Protein AF-0000000084669199 (afdb_homodimer)

Foldseek 3Di:
DPDDDDDDPPPPPPPPPPPPPPPCPVPPPQQFDCPDVLAGSPDDLLAETAGPADPDLPDPGPPCLLSFFLNPLVLNLQVLLHVVSSCLVVDPVWQKKKKKFDFPVDPQKIWMWIDGVQKIKIFIWGQPPVVQKIFTQKIWIWGADPSRGIDTAKMKGRWIDHNDVVCVVVVVTDQPDDPDGMDMDGDPVVRRVSRSVRSSCSVSRSRSVGDMDMDTD/DDDDDDPDPPPPPPPPPPPPPPPCPVPPPQQFDCPDVLAGSPDDLLAETAGPADPDLPDPGPPCLLSFFLSPLVLNLQVLLHVVSSCLVVDPVWQKKKKKFDFPVDPQKIWMWIDGVQKIKIFIWGQPPVVQKIFTQKIWIWGADPSRGIDTAKMKGRWIDHNDVVCVVVVVTDQPDDPDGMDMDGDPVVRRVSRSVRSSCSVSRSRSVGDMDMDTD

Radius of gyration: 31.78 Å; Cα contacts (8 Å, |Δi|>4): 856; chains: 2; bounding box: 54×115×132 Å

Organism: Exserohilum turcicum (strain 28A) (NCBI:txid671987)

Nearest PDB structures (foldseek):
  5gv0-assembly1_A  TM=4.495E-01  e=7.950E-02  Mus musculus
  3msw-assembly1_A  TM=4.039E-01  e=1.361E-01  Bacteroides fragilis NCTC 9343
  2fbl-assembly1_B  TM=2.667E-01  e=5.233E-02  Nitrosomonas europaea
  7qh5-assembly1_A  TM=4.562E-01  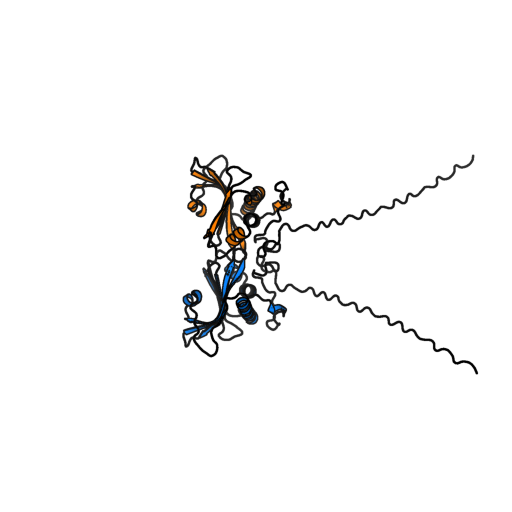e=3.641E+00  Streptomyces tsukubensis NRRL18488
  2it9-assembly1_A  TM=2.663E-01  e=9.471E+00  Prochlorococcus marinus str. NATL2A

Solvent-accessible surface area (backbone atoms only — not comparable to full-atom values): 23447 Å² total; per-residue (Å²): 136,80,79,78,83,80,82,80,80,78,78,78,78,76,75,74,71,75,74,73,68,72,76,68,69,64,79,76,71,62,68,36,36,69,88,43,66,66,27,27,66,57,32,30,87,53,32,43,32,34,60,54,67,71,86,51,87,82,50,74,69,63,77,73,52,86,65,44,42,40,55,24,34,53,45,31,37,34,37,64,61,30,63,64,53,32,48,48,66,32,30,60,81,39,49,34,33,37,36,42,23,32,36,74,76,43,85,73,36,30,38,38,47,36,32,50,72,43,38,34,42,36,34,36,30,32,74,41,70,91,78,49,26,31,39,24,58,34,34,39,36,33,38,33,19,53,49,14,32,55,41,83,65,38,26,36,26,45,32,26,24,58,79,37,68,70,42,51,74,69,62,52,61,40,70,79,59,80,88,60,67,49,45,74,30,72,47,70,68,54,26,50,52,51,36,30,52,47,15,47,49,47,55,73,45,42,37,47,77,26,58,70,51,76,47,75,77,137,80,78,80,82,80,82,80,78,78,79,77,78,76,76,75,71,74,72,74,67,72,77,69,68,66,78,75,71,62,68,37,36,71,89,44,68,67,26,27,66,58,32,30,87,53,30,43,32,33,60,55,68,71,87,52,86,85,48,74,69,62,80,72,51,86,67,45,43,42,55,23,33,52,46,32,37,34,37,63,62,30,64,64,54,31,48,49,65,32,31,61,81,38,49,34,34,38,37,42,22,32,37,73,74,42,85,72,37,30,38,39,46,35,33,52,72,45,37,34,42,36,35,36,32,31,74,41,69,92,77,49,26,30,40,24,57,32,35,39,36,31,38,32,18,52,50,13,32,54,41,82,64,36,25,38,25,45,32,27,22,59,78,38,68,70,40,52,73,70,62,52,59,40,71,81,57,80,90,58,69,48,44,76,29,72,48,69,68,54,25,51,53,52,36,30,52,47,16,47,50,48,55,75,45,42,36,47,76,26,59,70,52,77,48,73,77

Structure (mmCIF, N/CA/C/O backbone):
data_AF-0000000084669199-model_v1
#
loop_
_entity.id
_entity.type
_entity.pdbx_description
1 polymer 'Uncharacterized protein'
#
loop_
_atom_site.group_PDB
_atom_site.id
_atom_site.type_symbol
_atom_site.label_atom_id
_atom_site.label_alt_id
_atom_site.label_comp_id
_atom_site.label_asym_id
_atom_site.label_entity_id
_atom_site.label_seq_id
_atom_site.pdbx_PDB_ins_code
_atom_site.Cartn_x
_atom_site.Cartn_y
_atom_site.Cartn_z
_atom_site.occupancy
_atom_site.B_iso_or_equiv
_atom_site.auth_seq_id
_atom_site.auth_comp_id
_atom_site.auth_asym_id
_atom_site.auth_atom_id
_atom_site.pdbx_PDB_model_num
ATOM 1 N N . MET A 1 1 ? 13.148 13.125 -101.25 1 29.7 1 MET A N 1
ATOM 2 C CA . MET A 1 1 ? 13.672 12.523 -100 1 29.7 1 MET A CA 1
ATOM 3 C C . MET A 1 1 ? 12.977 13.094 -98.75 1 29.7 1 MET A C 1
ATOM 5 O O . MET A 1 1 ? 13.234 14.234 -98.375 1 29.7 1 MET A O 1
ATOM 9 N N . THR A 1 2 ? 11.656 12.938 -98.688 1 40.03 2 THR A N 1
ATOM 10 C CA . THR A 1 2 ? 10.688 13.508 -97.75 1 40.03 2 THR A CA 1
ATOM 11 C C . THR A 1 2 ? 10.977 13.055 -96.312 1 40.03 2 THR A C 1
ATOM 13 O O . THR A 1 2 ? 11.141 11.859 -96.062 1 40.03 2 THR A O 1
ATOM 16 N N . PRO A 1 3 ? 11.477 13.977 -95.438 1 43.16 3 PRO A N 1
ATOM 17 C CA . PRO A 1 3 ? 12 13.609 -94.125 1 43.16 3 PRO A CA 1
ATOM 18 C C . PRO A 1 3 ? 10.961 12.938 -93.25 1 43.16 3 PRO A C 1
ATOM 20 O O . PRO A 1 3 ? 9.758 13.117 -93.438 1 43.16 3 PRO A O 1
ATOM 23 N N . PRO A 1 4 ? 11.297 11.828 -92.5 1 44.31 4 PRO A N 1
ATOM 24 C CA . PRO A 1 4 ? 10.469 10.914 -91.688 1 44.31 4 PRO A CA 1
ATOM 25 C C . PRO A 1 4 ? 9.75 11.609 -90.562 1 44.31 4 PRO A C 1
ATOM 27 O O . PRO A 1 4 ? 10.227 12.625 -90.062 1 44.31 4 PRO A O 1
ATOM 30 N N . PRO A 1 5 ? 8.453 11.445 -90.438 1 41.84 5 PRO A N 1
ATOM 31 C CA . PRO A 1 5 ? 7.594 12.133 -89.438 1 41.84 5 PRO A CA 1
ATOM 32 C C . PRO A 1 5 ? 8.016 11.883 -88 1 41.84 5 PRO A C 1
ATOM 34 O O . PRO A 1 5 ? 8.633 10.859 -87.75 1 41.84 5 PRO A O 1
ATOM 37 N N . THR A 1 6 ? 8.328 12.93 -87.25 1 39.44 6 THR A N 1
ATOM 38 C CA . THR A 1 6 ? 8.805 12.992 -85.875 1 39.44 6 THR A CA 1
ATOM 39 C C . THR A 1 6 ? 7.805 12.336 -84.875 1 39.44 6 THR A C 1
ATOM 41 O O . THR A 1 6 ? 6.605 12.617 -84.938 1 39.44 6 THR A O 1
ATOM 44 N N . PRO A 1 7 ? 8.148 11.172 -84.25 1 36.03 7 PRO A N 1
ATOM 45 C CA . PRO A 1 7 ? 7.305 10.344 -83.375 1 36.03 7 PRO A CA 1
ATOM 46 C C . PRO A 1 7 ? 6.781 11.109 -82.188 1 36.03 7 PRO A C 1
ATOM 48 O O . PRO A 1 7 ? 7.473 11.977 -81.625 1 36.03 7 PRO A O 1
ATOM 51 N N . SER A 1 8 ? 5.465 11.383 -82.125 1 32.69 8 SER A N 1
ATOM 52 C CA . SER A 1 8 ? 4.73 12.062 -81.062 1 32.69 8 SER A CA 1
ATOM 53 C C . SER A 1 8 ? 4.883 11.336 -79.75 1 32.69 8 SER A C 1
ATOM 55 O O . SER A 1 8 ? 4.66 10.125 -79.625 1 32.69 8 SER A O 1
ATOM 57 N N . THR A 1 9 ? 5.863 11.773 -78.875 1 33.38 9 THR A N 1
ATOM 58 C CA . THR A 1 9 ? 6.164 11.258 -77.562 1 33.38 9 THR A CA 1
ATOM 59 C C . THR A 1 9 ? 4.938 11.328 -76.625 1 33.38 9 THR A C 1
ATOM 61 O O . THR A 1 9 ? 4.387 12.414 -76.438 1 33.38 9 THR A O 1
ATOM 64 N N . ASN A 1 10 ? 4.105 10.281 -76.625 1 29.03 10 ASN A N 1
ATOM 65 C CA . ASN A 1 10 ? 2.982 10.109 -75.688 1 29.03 10 ASN A CA 1
ATOM 66 C C . ASN A 1 10 ? 3.434 10.188 -74.25 1 29.03 10 ASN A C 1
ATOM 68 O O . ASN A 1 10 ? 4.266 9.398 -73.812 1 29.03 10 ASN A O 1
ATOM 72 N N . THR A 1 11 ? 3.521 11.414 -73.688 1 32.16 11 THR A N 1
ATOM 73 C CA . THR A 1 11 ? 3.83 11.617 -72.25 1 32.16 11 THR A CA 1
ATOM 74 C C . THR A 1 11 ? 2.766 10.977 -71.375 1 32.16 11 THR A C 1
ATOM 76 O O . THR A 1 11 ? 1.603 11.383 -71.438 1 32.16 11 THR A O 1
ATOM 79 N N . ASN A 1 12 ? 2.84 9.625 -71.188 1 28.61 12 ASN A N 1
ATOM 80 C CA . ASN A 1 12 ? 1.989 8.93 -70.188 1 28.61 12 ASN A CA 1
ATOM 81 C C . ASN A 1 12 ? 2.119 9.539 -68.812 1 28.61 12 ASN A C 1
ATOM 83 O O . ASN A 1 12 ? 3.221 9.609 -68.25 1 28.61 12 ASN A O 1
ATOM 87 N N . THR A 1 13 ? 1.225 10.508 -68.5 1 30.52 13 THR A N 1
ATOM 88 C CA . THR A 1 13 ? 1.055 11.094 -67.188 1 30.52 13 THR A CA 1
ATOM 89 C C . THR A 1 13 ? 0.741 10.023 -66.125 1 30.52 13 THR A C 1
ATOM 91 O O . THR A 1 13 ? -0.293 9.352 -66.25 1 30.52 13 THR A O 1
ATOM 94 N N . ASN A 1 14 ? 1.806 9.312 -65.625 1 29.11 14 ASN A N 1
ATOM 95 C CA . ASN A 1 14 ? 1.657 8.414 -64.438 1 29.11 14 ASN A CA 1
ATOM 96 C C . ASN A 1 14 ? 1.028 9.125 -63.25 1 29.11 14 ASN A C 1
ATOM 98 O O . ASN A 1 14 ? 1.6 10.078 -62.719 1 29.11 14 ASN A O 1
ATOM 102 N N . THR A 1 15 ? -0.288 9.211 -63.281 1 32.34 15 THR A N 1
ATOM 103 C CA . THR A 1 15 ? -1 9.633 -62.062 1 32.34 15 THR A CA 1
ATOM 104 C C . THR A 1 15 ? -0.616 8.758 -60.875 1 32.34 15 THR A C 1
ATOM 106 O O . THR A 1 15 ? -0.903 7.559 -60.875 1 32.34 15 THR A O 1
ATOM 109 N N . LYS A 1 16 ? 0.551 9.062 -60.25 1 32.88 16 LYS A N 1
ATOM 110 C CA . LYS A 1 16 ? 0.842 8.43 -58.969 1 32.88 16 LYS A CA 1
ATOM 111 C C . LYS A 1 16 ? -0.353 8.539 -58.031 1 32.88 16 LYS A C 1
ATOM 113 O O . LYS A 1 16 ? -0.808 9.633 -57.719 1 32.88 16 LYS A O 1
ATOM 118 N N . SER A 1 17 ? -1.225 7.523 -58.188 1 30.53 17 SER A N 1
ATOM 119 C CA . SER A 1 17 ? -2.236 7.363 -57.125 1 30.53 17 SER A CA 1
ATOM 120 C C . SER A 1 17 ? -1.618 7.445 -55.75 1 30.53 17 SER A C 1
ATOM 122 O O . SER A 1 17 ? -0.636 6.758 -55.469 1 30.53 17 SER A O 1
ATOM 124 N N . GLU A 1 18 ? -1.642 8.625 -55.219 1 34.16 18 GLU A N 1
ATOM 125 C CA . GLU A 1 18 ? -1.34 8.727 -53.812 1 34.16 18 GLU A CA 1
ATOM 126 C C . GLU A 1 18 ? -2.09 7.668 -53 1 34.16 18 GLU A C 1
ATOM 128 O O . GLU A 1 18 ? -3.322 7.629 -53 1 34.16 18 GLU A O 1
ATOM 133 N N . GLU A 1 19 ? -1.559 6.426 -52.969 1 34.16 19 GLU A N 1
ATOM 134 C CA . GLU A 1 19 ? -2.082 5.484 -51.969 1 34.16 19 GLU A CA 1
ATOM 135 C C . GLU A 1 19 ? -2.221 6.145 -50.625 1 34.16 19 GLU A C 1
ATOM 137 O O . GLU A 1 19 ? -1.271 6.742 -50.094 1 34.16 19 GLU A O 1
ATOM 142 N N . ASN A 1 20 ? -3.43 6.598 -50.312 1 35.81 20 ASN A N 1
ATOM 143 C CA . ASN A 1 20 ? -3.811 6.926 -48.938 1 35.81 20 ASN A CA 1
ATOM 144 C C . ASN A 1 20 ? -3.295 5.883 -47.938 1 35.81 20 ASN A C 1
ATOM 146 O O . ASN A 1 20 ? -3.662 4.711 -48.031 1 35.81 20 ASN A O 1
ATOM 150 N N . LYS A 1 21 ? -2.016 6.027 -47.562 1 37.28 21 LYS A N 1
ATOM 151 C CA . LYS A 1 21 ? -1.617 5.219 -46.406 1 37.28 21 LYS A CA 1
ATOM 152 C C . LYS A 1 21 ? -2.693 5.23 -45.312 1 37.28 21 LYS A C 1
ATOM 154 O O . LYS A 1 21 ? -3.096 6.297 -44.844 1 37.28 21 LYS A O 1
ATOM 159 N N . PRO A 1 22 ? -3.564 4.172 -45.438 1 37.41 22 PRO A N 1
ATOM 160 C CA . PRO A 1 22 ? -4.402 4.164 -44.219 1 37.41 22 PRO A CA 1
ATOM 161 C C . PRO A 1 22 ? -3.615 4.477 -42.938 1 37.41 22 PRO A C 1
ATOM 163 O O . PRO A 1 22 ? -2.488 4.004 -42.781 1 37.41 22 PRO A O 1
ATOM 166 N N . THR A 1 23 ? -3.562 5.758 -42.625 1 37.22 23 THR A N 1
ATOM 167 C CA . THR A 1 23 ? -3.09 5.926 -41.25 1 37.22 23 THR A CA 1
ATOM 168 C C . THR A 1 23 ? -3.744 4.906 -40.312 1 37.22 23 THR A C 1
ATOM 170 O O . THR A 1 23 ? -4.922 5.031 -40 1 37.22 23 THR A O 1
ATOM 173 N N . SER A 1 24 ? -3.652 3.643 -40.625 1 35.34 24 SER A N 1
ATOM 174 C CA . SER A 1 24 ? -4.023 2.654 -39.625 1 35.34 24 SER A CA 1
ATOM 175 C C . SER A 1 24 ? -3.518 3.059 -38.25 1 35.34 24 SER A C 1
ATOM 177 O O . SER A 1 24 ? -2.377 2.76 -37.875 1 35.34 24 SER A O 1
ATOM 179 N N . GLY A 1 25 ? -3.457 4.293 -37.938 1 36.03 25 GLY A N 1
ATOM 180 C CA . GLY A 1 25 ? -3.299 4.469 -36.5 1 36.03 25 GLY A CA 1
ATOM 181 C C . GLY A 1 25 ? -4.152 3.518 -35.688 1 36.03 25 GLY A C 1
ATOM 182 O O . GLY A 1 25 ? -5.328 3.787 -35.438 1 36.03 25 GLY A O 1
ATOM 183 N N . GLY A 1 26 ? -4.199 2.299 -35.969 1 41.25 26 GLY A N 1
ATOM 184 C CA . GLY A 1 26 ? -4.891 1.331 -35.125 1 41.25 26 GLY A CA 1
ATOM 185 C C . GLY A 1 26 ? -4.941 1.74 -33.656 1 41.25 26 GLY A C 1
ATOM 186 O O . GLY A 1 26 ? -3.945 2.207 -33.094 1 41.25 26 GLY A O 1
ATOM 187 N N . ASP A 1 27 ? -5.98 2.301 -33.156 1 47.38 27 ASP A N 1
ATOM 188 C CA . ASP A 1 27 ? -6.262 2.598 -31.766 1 47.38 27 ASP A CA 1
ATOM 189 C C . ASP A 1 27 ? -5.598 1.576 -30.844 1 47.38 27 ASP A C 1
ATOM 191 O O . ASP A 1 27 ? -6 0.412 -30.797 1 47.38 27 ASP A O 1
ATOM 195 N N . LYS A 1 28 ? -4.332 1.474 -30.844 1 55.12 28 LYS A N 1
ATOM 196 C CA . LYS A 1 28 ? -3.598 0.577 -29.953 1 55.12 28 LYS A CA 1
ATOM 197 C C . LYS A 1 28 ? -4.258 0.503 -28.578 1 55.12 28 LYS A C 1
ATOM 199 O O . LYS A 1 28 ? -4.242 1.479 -27.812 1 55.12 28 LYS A O 1
ATOM 204 N N . LYS A 1 29 ? -5.191 -0.39 -28.391 1 70.25 29 LYS A N 1
ATOM 205 C CA . LYS A 1 29 ? -5.879 -0.667 -27.141 1 70.25 29 LYS A CA 1
ATOM 206 C C . LYS A 1 29 ? -4.879 -0.853 -26 1 70.25 29 LYS A C 1
ATOM 208 O O . LYS A 1 29 ? -3.838 -1.486 -26.172 1 70.25 29 LYS A O 1
ATOM 213 N N . SER A 1 30 ? -4.926 -0.208 -24.953 1 82.88 30 SER A N 1
ATOM 214 C CA . SER A 1 30 ? -4.109 -0.306 -23.734 1 82.88 30 SER A CA 1
ATOM 215 C C . SER A 1 30 ? -3.955 -1.756 -23.297 1 82.88 30 SER A C 1
ATOM 217 O O . SER A 1 30 ? -4.918 -2.525 -23.328 1 82.88 30 SER A O 1
ATOM 219 N N . PRO A 1 31 ? -2.725 -2.109 -23.094 1 89.94 31 PRO A N 1
ATOM 220 C CA . PRO A 1 31 ? -2.51 -3.469 -22.578 1 89.94 31 PRO A CA 1
ATOM 221 C C . PRO A 1 31 ? -3.203 -3.719 -21.25 1 89.94 31 PRO A C 1
ATOM 223 O O . PRO A 1 31 ? -3.291 -4.863 -20.797 1 89.94 31 PRO A O 1
ATOM 226 N N . TYR A 1 32 ? -3.713 -2.652 -20.656 1 94.12 32 TYR A N 1
ATOM 227 C CA . TYR A 1 32 ? -4.34 -2.77 -19.344 1 94.12 32 TYR A CA 1
ATOM 228 C C . TYR A 1 32 ? -5.801 -2.33 -19.391 1 94.12 32 TYR A C 1
ATOM 230 O O . TYR A 1 32 ? -6.168 -1.475 -20.203 1 94.12 32 TYR A O 1
ATOM 238 N N . THR A 1 33 ? -6.66 -2.979 -18.594 1 95.44 33 THR A N 1
ATOM 239 C CA . THR A 1 33 ? -8.062 -2.586 -18.484 1 95.44 33 THR A CA 1
ATOM 240 C C . THR A 1 33 ? -8.242 -1.488 -17.438 1 95.44 33 THR A C 1
ATOM 242 O O . THR A 1 33 ? -7.332 -1.225 -16.656 1 95.44 33 THR A O 1
ATOM 245 N N . THR A 1 34 ? -9.383 -0.829 -17.422 1 95.81 34 THR A N 1
ATOM 246 C CA . THR A 1 34 ? -9.719 0.204 -16.438 1 95.81 34 THR A CA 1
ATOM 247 C C . THR A 1 34 ? -10.695 -0.332 -15.398 1 95.81 34 THR A C 1
ATOM 249 O O . THR A 1 34 ? -11.32 0.442 -14.672 1 95.81 34 THR A O 1
ATOM 252 N N . ASP A 1 35 ? -10.891 -1.601 -15.32 1 95.56 35 ASP A N 1
ATOM 253 C CA . ASP A 1 35 ? -11.961 -2.234 -14.547 1 95.56 35 ASP A CA 1
ATOM 254 C C . ASP A 1 35 ? -11.75 -2.029 -13.047 1 95.56 35 ASP A C 1
ATOM 256 O O . ASP A 1 35 ? -12.695 -2.139 -12.266 1 95.56 35 ASP A O 1
ATOM 260 N N . VAL A 1 36 ? -10.523 -1.826 -12.617 1 97.38 36 VAL A N 1
ATOM 261 C CA . VAL A 1 36 ? -10.211 -1.624 -11.211 1 97.38 36 VAL A CA 1
ATOM 262 C C . VAL A 1 36 ? -9.711 -0.198 -10.984 1 97.38 36 VAL A C 1
ATOM 264 O O . VAL A 1 36 ? -8.586 0.142 -11.375 1 97.38 36 VAL A O 1
ATOM 267 N N . ALA A 1 37 ? -10.438 0.566 -10.32 1 96.5 37 ALA A N 1
ATOM 268 C CA . ALA A 1 37 ? -10.227 2.006 -10.203 1 96.5 37 ALA A CA 1
ATOM 269 C C . ALA A 1 37 ? -8.891 2.311 -9.523 1 96.5 37 ALA A C 1
ATOM 271 O O . ALA A 1 37 ? -8.219 3.283 -9.875 1 96.5 37 ALA A O 1
ATOM 272 N N . THR A 1 38 ? -8.508 1.523 -8.602 1 97.69 38 THR A N 1
ATOM 273 C CA . THR A 1 38 ? -7.309 1.812 -7.82 1 97.69 38 THR A CA 1
ATOM 274 C C . THR A 1 38 ? -6.066 1.253 -8.508 1 97.69 38 THR A C 1
ATOM 276 O O . THR A 1 38 ? -4.945 1.454 -8.031 1 97.69 38 THR A O 1
ATOM 279 N N . LEU A 1 39 ? -6.277 0.526 -9.531 1 98.25 39 LEU A N 1
ATOM 280 C CA . LEU A 1 39 ? -5.188 0.019 -10.359 1 98.25 39 LEU A CA 1
ATOM 281 C C . LEU A 1 39 ? -5.34 0.485 -11.805 1 98.25 39 LEU A C 1
ATOM 283 O O . LEU A 1 39 ? -5.484 -0.334 -12.711 1 98.25 39 LEU A O 1
ATOM 287 N N . PRO A 1 40 ? -5.234 1.777 -11.977 1 97.25 40 PRO A N 1
ATOM 288 C CA . PRO A 1 40 ? -5.438 2.295 -13.336 1 97.25 40 PRO A CA 1
ATOM 289 C C . PRO A 1 40 ? -4.277 1.967 -14.273 1 97.25 40 PRO A C 1
ATOM 291 O O . PRO A 1 40 ? -3.141 1.798 -13.82 1 97.25 40 PRO A O 1
ATOM 294 N N . PRO A 1 41 ? -4.527 1.931 -15.594 1 96.25 41 PRO A N 1
ATOM 295 C CA . PRO A 1 41 ? -3.459 1.717 -16.578 1 96.25 41 PRO A CA 1
ATOM 296 C C . PRO A 1 41 ? -2.363 2.777 -16.484 1 96.25 41 PRO A C 1
ATOM 298 O O . PRO A 1 41 ? -1.213 2.51 -16.844 1 96.25 41 PRO A O 1
ATOM 301 N N . SER A 1 42 ? -2.713 3.914 -15.984 1 95.25 42 SER A N 1
ATOM 302 C CA . SER A 1 42 ? -1.803 5.055 -15.938 1 95.25 42 SER A CA 1
ATOM 303 C C . SER A 1 42 ? -1.027 5.094 -14.625 1 95.25 42 SER A C 1
ATOM 305 O O . SER A 1 42 ? -0.281 6.039 -14.367 1 95.25 42 SER A O 1
ATOM 307 N N . GLY A 1 43 ? -1.26 4.098 -13.797 1 96.31 43 GLY A N 1
ATOM 308 C CA . GLY A 1 43 ? -0.493 4.031 -12.562 1 96.31 43 GLY A CA 1
ATOM 309 C C . GLY A 1 43 ? 0.993 3.83 -12.797 1 96.31 43 GLY A C 1
ATOM 310 O O . GLY A 1 43 ? 1.426 3.602 -13.93 1 96.31 43 GLY A O 1
ATOM 311 N N . ALA A 1 44 ? 1.773 3.914 -11.75 1 96.5 44 ALA A N 1
ATOM 312 C CA . ALA A 1 44 ? 3.219 3.717 -11.836 1 96.5 44 ALA A CA 1
ATOM 313 C C . ALA A 1 44 ? 3.553 2.316 -12.344 1 96.5 44 ALA A C 1
ATOM 315 O O . ALA A 1 44 ? 2.848 1.354 -12.031 1 96.5 44 ALA A O 1
ATOM 316 N N . PRO A 1 45 ? 4.668 2.162 -13.086 1 94.75 45 PRO A N 1
ATOM 317 C CA . PRO A 1 45 ? 5.043 0.844 -13.609 1 94.75 45 PRO A CA 1
ATOM 318 C C . PRO A 1 45 ? 5.27 -0.184 -12.5 1 94.75 45 PRO A C 1
ATOM 320 O O . PRO A 1 45 ? 5.113 -1.387 -12.734 1 94.75 45 PRO A O 1
ATOM 323 N N . SER A 1 46 ? 5.684 0.312 -11.344 1 96.44 46 SER A N 1
ATOM 324 C CA . SER A 1 46 ? 5.996 -0.608 -10.258 1 96.44 46 SER A CA 1
ATOM 325 C C . SER A 1 46 ? 4.73 -1.04 -9.516 1 96.44 46 SER A C 1
ATOM 327 O O . SER A 1 46 ? 4.785 -1.891 -8.625 1 96.44 46 SER A O 1
ATOM 329 N N . GLN A 1 47 ? 3.594 -0.425 -9.867 1 98.06 47 GLN A N 1
ATOM 330 C CA . GLN A 1 47 ? 2.314 -0.828 -9.297 1 98.06 47 GLN A CA 1
ATOM 331 C C . GLN A 1 47 ? 1.651 -1.914 -10.133 1 98.06 47 GLN A C 1
ATOM 333 O O . GLN A 1 47 ? 2.078 -2.182 -11.258 1 98.06 47 GLN A O 1
ATOM 338 N N . ALA A 1 48 ? 0.683 -2.578 -9.562 1 98.25 48 ALA A N 1
ATOM 339 C CA . ALA A 1 48 ? -0.039 -3.615 -10.297 1 98.25 48 ALA A CA 1
ATOM 340 C C . ALA A 1 48 ? -1.07 -3.002 -11.234 1 98.25 48 ALA A C 1
ATOM 342 O O . ALA A 1 48 ? -1.668 -1.969 -10.93 1 98.25 48 ALA A O 1
ATOM 343 N N . HIS A 1 49 ? -1.279 -3.629 -12.344 1 97.5 49 HIS A N 1
ATOM 344 C CA . HIS A 1 49 ? -2.311 -3.334 -13.336 1 97.5 49 HIS A CA 1
ATOM 345 C C . HIS A 1 49 ? -3.053 -4.598 -13.75 1 97.5 49 HIS A C 1
ATOM 347 O O . HIS A 1 49 ? -2.543 -5.707 -13.578 1 97.5 49 HIS A O 1
ATOM 353 N N . ILE A 1 50 ? -4.246 -4.344 -14.242 1 97.25 50 ILE A N 1
ATOM 354 C CA . ILE A 1 50 ? -5 -5.488 -14.742 1 97.25 50 ILE A CA 1
ATOM 355 C C . ILE A 1 50 ? -4.801 -5.621 -16.25 1 97.25 50 ILE A C 1
ATOM 357 O O . ILE A 1 50 ? -5.145 -4.711 -17.016 1 97.25 50 ILE A O 1
ATOM 361 N N . LEU A 1 51 ? -4.285 -6.754 -16.625 1 95.12 51 LEU A N 1
ATOM 362 C CA . LEU A 1 51 ? -4.008 -7 -18.047 1 95.12 51 LEU A CA 1
ATOM 363 C C . LEU A 1 51 ? -5.301 -7.152 -18.828 1 95.12 51 LEU A C 1
ATOM 365 O O . LEU A 1 51 ? -6.258 -7.766 -18.359 1 95.12 51 LEU A O 1
ATOM 369 N N . ASN A 1 52 ? -5.359 -6.559 -19.984 1 92.19 52 ASN A N 1
ATOM 370 C CA . ASN A 1 52 ? -6.438 -6.773 -20.938 1 92.19 52 ASN A CA 1
ATOM 371 C C . ASN A 1 52 ? -6.234 -8.062 -21.734 1 92.19 52 ASN A C 1
ATOM 373 O O . ASN A 1 52 ? -5.699 -8.039 -22.844 1 92.19 52 ASN A O 1
ATOM 377 N N . LEU A 1 53 ? -6.57 -9.148 -21.141 1 86.75 53 LEU A N 1
ATOM 378 C CA . LEU A 1 53 ? -6.312 -10.453 -21.734 1 86.75 53 LEU A CA 1
ATOM 379 C C . LEU A 1 53 ? -7.434 -10.844 -22.688 1 86.75 53 LEU A C 1
ATOM 381 O O . LEU A 1 53 ? -8.594 -10.5 -22.469 1 86.75 53 LEU A O 1
ATOM 385 N N . PRO A 1 54 ? -6.953 -11.359 -23.797 1 74.06 54 PRO A N 1
ATOM 386 C CA . PRO A 1 54 ? -7.988 -11.836 -24.719 1 74.06 54 PRO A CA 1
ATOM 387 C C . PRO A 1 54 ? -8.875 -12.914 -24.109 1 74.06 54 PRO A C 1
ATOM 389 O O . PRO A 1 54 ? -8.43 -13.664 -23.219 1 74.06 54 PRO A O 1
ATOM 392 N N . LEU A 1 55 ? -10.078 -12.812 -24.375 1 59.25 55 LEU A N 1
ATOM 393 C CA . LEU A 1 55 ? -11.109 -13.727 -23.891 1 59.25 55 LEU A CA 1
ATOM 394 C C . LEU A 1 55 ? -10.781 -15.164 -24.297 1 59.25 55 LEU A C 1
ATOM 396 O O . LEU A 1 55 ? -11.016 -16.094 -23.516 1 59.25 55 LEU A O 1
ATOM 400 N N . SER A 1 56 ? -10.242 -15.312 -25.547 1 60.78 56 SER A N 1
ATOM 401 C CA . SER A 1 56 ? -10.031 -16.688 -26 1 60.78 56 SER A CA 1
ATOM 402 C C . SER A 1 56 ? -8.672 -17.203 -25.531 1 60.78 56 SER A C 1
ATOM 404 O O . SER A 1 56 ? -7.645 -16.562 -25.766 1 60.78 56 SER A O 1
ATOM 406 N N . PRO A 1 57 ? -8.633 -18.281 -24.734 1 59.62 57 PRO A N 1
ATOM 407 C CA . PRO A 1 57 ? -7.395 -18.906 -24.234 1 59.62 57 PRO A CA 1
ATOM 408 C C . PRO A 1 57 ? -6.402 -19.188 -25.359 1 59.62 57 PRO A C 1
ATOM 410 O O . PRO A 1 57 ? -5.199 -19.328 -25.109 1 59.62 57 PRO A O 1
ATOM 413 N N . THR A 1 58 ? -6.914 -19.359 -26.516 1 58.5 58 THR A N 1
ATOM 414 C CA . THR A 1 58 ? -6.051 -19.734 -27.641 1 58.5 58 THR A CA 1
ATOM 415 C C . THR A 1 58 ? -5.363 -18.516 -28.219 1 58.5 58 THR A C 1
ATOM 417 O O . THR A 1 58 ? -4.461 -18.641 -29.062 1 58.5 58 THR A O 1
ATOM 420 N N . SER A 1 59 ? -5.801 -17.438 -27.781 1 56.09 59 SER A N 1
ATOM 421 C CA . SER A 1 59 ? -5.188 -16.234 -28.328 1 56.09 59 SER A CA 1
ATOM 422 C C . SER A 1 59 ? -3.842 -15.953 -27.672 1 56.09 59 SER A C 1
ATOM 424 O O . SER A 1 59 ? -3.713 -16.047 -26.453 1 56.09 59 SER A O 1
ATOM 426 N N . PRO A 1 60 ? -2.828 -15.82 -28.609 1 57.22 60 PRO A N 1
ATOM 427 C CA . PRO A 1 60 ? -1.514 -15.531 -28.031 1 57.22 60 PRO A CA 1
ATOM 428 C C . PRO A 1 60 ? -1.538 -14.328 -27.078 1 57.22 60 PRO A C 1
ATOM 430 O O . PRO A 1 60 ? -2.326 -13.398 -27.281 1 57.22 60 PRO A O 1
ATOM 433 N N . LEU A 1 61 ? -0.975 -14.578 -25.938 1 59.31 61 LEU A N 1
ATOM 434 C CA . LEU A 1 61 ? -0.773 -13.422 -25.062 1 59.31 61 LEU A CA 1
ATOM 435 C C . LEU A 1 61 ? -0.188 -12.25 -25.859 1 59.31 61 LEU A C 1
ATOM 437 O O . LEU A 1 61 ? 0.54 -12.453 -26.828 1 59.31 61 LEU A O 1
ATOM 441 N N . PRO A 1 62 ? -0.803 -11.07 -25.766 1 51.94 62 PRO A N 1
ATOM 442 C CA . PRO A 1 62 ? -0.235 -9.938 -26.516 1 51.94 62 PRO A CA 1
ATOM 443 C C . PRO A 1 62 ? 1.292 -9.938 -26.5 1 51.94 62 PRO A C 1
ATOM 445 O O . PRO A 1 62 ? 1.908 -10.406 -25.547 1 51.94 62 PRO A O 1
ATOM 448 N N . SER A 1 63 ? 1.854 -10.055 -27.703 1 48.72 63 SER A N 1
ATOM 449 C CA . SER A 1 63 ? 3.293 -10.055 -27.953 1 48.72 63 SER A CA 1
ATOM 450 C C . SER A 1 63 ? 4.031 -9.203 -26.922 1 48.72 63 SER A C 1
ATOM 452 O O . SER A 1 63 ? 5.211 -9.445 -26.641 1 48.72 63 SER A O 1
ATOM 454 N N . SER A 1 64 ? 3.559 -8.055 -26.641 1 47.22 64 SER A N 1
ATOM 455 C CA . SER A 1 64 ? 4.176 -7.168 -25.656 1 47.22 64 SER A CA 1
ATOM 456 C C . SER A 1 64 ? 4.18 -7.797 -24.266 1 47.22 64 SER A C 1
ATOM 458 O O . SER A 1 64 ? 4.434 -7.113 -23.266 1 47.22 64 SER A O 1
ATOM 460 N N . SER A 1 65 ? 3.807 -9.055 -24.266 1 48.25 65 SER A N 1
ATOM 461 C CA . SER A 1 65 ? 3.865 -9.945 -23.109 1 48.25 65 SER A CA 1
ATOM 462 C C . SER A 1 65 ? 5.242 -9.914 -22.453 1 48.25 65 SER A C 1
ATOM 464 O O . SER A 1 65 ? 5.422 -10.414 -21.344 1 48.25 65 SER A O 1
ATOM 466 N N . SER A 1 66 ? 6.207 -9.672 -23.312 1 52.53 66 SER A N 1
ATOM 467 C CA . SER A 1 66 ? 7.566 -9.555 -22.781 1 52.53 66 SER A CA 1
ATOM 468 C C . SER A 1 66 ? 7.648 -8.492 -21.688 1 52.53 66 SER A C 1
ATOM 470 O O . SER A 1 66 ? 8.656 -8.398 -20.984 1 52.53 66 SER A O 1
ATOM 472 N N . SER A 1 67 ? 6.465 -7.898 -21.453 1 74.31 67 SER A N 1
ATOM 473 C CA . SER A 1 67 ? 6.602 -6.777 -20.531 1 74.31 67 SER A CA 1
ATOM 474 C C . SER A 1 67 ? 5.66 -6.922 -19.344 1 74.31 67 SER A C 1
ATOM 476 O O . SER A 1 67 ? 5.41 -5.953 -18.609 1 74.31 67 SER A O 1
ATOM 478 N N . ILE A 1 68 ? 5.27 -8.312 -19.203 1 88.62 68 ILE A N 1
ATOM 479 C CA . ILE A 1 68 ? 4.352 -8.508 -18.094 1 88.62 68 ILE A CA 1
ATOM 480 C C . ILE A 1 68 ? 5.133 -8.578 -16.781 1 88.62 68 ILE A C 1
ATOM 482 O O . ILE A 1 68 ? 6.121 -9.312 -16.688 1 88.62 68 ILE A O 1
ATOM 486 N N . THR A 1 69 ? 4.723 -7.82 -15.891 1 95 69 THR A N 1
ATOM 487 C CA . THR A 1 69 ? 5.383 -7.848 -14.586 1 95 69 THR A CA 1
ATOM 488 C C . THR A 1 69 ? 4.688 -8.828 -13.648 1 95 69 THR A C 1
ATOM 490 O O . THR A 1 69 ? 3.545 -9.227 -13.891 1 95 69 THR A O 1
ATOM 493 N N . LEU A 1 70 ? 5.434 -9.258 -12.672 1 97.56 70 LEU A N 1
ATOM 494 C CA . LEU A 1 70 ? 4.906 -10.242 -11.727 1 97.56 70 LEU A CA 1
ATOM 495 C C . LEU A 1 70 ? 3.658 -9.703 -11.031 1 97.56 70 LEU A C 1
ATOM 497 O O . LEU A 1 70 ? 2.658 -10.422 -10.906 1 97.56 70 LEU A O 1
ATOM 501 N N . GLN A 1 71 ? 3.67 -8.43 -10.547 1 98.25 71 GLN A N 1
ATOM 502 C CA . GLN A 1 71 ? 2.527 -7.852 -9.844 1 98.25 71 GLN A CA 1
ATOM 503 C C . GLN A 1 71 ? 1.313 -7.75 -10.766 1 98.25 71 GLN A C 1
ATOM 505 O O . GLN A 1 71 ? 0.175 -7.902 -10.312 1 98.25 71 GLN A O 1
ATOM 510 N N . ASP A 1 72 ? 1.502 -7.535 -12.086 1 97.25 72 ASP A N 1
ATOM 511 C CA . ASP A 1 72 ? 0.397 -7.512 -13.039 1 97.25 72 ASP A CA 1
ATOM 512 C C . ASP A 1 72 ? -0.234 -8.898 -13.18 1 97.25 72 ASP A C 1
ATOM 514 O O . ASP A 1 72 ? -1.46 -9.023 -13.211 1 97.25 72 ASP A O 1
ATOM 518 N N . ALA A 1 73 ? 0.61 -9.859 -13.312 1 97.06 73 ALA A N 1
ATOM 519 C CA . ALA A 1 73 ? 0.13 -11.234 -13.461 1 97.06 73 ALA A CA 1
ATOM 520 C C . ALA A 1 73 ? -0.684 -11.664 -12.242 1 97.06 73 ALA A C 1
ATOM 522 O O . ALA A 1 73 ? -1.756 -12.258 -12.383 1 97.06 73 ALA A O 1
ATOM 523 N N . ILE A 1 74 ? -0.147 -11.352 -11.031 1 98.56 74 ILE A N 1
ATOM 524 C CA . ILE A 1 74 ? -0.809 -11.719 -9.781 1 98.56 74 ILE A CA 1
ATOM 525 C C . ILE A 1 74 ? -2.154 -11 -9.688 1 98.56 74 ILE A C 1
ATOM 527 O O . ILE A 1 74 ? -3.188 -11.641 -9.461 1 98.56 74 ILE A O 1
ATOM 531 N N . ALA A 1 75 ? -2.191 -9.672 -9.859 1 98.62 75 ALA A N 1
ATOM 532 C CA . ALA A 1 75 ? -3.42 -8.891 -9.758 1 98.62 75 ALA A CA 1
ATOM 533 C C . ALA A 1 75 ? -4.453 -9.352 -10.781 1 98.62 75 ALA A C 1
ATOM 535 O O . ALA A 1 75 ? -5.641 -9.469 -10.469 1 98.62 75 ALA A O 1
ATOM 536 N N . THR A 1 76 ? -4.004 -9.641 -11.984 1 97.69 76 THR A N 1
ATOM 537 C CA . THR A 1 76 ? -4.891 -10.094 -13.047 1 97.69 76 THR A CA 1
ATOM 538 C C . THR A 1 76 ? -5.516 -11.438 -12.688 1 97.69 76 THR A C 1
ATOM 540 O O . THR A 1 76 ? -6.719 -11.641 -12.867 1 97.69 76 THR A O 1
ATOM 543 N N . THR A 1 77 ? -4.691 -12.32 -12.195 1 97.69 77 THR A N 1
ATOM 544 C CA . THR A 1 77 ? -5.18 -13.641 -11.812 1 97.69 77 THR A CA 1
ATOM 545 C C . THR A 1 77 ? -6.246 -13.523 -10.727 1 97.69 77 THR A C 1
ATOM 547 O O . THR A 1 77 ? -7.32 -14.117 -10.836 1 97.69 77 THR A O 1
ATOM 550 N N . LEU A 1 78 ? -5.926 -12.766 -9.68 1 98.69 78 LEU A N 1
ATOM 551 C CA . LEU A 1 78 ? -6.863 -12.602 -8.57 1 98.69 78 LEU A CA 1
ATOM 552 C C . LEU A 1 78 ? -8.148 -11.93 -9.039 1 98.69 78 LEU A C 1
ATOM 554 O O . LEU A 1 78 ? -9.242 -12.305 -8.609 1 98.69 78 LEU A O 1
ATOM 558 N N . PHE A 1 79 ? -8.07 -10.977 -9.945 1 98.44 79 PHE A N 1
ATOM 559 C CA . PHE A 1 79 ? -9.219 -10.266 -10.492 1 98.44 79 PHE A CA 1
ATOM 560 C C . PHE A 1 79 ? -10.133 -11.219 -11.258 1 98.44 79 PHE A C 1
ATOM 562 O O . PHE A 1 79 ? -11.359 -11.117 -11.164 1 98.44 79 PHE A O 1
ATOM 569 N N . HIS A 1 80 ? -9.562 -12.109 -11.984 1 96.88 80 HIS A N 1
ATOM 570 C CA . HIS A 1 80 ? -10.344 -13.023 -12.812 1 96.88 80 HIS A CA 1
ATOM 571 C C . HIS A 1 80 ? -10.992 -14.109 -11.961 1 96.88 80 HIS A C 1
ATOM 573 O O . HIS A 1 80 ? -12.008 -14.695 -12.359 1 96.88 80 HIS A O 1
ATOM 579 N N . VAL A 1 81 ? -10.336 -14.445 -10.812 1 97.56 81 VAL A N 1
ATOM 580 C CA . VAL A 1 81 ? -11.078 -15.289 -9.883 1 97.56 81 VAL A CA 1
ATOM 581 C C . VAL A 1 81 ? -12.367 -14.594 -9.461 1 97.56 81 VAL A C 1
ATOM 583 O O . VAL A 1 81 ? -13.453 -15.164 -9.57 1 97.56 81 VAL A O 1
ATOM 586 N N . SER A 1 82 ? -12.289 -13.406 -9.008 1 97.75 82 SER A N 1
ATOM 587 C CA . SER A 1 82 ? -13.398 -12.492 -8.742 1 97.75 82 SER A CA 1
ATOM 588 C C . SER A 1 82 ? -12.891 -11.125 -8.305 1 97.75 82 SER A C 1
ATOM 590 O O . SER A 1 82 ? -11.812 -11.016 -7.719 1 97.75 82 SER A O 1
ATOM 592 N N . ALA A 1 83 ? -13.656 -10.094 -8.539 1 97.25 83 ALA A N 1
ATOM 593 C CA . ALA A 1 83 ? -13.312 -8.75 -8.07 1 97.25 83 ALA A CA 1
ATOM 594 C C . ALA A 1 83 ? -13.133 -8.727 -6.555 1 97.25 83 ALA A C 1
ATOM 596 O O . ALA A 1 83 ? -12.258 -8.023 -6.039 1 97.25 83 ALA A O 1
ATOM 597 N N . SER A 1 84 ? -13.922 -9.539 -5.914 1 97.69 84 SER A N 1
ATOM 598 C CA . SER A 1 84 ? -13.867 -9.609 -4.457 1 97.69 84 SER A CA 1
ATOM 599 C C . SER A 1 84 ? -12.547 -10.211 -3.982 1 97.69 84 SER A C 1
ATOM 601 O O . SER A 1 84 ? -11.992 -9.781 -2.973 1 97.69 84 SER A O 1
ATOM 603 N N . THR A 1 85 ? -12.039 -11.195 -4.656 1 98.56 85 THR A N 1
ATOM 604 C CA . THR A 1 85 ? -10.781 -11.836 -4.293 1 98.56 85 THR A CA 1
ATOM 605 C C . THR A 1 85 ? -9.625 -10.836 -4.383 1 98.56 85 THR A C 1
ATOM 607 O O . THR A 1 85 ? -8.812 -10.734 -3.461 1 98.56 85 THR A O 1
ATOM 610 N N . LEU A 1 86 ? -9.609 -10.094 -5.477 1 98.81 86 LEU A N 1
ATOM 611 C CA . LEU A 1 86 ? -8.578 -9.07 -5.613 1 98.81 86 LEU A CA 1
ATOM 612 C C . LEU A 1 86 ? -8.719 -8.008 -4.527 1 98.81 86 LEU A C 1
ATOM 614 O O . LEU A 1 86 ? -7.727 -7.586 -3.934 1 98.81 86 LEU A O 1
ATOM 618 N N . SER A 1 87 ? -9.961 -7.605 -4.258 1 98.38 87 SER A N 1
ATOM 619 C CA . SER A 1 87 ? -10.211 -6.602 -3.229 1 98.38 87 SER A CA 1
ATOM 620 C C . SER A 1 87 ? -9.695 -7.062 -1.87 1 98.38 87 SER A C 1
ATOM 622 O O . SER A 1 87 ? -9.133 -6.27 -1.114 1 98.38 87 SER A O 1
ATOM 624 N N . GLN A 1 88 ? -9.898 -8.297 -1.566 1 98.56 88 GLN A N 1
ATOM 625 C CA . GLN A 1 88 ? -9.422 -8.852 -0.302 1 98.56 88 GLN A CA 1
ATOM 626 C C . GLN A 1 88 ? -7.895 -8.828 -0.234 1 98.56 88 GLN A C 1
ATOM 628 O O . GLN A 1 88 ? -7.316 -8.516 0.809 1 98.56 88 GLN A O 1
ATOM 633 N N . PHE A 1 89 ? -7.285 -9.148 -1.31 1 98.88 89 PHE A N 1
ATOM 634 C CA . PHE A 1 89 ? -5.828 -9.141 -1.377 1 98.88 89 PHE A CA 1
ATOM 635 C C . PHE A 1 89 ? -5.285 -7.73 -1.144 1 98.88 89 PHE A C 1
ATOM 637 O O . PHE A 1 89 ? -4.266 -7.559 -0.475 1 98.88 89 PHE A O 1
ATOM 644 N N . LEU A 1 90 ? -5.98 -6.715 -1.692 1 98.69 90 LEU A N 1
ATOM 645 C CA . LEU A 1 90 ? -5.504 -5.336 -1.665 1 98.69 90 LEU A CA 1
ATOM 646 C C . LEU A 1 90 ? -5.938 -4.637 -0.38 1 98.69 90 LEU A C 1
ATOM 648 O O . LEU A 1 90 ? -5.438 -3.557 -0.058 1 98.69 90 LEU A O 1
ATOM 652 N N . SER A 1 91 ? -6.816 -5.254 0.404 1 98.06 91 SER A N 1
ATOM 653 C CA . SER A 1 91 ? -7.457 -4.602 1.542 1 98.06 91 SER A CA 1
ATOM 654 C C . SER A 1 91 ? -6.504 -4.492 2.725 1 98.06 91 SER A C 1
ATOM 656 O O . SER A 1 91 ? -5.867 -5.473 3.109 1 98.06 91 SER A O 1
ATOM 658 N N . PRO A 1 92 ? -6.402 -3.307 3.271 1 96.38 92 PRO A N 1
ATOM 659 C CA . PRO A 1 92 ? -5.625 -3.168 4.504 1 96.38 92 PRO A CA 1
ATOM 660 C C . PRO A 1 92 ? -6.266 -3.885 5.691 1 96.38 92 PRO A C 1
ATOM 662 O O . PRO A 1 92 ? -5.629 -4.055 6.734 1 96.38 92 PRO A O 1
ATOM 665 N N . GLN A 1 93 ? -7.477 -4.281 5.586 1 96.44 93 GLN A N 1
ATOM 666 C CA . GLN A 1 93 ? -8.172 -4.957 6.672 1 96.44 93 GLN A CA 1
ATOM 667 C C . GLN A 1 93 ? -7.891 -6.457 6.66 1 96.44 93 GLN A C 1
ATOM 669 O O . GLN A 1 93 ? -8.195 -7.16 7.629 1 96.44 93 GLN A O 1
ATOM 674 N N . THR A 1 94 ? -7.379 -6.945 5.562 1 97.69 94 THR A N 1
ATOM 675 C CA . THR A 1 94 ? -6.953 -8.336 5.465 1 97.69 94 THR A CA 1
ATOM 676 C C . THR A 1 94 ? -5.508 -8.492 5.918 1 97.69 94 THR A C 1
ATOM 678 O O . THR A 1 94 ? -4.586 -8.039 5.238 1 97.69 94 THR A O 1
ATOM 681 N N . SER A 1 95 ? -5.305 -9.164 7.051 1 96.38 95 SER A N 1
ATOM 682 C CA . SER A 1 95 ? -3.955 -9.289 7.594 1 96.38 95 SER A CA 1
ATOM 683 C C . SER A 1 95 ? -3.172 -10.383 6.879 1 96.38 95 SER A C 1
ATOM 685 O O . SER A 1 95 ? -1.954 -10.281 6.719 1 96.38 95 SER A O 1
ATOM 687 N N . VAL A 1 96 ? -3.9 -11.438 6.559 1 98.25 96 VAL A N 1
ATOM 688 C CA . VAL A 1 96 ? -3.307 -12.57 5.848 1 98.25 96 VAL A CA 1
ATOM 689 C C . VAL A 1 96 ? -4.203 -12.977 4.684 1 98.25 96 VAL A C 1
ATOM 691 O O . VAL A 1 96 ? -5.422 -13.102 4.844 1 98.25 96 VAL A O 1
ATOM 694 N N . PHE A 1 97 ? -3.723 -13.078 3.57 1 98.81 97 PHE A N 1
ATOM 695 C CA . PHE A 1 97 ? -4.395 -13.547 2.365 1 98.81 97 PHE A CA 1
ATOM 696 C C . PHE A 1 97 ? -3.623 -14.703 1.732 1 98.81 97 PHE A C 1
ATOM 698 O O . PHE A 1 97 ? -2.416 -14.594 1.5 1 98.81 97 PHE A O 1
ATOM 705 N N . LYS A 1 98 ? -4.238 -15.828 1.499 1 98.81 98 LYS A N 1
ATOM 706 C CA . LYS A 1 98 ? -3.604 -16.938 0.789 1 98.81 98 LYS A CA 1
ATOM 707 C C . LYS A 1 98 ? -4.551 -17.547 -0.237 1 98.81 98 LYS A C 1
ATOM 709 O O . LYS A 1 98 ? -5.68 -17.906 0.095 1 98.81 98 LYS A O 1
ATOM 714 N N . ALA A 1 99 ? -4.137 -17.625 -1.406 1 98.81 99 ALA A N 1
ATOM 715 C CA . ALA A 1 99 ? -4.863 -18.297 -2.477 1 98.81 99 ALA A CA 1
ATOM 716 C C . ALA A 1 99 ? -4 -19.359 -3.141 1 98.81 99 ALA A C 1
ATOM 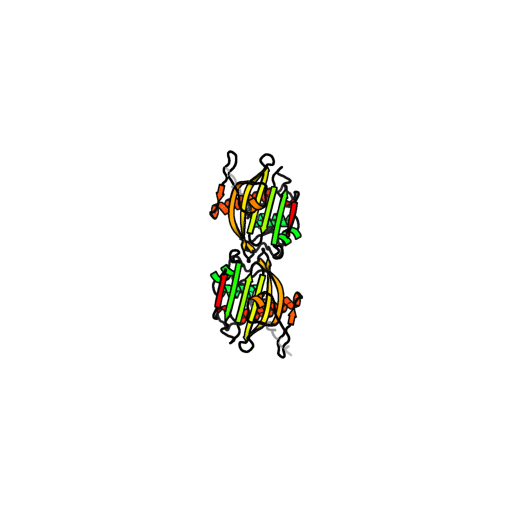718 O O . ALA A 1 99 ? -2.852 -19.109 -3.506 1 98.81 99 ALA A O 1
ATOM 719 N N . VAL A 1 100 ? -4.484 -20.531 -3.232 1 98.69 100 VAL A N 1
ATOM 720 C CA . VAL A 1 100 ? -3.83 -21.641 -3.938 1 98.69 100 VAL A CA 1
ATOM 721 C C . VAL A 1 100 ? -4.68 -22.062 -5.133 1 98.69 100 VAL A C 1
ATOM 723 O O . VAL A 1 100 ? -5.875 -22.328 -4.988 1 98.69 100 VAL A O 1
ATOM 726 N N . PHE A 1 101 ? -4.012 -22.062 -6.227 1 98.38 101 PHE A N 1
ATOM 727 C CA . PHE A 1 101 ? -4.68 -22.344 -7.492 1 98.38 101 PHE A CA 1
ATOM 728 C C . PHE A 1 101 ? -4.23 -23.672 -8.062 1 98.38 101 PHE A C 1
ATOM 730 O O . PHE A 1 101 ? -3.033 -23.969 -8.125 1 98.38 101 PHE A O 1
ATOM 737 N N . GLY A 1 102 ? -5.215 -24.453 -8.43 1 96.81 102 GLY A N 1
ATOM 738 C CA . GLY A 1 102 ? -4.895 -25.578 -9.289 1 96.81 102 GLY A CA 1
ATOM 739 C C . GLY A 1 102 ? -4.809 -25.203 -10.758 1 96.81 102 GLY A C 1
ATOM 740 O O . GLY A 1 102 ? -5.445 -24.234 -11.195 1 96.81 102 GLY A O 1
ATOM 741 N N . SER A 1 103 ? -4.012 -25.891 -11.484 1 93.44 103 SER A N 1
ATOM 742 C CA . SER A 1 103 ? -3.914 -25.641 -12.922 1 93.44 103 SER A CA 1
ATOM 743 C C . SER A 1 103 ? -4.891 -26.5 -13.711 1 93.44 103 SER A C 1
ATOM 745 O O . SER A 1 103 ? -5 -27.703 -13.469 1 93.44 103 SER A O 1
ATOM 747 N N . SER A 1 104 ? -5.582 -25.922 -14.586 1 88.44 104 SER A N 1
ATOM 748 C CA . SER A 1 104 ? -6.414 -26.672 -15.516 1 88.44 104 SER A CA 1
ATOM 749 C C . SER A 1 104 ? -5.605 -27.156 -16.703 1 88.44 104 SER A C 1
ATOM 751 O O . SER A 1 104 ? -6.016 -28.094 -17.406 1 88.44 104 SER A O 1
ATOM 753 N N . LYS A 1 105 ? -4.453 -26.609 -16.906 1 87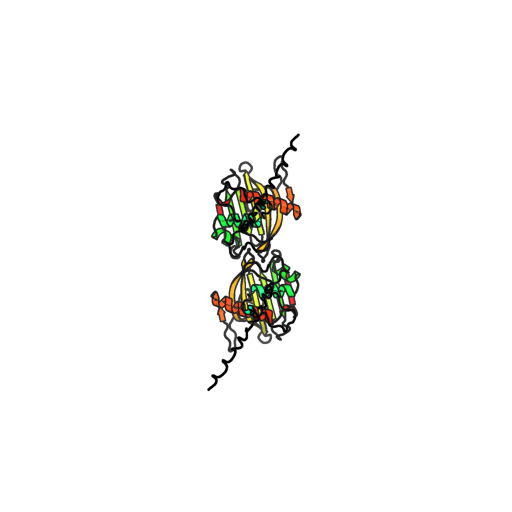.31 105 LYS A N 1
ATOM 754 C CA . LYS A 1 105 ? -3.637 -26.875 -18.078 1 87.31 105 LYS A CA 1
ATOM 755 C C . LYS A 1 105 ? -2.496 -27.844 -17.75 1 87.31 105 LYS A C 1
ATOM 757 O O . LYS A 1 105 ? -2.139 -28.688 -18.562 1 87.31 105 LYS A O 1
ATOM 762 N N . TYR A 1 106 ? -1.942 -27.656 -16.609 1 88.81 106 TYR A N 1
ATOM 763 C CA . TYR A 1 106 ? -0.766 -28.422 -16.203 1 88.81 106 TYR A CA 1
ATOM 764 C C . TYR A 1 106 ? -1.074 -29.328 -15.016 1 88.81 106 TYR A C 1
ATOM 766 O O . TYR A 1 106 ? -1.129 -28.859 -13.875 1 88.81 106 TYR A O 1
ATOM 774 N N . SER A 1 107 ? -1.175 -30.609 -15.305 1 90 107 SER A N 1
ATOM 775 C CA . SER A 1 107 ? -1.535 -31.562 -14.258 1 90 107 SER A CA 1
ATOM 776 C C . SER A 1 107 ? -0.525 -31.531 -13.117 1 90 107 SER A C 1
ATOM 778 O O . SER A 1 107 ? 0.684 -31.578 -13.352 1 90 107 SER A O 1
ATOM 780 N N . GLY A 1 108 ? -1.015 -31.375 -11.945 1 92.62 108 GLY A N 1
ATOM 781 C CA . GLY A 1 108 ? -0.187 -31.438 -10.75 1 92.62 108 GLY A CA 1
ATOM 782 C C . GLY A 1 108 ? 0.411 -30.094 -10.367 1 92.62 108 GLY A C 1
ATOM 783 O O . GLY A 1 108 ? 0.875 -29.906 -9.242 1 92.62 108 GLY A O 1
ATOM 784 N N . MET A 1 109 ? 0.454 -29.188 -11.32 1 96.38 109 MET A N 1
ATOM 785 C CA . MET A 1 109 ? 1.042 -27.875 -11.047 1 96.38 109 MET A CA 1
ATOM 786 C C . MET A 1 109 ? 0.051 -26.969 -10.32 1 96.38 109 MET A C 1
ATOM 788 O O . MET A 1 109 ? -1.139 -26.969 -10.641 1 96.38 109 MET A O 1
ATOM 792 N N . GLN A 1 110 ? 0.551 -26.281 -9.328 1 98.06 110 GLN A N 1
ATOM 793 C CA . GLN A 1 110 ? -0.249 -25.328 -8.562 1 98.06 110 GLN A CA 1
ATOM 794 C C . GLN A 1 110 ? 0.438 -23.969 -8.5 1 98.06 110 GLN A C 1
ATOM 796 O O . GLN A 1 110 ? 1.612 -23.828 -8.852 1 98.06 110 GLN A O 1
ATOM 801 N N . PHE A 1 111 ? -0.291 -22.984 -8.242 1 98.62 111 PHE A N 1
ATOM 802 C CA . PHE A 1 111 ? 0.169 -21.609 -8.086 1 98.62 111 PHE A CA 1
ATOM 803 C C . PHE A 1 111 ? -0.313 -21.016 -6.766 1 98.62 111 PHE A C 1
ATOM 805 O O . PHE A 1 111 ? -1.455 -21.25 -6.359 1 98.62 111 PHE A O 1
ATOM 812 N N . VAL A 1 112 ? 0.572 -20.344 -5.984 1 98.81 112 VAL A N 1
ATOM 813 C CA . VAL A 1 112 ? 0.183 -19.797 -4.691 1 98.81 112 VAL A CA 1
ATOM 814 C C . VAL A 1 112 ? 0.465 -18.297 -4.668 1 98.81 112 VAL A C 1
ATOM 816 O O . VAL A 1 112 ? 1.489 -17.844 -5.184 1 98.81 112 VAL A O 1
ATOM 819 N N . VAL A 1 113 ? -0.414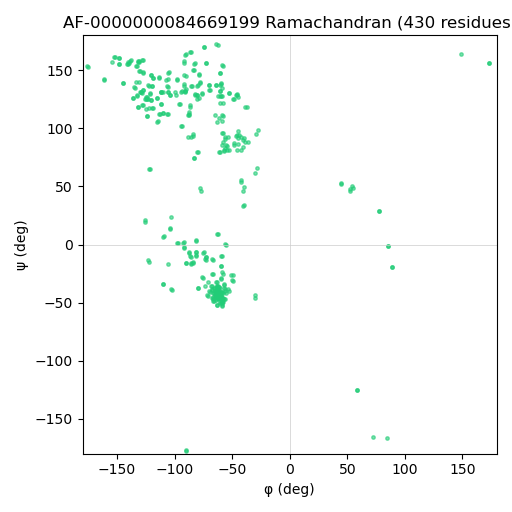 -17.516 -4.156 1 98.94 113 VAL A N 1
ATOM 820 C CA . VAL A 1 113 ? -0.254 -16.125 -3.756 1 98.94 113 VAL A CA 1
ATOM 821 C C . VAL A 1 113 ? -0.528 -15.977 -2.26 1 98.94 113 VAL A C 1
ATOM 823 O O . VAL A 1 113 ? -1.634 -16.266 -1.795 1 98.94 113 VAL A O 1
ATOM 826 N N . TRP A 1 114 ? 0.44 -15.578 -1.54 1 98.88 114 TRP A N 1
ATOM 827 C CA . TRP A 1 114 ? 0.367 -15.484 -0.086 1 98.88 114 TRP A CA 1
ATOM 828 C C . TRP A 1 114 ? 0.888 -14.141 0.4 1 98.88 114 TRP A C 1
ATOM 830 O O . TRP A 1 114 ? 2.047 -13.789 0.165 1 98.88 114 TRP A O 1
ATOM 840 N N . ARG A 1 115 ? 0.001 -13.359 1.069 1 98.81 115 ARG A N 1
ATOM 841 C CA . ARG A 1 115 ? 0.392 -12.047 1.581 1 98.81 115 ARG A CA 1
ATOM 842 C C . ARG A 1 115 ? 0.193 -11.969 3.092 1 98.81 115 ARG A C 1
ATOM 844 O O . ARG A 1 115 ? -0.864 -12.344 3.604 1 98.81 115 ARG A O 1
ATOM 851 N N . ARG A 1 116 ? 1.129 -11.555 3.812 1 98.12 116 ARG A N 1
ATOM 852 C CA . ARG A 1 116 ? 1.082 -11.148 5.215 1 98.12 116 ARG A CA 1
ATOM 853 C C . ARG A 1 116 ? 1.616 -9.727 5.391 1 98.12 116 ARG A C 1
ATOM 855 O O . ARG A 1 116 ? 2.816 -9.492 5.25 1 98.12 116 ARG A O 1
ATOM 862 N N . GLY A 1 117 ? 0.712 -8.828 5.707 1 96.56 117 GLY A N 1
ATOM 863 C CA . GLY A 1 117 ? 1.137 -7.441 5.684 1 96.56 117 GLY A CA 1
ATOM 864 C C . GLY A 1 117 ? 1.665 -7 4.328 1 96.56 117 GLY A C 1
ATOM 865 O O . GLY A 1 117 ? 0.993 -7.168 3.311 1 96.56 117 GLY A O 1
ATOM 866 N N . CYS A 1 118 ? 2.885 -6.484 4.348 1 97.94 118 CYS A N 1
ATOM 867 C CA . CYS A 1 118 ? 3.459 -5.949 3.119 1 97.94 118 CYS A CA 1
ATOM 868 C C . CYS A 1 118 ? 4.266 -7.016 2.387 1 97.94 118 CYS A C 1
ATOM 870 O O . CYS A 1 118 ? 4.781 -6.77 1.295 1 97.94 118 CYS A O 1
ATOM 872 N N . GLU A 1 119 ? 4.402 -8.18 2.932 1 98.38 119 GLU A N 1
ATOM 873 C CA . GLU A 1 119 ? 5.191 -9.25 2.322 1 98.38 119 GLU A CA 1
ATOM 874 C C . GLU A 1 119 ? 4.32 -10.164 1.471 1 98.38 119 GLU A C 1
ATOM 876 O O . GLU A 1 119 ? 3.246 -10.586 1.901 1 98.38 119 GLU A O 1
ATOM 881 N N . VAL A 1 120 ? 4.762 -10.43 0.311 1 98.81 120 VAL A N 1
ATOM 882 C CA . VAL A 1 120 ? 4.047 -11.328 -0.587 1 98.81 120 VAL A CA 1
ATOM 883 C C . VAL A 1 120 ? 4.965 -12.469 -1.021 1 98.81 120 VAL A C 1
ATOM 885 O O . VAL A 1 120 ? 6.086 -12.227 -1.479 1 98.81 120 VAL A O 1
ATOM 888 N N . PHE A 1 121 ? 4.559 -13.656 -0.83 1 98.81 121 PHE A N 1
ATOM 889 C CA . PHE A 1 121 ? 5.184 -14.844 -1.395 1 98.81 121 PHE A CA 1
ATOM 890 C C . PHE A 1 121 ? 4.336 -15.414 -2.525 1 98.81 121 PHE A C 1
ATOM 892 O O . PHE A 1 121 ? 3.113 -15.523 -2.398 1 98.81 121 PHE A O 1
ATOM 899 N N . THR A 1 122 ? 4.965 -15.781 -3.59 1 98.88 122 THR A N 1
ATOM 900 C CA . THR A 1 122 ? 4.254 -16.375 -4.715 1 98.88 122 THR A CA 1
ATOM 901 C C . THR A 1 122 ? 5.145 -17.375 -5.445 1 98.88 122 THR A C 1
ATOM 903 O O . THR A 1 122 ? 6.367 -17.328 -5.332 1 98.88 122 THR A O 1
ATOM 906 N N . GLY A 1 123 ? 4.492 -18.297 -6.098 1 98.69 123 GLY A N 1
ATOM 907 C CA . GLY A 1 123 ? 5.27 -19.266 -6.855 1 98.69 123 GLY A CA 1
ATOM 908 C C . GLY A 1 123 ? 4.426 -20.375 -7.434 1 98.69 123 GLY A C 1
ATOM 909 O O . GLY A 1 123 ? 3.307 -20.625 -6.977 1 98.69 123 GLY A O 1
ATOM 910 N N . THR A 1 124 ? 4.93 -20.969 -8.484 1 98.38 124 THR A N 1
ATOM 911 C CA . THR A 1 124 ? 4.367 -22.219 -9.016 1 98.38 124 THR A CA 1
ATOM 912 C C . THR A 1 124 ? 5.055 -23.422 -8.398 1 98.38 124 THR A C 1
ATOM 914 O O . THR A 1 124 ? 6.273 -23.422 -8.203 1 98.38 124 THR A O 1
ATOM 917 N N . PHE A 1 125 ? 4.227 -24.438 -8.047 1 97.56 125 PHE A N 1
ATOM 918 C CA . PHE A 1 125 ? 4.844 -25.547 -7.324 1 97.56 125 PHE A CA 1
ATOM 919 C C . PHE A 1 125 ? 4.086 -26.844 -7.57 1 97.56 125 PHE A C 1
ATOM 921 O O . PHE A 1 125 ? 2.959 -26.828 -8.07 1 97.56 125 PHE A O 1
ATOM 928 N N . GLU A 1 126 ? 4.727 -27.922 -7.297 1 96.88 126 GLU A N 1
ATOM 929 C CA . GLU A 1 126 ? 4.168 -29.266 -7.285 1 96.88 126 GLU A CA 1
ATOM 930 C C . GLU A 1 126 ? 4.285 -29.891 -5.898 1 96.88 126 GLU A C 1
ATOM 932 O O . GLU A 1 126 ? 5.254 -29.656 -5.18 1 96.88 126 GLU A O 1
ATOM 937 N N . HIS A 1 127 ? 3.26 -30.625 -5.594 1 96.25 127 HIS A N 1
ATOM 938 C CA . HIS A 1 127 ? 3.293 -31.422 -4.375 1 96.25 127 HIS A CA 1
ATOM 939 C C . HIS A 1 127 ? 3.768 -32.844 -4.656 1 96.25 127 HIS A C 1
ATOM 941 O O . HIS A 1 127 ? 3.018 -33.656 -5.203 1 96.25 127 HIS A O 1
ATOM 947 N N . HIS A 1 128 ? 5.012 -33.062 -4.328 1 93.81 128 HIS A N 1
ATOM 948 C CA . HIS A 1 128 ? 5.543 -34.438 -4.434 1 93.81 128 HIS A CA 1
ATOM 949 C C . HIS A 1 128 ? 5.215 -35.25 -3.189 1 93.81 128 HIS A C 1
ATOM 951 O O . HIS A 1 128 ? 5.988 -35.25 -2.229 1 93.81 128 HIS A O 1
ATOM 957 N N . THR A 1 129 ? 4.156 -35.969 -3.252 1 93.62 129 THR A N 1
ATOM 958 C CA . THR A 1 129 ? 3.598 -36.656 -2.094 1 93.62 129 THR A CA 1
ATOM 959 C C . THR A 1 129 ? 4.516 -37.781 -1.641 1 93.62 129 THR A C 1
ATOM 961 O O . THR A 1 129 ? 4.629 -38.062 -0.444 1 93.62 129 THR A O 1
ATOM 964 N N . SER A 1 130 ? 5.152 -38.438 -2.535 1 92.44 130 SER A N 1
ATOM 965 C CA . SER A 1 130 ? 5.992 -39.594 -2.215 1 92.44 130 SER A CA 1
ATOM 966 C C . SER A 1 130 ? 7.168 -39.188 -1.331 1 92.44 130 SER A C 1
ATOM 968 O O . SER A 1 130 ? 7.566 -39.938 -0.439 1 92.44 130 SER A O 1
ATOM 970 N N . ILE A 1 131 ? 7.699 -38 -1.583 1 91.56 131 ILE A N 1
ATOM 971 C CA . ILE A 1 131 ? 8.852 -37.594 -0.798 1 91.56 131 ILE A CA 1
ATOM 972 C C . ILE A 1 131 ? 8.438 -36.469 0.155 1 91.56 131 ILE A C 1
ATOM 974 O O . ILE A 1 131 ? 9.289 -35.844 0.794 1 91.56 131 ILE A O 1
ATOM 978 N N . LYS A 1 132 ? 7.117 -36.125 0.25 1 93.69 132 LYS A N 1
ATOM 979 C CA . LYS A 1 132 ? 6.523 -35.125 1.154 1 93.69 132 LYS A CA 1
ATOM 980 C C . LYS A 1 132 ? 7.203 -33.781 1.02 1 93.69 132 LYS A C 1
ATOM 982 O O . LYS A 1 132 ? 7.645 -33.188 2.014 1 93.69 132 LYS A O 1
ATOM 987 N N . ARG A 1 133 ? 7.332 -33.312 -0.231 1 96.06 133 ARG A N 1
ATOM 988 C CA . ARG A 1 133 ? 7.977 -32.062 -0.534 1 96.06 133 ARG A CA 1
ATOM 989 C C . ARG A 1 133 ? 7.141 -31.234 -1.514 1 96.06 133 ARG A C 1
ATOM 991 O O . ARG A 1 133 ? 6.516 -31.781 -2.418 1 96.06 133 ARG A O 1
ATOM 998 N N . PHE A 1 134 ? 7.102 -30 -1.265 1 97.12 134 PHE A N 1
ATOM 999 C CA . PHE A 1 134 ? 6.77 -29.062 -2.332 1 97.12 134 PHE A CA 1
ATOM 1000 C C . PHE A 1 134 ? 8 -28.75 -3.178 1 97.12 134 PHE A C 1
ATOM 1002 O O . PHE A 1 134 ? 9.078 -28.5 -2.643 1 97.12 134 PHE A O 1
ATOM 1009 N N . ARG A 1 135 ? 7.902 -28.859 -4.426 1 96.44 135 ARG A N 1
ATOM 1010 C CA . ARG A 1 135 ? 8.922 -28.328 -5.332 1 96.44 135 ARG A CA 1
ATOM 1011 C C . ARG A 1 135 ? 8.43 -27.078 -6.051 1 96.44 135 ARG A C 1
ATOM 1013 O O . ARG A 1 135 ? 7.508 -27.141 -6.863 1 96.44 135 ARG A O 1
ATOM 1020 N N . PHE A 1 136 ? 9.039 -25.953 -5.734 1 97.12 136 PHE A N 1
ATOM 1021 C CA . PHE A 1 136 ? 8.719 -24.719 -6.434 1 97.12 136 PHE A CA 1
ATOM 1022 C C . PHE A 1 136 ? 9.578 -24.578 -7.684 1 97.12 136 PHE A C 1
ATOM 1024 O O . PHE A 1 136 ? 10.797 -24.453 -7.594 1 97.12 136 PHE A O 1
ATOM 1031 N N . GLU A 1 137 ? 8.914 -24.625 -8.797 1 96.25 137 GLU A N 1
ATOM 1032 C CA . GLU A 1 137 ? 9.625 -24.375 -10.047 1 96.25 137 GLU A CA 1
ATOM 1033 C C . GLU A 1 137 ? 10.133 -22.938 -10.117 1 96.25 137 GLU A C 1
ATOM 1035 O O . GLU A 1 137 ? 11.281 -22.703 -10.508 1 96.25 137 GLU A O 1
ATOM 1040 N N . HIS A 1 138 ? 9.305 -22.016 -9.828 1 97.12 138 HIS A N 1
ATOM 1041 C CA . HIS A 1 138 ? 9.625 -20.594 -9.672 1 97.12 138 HIS A CA 1
ATOM 1042 C C . HIS A 1 138 ? 8.977 -20.016 -8.422 1 97.12 138 HIS A C 1
ATOM 1044 O O . HIS A 1 138 ? 7.828 -20.344 -8.109 1 97.12 138 HIS A O 1
ATOM 1050 N N . LEU A 1 139 ? 9.703 -19.297 -7.707 1 98.06 139 LEU A N 1
ATOM 1051 C CA . LEU A 1 139 ? 9.109 -18.562 -6.594 1 98.06 139 LEU A CA 1
ATOM 1052 C C . LEU A 1 139 ? 9.703 -17.172 -6.48 1 98.06 139 LEU A C 1
ATOM 1054 O O . LEU A 1 139 ? 10.773 -16.906 -7.039 1 98.06 139 LEU A O 1
ATOM 1058 N N . ALA A 1 140 ? 8.984 -16.281 -5.883 1 98.62 140 ALA A N 1
ATOM 1059 C CA . ALA A 1 140 ? 9.414 -14.906 -5.66 1 98.62 140 ALA A CA 1
ATOM 1060 C C . ALA A 1 140 ? 8.898 -14.383 -4.324 1 98.62 140 ALA A C 1
ATOM 1062 O O . ALA A 1 140 ? 7.805 -14.742 -3.887 1 98.62 140 ALA A O 1
ATOM 1063 N N . GLY A 1 141 ? 9.688 -13.664 -3.607 1 98.19 141 GLY A N 1
ATOM 1064 C CA . GLY A 1 141 ? 9.305 -12.828 -2.477 1 98.19 141 GLY A CA 1
ATOM 1065 C C . GLY A 1 141 ? 9.328 -11.344 -2.793 1 98.19 141 GLY A C 1
ATOM 1066 O O . GLY A 1 141 ? 10.273 -10.852 -3.404 1 98.19 141 GLY A O 1
ATOM 1067 N N . CYS A 1 142 ? 8.266 -10.703 -2.43 1 98.12 142 CYS A N 1
ATOM 1068 C CA . CYS A 1 142 ? 8.109 -9.281 -2.734 1 98.12 142 CYS A CA 1
ATOM 1069 C C . CYS A 1 142 ? 7.68 -8.5 -1.499 1 98.12 142 CYS A C 1
ATOM 1071 O O . CYS A 1 142 ? 7.172 -9.086 -0.539 1 98.12 142 CYS A O 1
ATOM 1073 N N . LEU A 1 143 ? 7.949 -7.258 -1.544 1 98.31 143 LEU A N 1
ATOM 1074 C CA . LEU A 1 143 ? 7.355 -6.281 -0.637 1 98.31 143 LEU A CA 1
ATOM 1075 C C . LEU A 1 143 ? 6.445 -5.32 -1.395 1 98.31 143 LEU A C 1
ATOM 1077 O O . LEU A 1 143 ? 6.719 -4.98 -2.549 1 98.31 143 LEU A O 1
ATOM 1081 N N . VAL A 1 144 ? 5.379 -4.938 -0.771 1 98.69 144 VAL A N 1
ATOM 1082 C CA . VAL A 1 144 ? 4.484 -3.924 -1.316 1 98.69 144 VAL A CA 1
ATOM 1083 C C . VAL A 1 144 ? 4.551 -2.664 -0.456 1 98.69 144 VAL A C 1
ATOM 1085 O O . VAL A 1 144 ? 4.273 -2.709 0.745 1 98.69 144 VAL A O 1
ATOM 1088 N N . GLY A 1 145 ? 4.934 -1.541 -1.066 1 98.44 145 GLY A N 1
ATOM 1089 C CA . GLY A 1 145 ? 4.973 -0.27 -0.361 1 98.44 145 GLY A CA 1
ATOM 1090 C C . GLY A 1 145 ? 3.594 0.319 -0.121 1 98.44 145 GLY A C 1
ATOM 1091 O O . GLY A 1 145 ? 2.607 -0.14 -0.7 1 98.44 145 GLY A O 1
ATOM 1092 N N . TYR A 1 146 ? 3.545 1.36 0.689 1 98.25 146 TYR A N 1
ATOM 1093 C CA . TYR A 1 146 ? 2.275 2.004 1.008 1 98.25 146 TYR A CA 1
ATOM 1094 C C . TYR A 1 146 ? 1.858 2.965 -0.101 1 98.25 146 TYR A C 1
ATOM 1096 O O . TYR A 1 146 ? 0.832 3.639 0.008 1 98.25 146 TYR A O 1
ATOM 1104 N N . ASP A 1 147 ? 2.648 3.004 -1.166 1 98.31 147 ASP A N 1
ATOM 1105 C CA . ASP A 1 147 ? 2.266 3.631 -2.428 1 98.31 147 ASP A CA 1
ATOM 1106 C C . ASP A 1 147 ? 1.747 2.592 -3.42 1 98.31 147 ASP A C 1
ATOM 1108 O O . ASP A 1 147 ? 1.4 2.93 -4.555 1 98.31 147 ASP A O 1
ATOM 1112 N N . GLY A 1 148 ? 1.679 1.332 -3.027 1 98.5 148 GLY A N 1
ATOM 1113 C CA . GLY A 1 148 ? 1.201 0.259 -3.883 1 98.5 148 GLY A CA 1
ATOM 1114 C C . GLY A 1 148 ? 2.285 -0.322 -4.773 1 98.5 148 GLY A C 1
ATOM 1115 O O . GLY A 1 148 ? 2.031 -1.252 -5.543 1 98.5 148 GLY A O 1
ATOM 1116 N N . ALA A 1 149 ? 3.504 0.206 -4.695 1 98.25 149 ALA A N 1
ATOM 1117 C CA . ALA A 1 149 ? 4.602 -0.261 -5.535 1 98.25 149 ALA A CA 1
ATOM 1118 C C . ALA A 1 149 ? 5.18 -1.572 -5.008 1 98.25 149 ALA A C 1
ATOM 1120 O O . ALA A 1 149 ? 5.34 -1.743 -3.797 1 98.25 149 ALA A O 1
ATOM 1121 N N . TRP A 1 150 ? 5.469 -2.416 -5.934 1 98.31 150 TRP A N 1
ATOM 1122 C CA . TRP A 1 150 ? 6.035 -3.715 -5.59 1 98.31 150 TRP A CA 1
ATOM 1123 C C . TRP A 1 150 ? 7.555 -3.701 -5.742 1 98.31 150 TRP A C 1
ATOM 1125 O O . TRP A 1 150 ? 8.086 -3.072 -6.66 1 98.31 150 TRP A O 1
ATOM 1135 N N . GLN A 1 151 ? 8.203 -4.371 -4.844 1 96.94 151 GLN A N 1
ATOM 1136 C CA . GLN A 1 151 ? 9.648 -4.566 -4.883 1 96.94 151 GLN A CA 1
ATOM 1137 C C . GLN A 1 151 ? 10.008 -6.043 -4.738 1 96.94 151 GLN A C 1
ATOM 1139 O O . GLN A 1 151 ? 9.695 -6.664 -3.725 1 96.94 151 GLN A O 1
ATOM 1144 N N . LEU A 1 152 ? 10.672 -6.562 -5.738 1 97.44 152 LEU A N 1
ATOM 1145 C CA . LEU A 1 152 ? 11.18 -7.926 -5.645 1 97.44 152 LEU A CA 1
ATOM 1146 C C . LEU A 1 152 ? 12.32 -8.016 -4.637 1 97.44 152 LEU A C 1
ATOM 1148 O O . LEU A 1 152 ? 13.211 -7.164 -4.629 1 97.44 152 LEU A O 1
ATOM 1152 N N . ARG A 1 153 ? 12.266 -8.992 -3.787 1 97 153 ARG A N 1
ATOM 1153 C CA . ARG A 1 153 ? 13.305 -9.148 -2.768 1 97 153 ARG A CA 1
ATOM 1154 C C . ARG A 1 153 ? 14.172 -10.367 -3.049 1 97 153 ARG A C 1
ATOM 1156 O O . ARG A 1 153 ? 15.367 -10.359 -2.754 1 97 153 ARG A O 1
ATOM 1163 N N . VAL A 1 154 ? 13.531 -11.391 -3.604 1 96.75 154 VAL A N 1
ATOM 1164 C CA . VAL A 1 154 ? 14.234 -12.641 -3.869 1 96.75 154 VAL A CA 1
ATOM 1165 C C . VAL A 1 154 ? 13.461 -13.461 -4.895 1 96.75 154 VAL A C 1
ATOM 1167 O O . VAL A 1 154 ? 12.227 -13.398 -4.949 1 96.75 154 VAL A O 1
ATOM 1170 N N . THR A 1 155 ? 14.117 -14.102 -5.734 1 97.94 155 THR A N 1
ATOM 1171 C CA . THR A 1 155 ? 13.539 -15.109 -6.609 1 97.94 155 THR A CA 1
ATOM 1172 C C . THR A 1 155 ? 14.375 -16.391 -6.582 1 97.94 155 THR A C 1
ATOM 1174 O O . THR A 1 155 ? 15.586 -16.344 -6.352 1 97.94 155 THR A O 1
ATOM 1177 N N . ALA A 1 156 ? 13.727 -17.469 -6.762 1 97 156 ALA A N 1
ATOM 1178 C CA . ALA A 1 156 ? 14.43 -18.75 -6.812 1 97 156 ALA A CA 1
ATOM 1179 C C . ALA A 1 156 ? 13.719 -19.734 -7.746 1 97 156 ALA A C 1
ATOM 1181 O O . ALA A 1 156 ? 12.555 -19.516 -8.109 1 97 156 ALA A O 1
ATOM 1182 N N . SER A 1 157 ? 14.453 -20.719 -8.164 1 95.94 157 SER A N 1
ATOM 1183 C CA . SER A 1 157 ? 13.906 -21.812 -8.969 1 95.94 157 SER A CA 1
ATOM 1184 C C . SER A 1 157 ? 14.352 -23.172 -8.438 1 95.94 157 SER A C 1
ATOM 1186 O O . SER A 1 157 ? 15.383 -23.266 -7.762 1 95.94 157 SER A O 1
ATOM 1188 N N . ASN A 1 158 ? 13.508 -24.078 -8.75 1 96.19 158 ASN A N 1
ATOM 1189 C CA . ASN A 1 158 ? 13.766 -25.453 -8.352 1 96.19 158 ASN A CA 1
ATOM 1190 C C . ASN A 1 158 ? 14.062 -25.562 -6.859 1 96.19 158 ASN A C 1
ATOM 1192 O O . ASN A 1 158 ? 15.062 -26.156 -6.465 1 96.19 158 ASN A O 1
ATOM 1196 N N . ALA A 1 159 ? 13.281 -24.922 -6.062 1 96.88 159 ALA A N 1
ATOM 1197 C CA . ALA A 1 159 ? 13.422 -24.875 -4.609 1 96.88 159 ALA A CA 1
ATOM 1198 C C . ALA A 1 159 ? 12.492 -25.875 -3.934 1 96.88 159 ALA A C 1
ATOM 1200 O O . ALA A 1 159 ? 11.297 -25.922 -4.238 1 96.88 159 ALA A O 1
ATOM 1201 N N . TYR A 1 160 ? 12.992 -26.656 -3.094 1 96.5 160 TYR A N 1
ATOM 1202 C CA . TYR A 1 160 ? 12.203 -27.672 -2.385 1 96.5 160 TYR A CA 1
ATOM 1203 C C . TYR A 1 160 ? 11.961 -27.25 -0.941 1 96.5 160 TYR A C 1
ATOM 1205 O O . TYR A 1 160 ? 12.828 -26.641 -0.307 1 96.5 160 TYR A O 1
ATOM 1213 N N . ALA A 1 161 ? 10.828 -27.516 -0.42 1 97.06 161 ALA A N 1
ATOM 1214 C CA . ALA A 1 161 ? 10.477 -27.281 0.976 1 97.06 161 ALA A CA 1
ATOM 1215 C C . ALA A 1 161 ? 9.617 -28.422 1.527 1 97.06 161 ALA A C 1
ATOM 1217 O O . ALA A 1 161 ? 8.977 -29.141 0.767 1 97.06 161 ALA A O 1
ATOM 1218 N N . ALA A 1 162 ? 9.656 -28.594 2.84 1 96.56 162 ALA A N 1
ATOM 1219 C CA . ALA A 1 162 ? 8.688 -29.5 3.467 1 96.56 162 ALA A CA 1
ATOM 1220 C C . ALA A 1 162 ? 7.258 -29.047 3.176 1 96.56 162 ALA A C 1
ATOM 1222 O O . ALA A 1 162 ? 7.008 -27.875 2.891 1 96.56 162 ALA A O 1
ATOM 1223 N N . THR A 1 163 ? 6.348 -30.062 3.215 1 96.94 163 THR A N 1
ATOM 1224 C CA . THR A 1 163 ? 4.953 -29.75 2.92 1 96.94 163 THR A CA 1
ATOM 1225 C C . THR A 1 163 ? 4.281 -29.078 4.117 1 96.94 163 THR A C 1
ATOM 1227 O O . THR A 1 163 ? 3.225 -29.516 4.57 1 96.94 163 THR A O 1
ATOM 1230 N N . ARG A 1 164 ? 4.891 -28.156 4.688 1 96.62 164 ARG A N 1
ATOM 1231 C CA . ARG A 1 164 ? 4.406 -27.281 5.754 1 96.62 164 ARG A CA 1
ATOM 1232 C C . ARG A 1 164 ? 4.484 -25.812 5.344 1 96.62 164 ARG A C 1
ATOM 1234 O O . ARG A 1 164 ? 5.578 -25.281 5.137 1 96.62 164 ARG A O 1
ATOM 1241 N N . TRP A 1 165 ? 3.391 -25.25 5.301 1 97.56 165 TRP A N 1
ATOM 1242 C CA . TRP A 1 165 ? 3.324 -23.875 4.801 1 97.56 165 TRP A CA 1
ATOM 1243 C C . TRP A 1 165 ? 4.148 -22.938 5.676 1 97.56 165 TRP A C 1
ATOM 1245 O O . TRP A 1 165 ? 4.715 -21.969 5.188 1 97.56 165 TRP A O 1
ATOM 1255 N N . GLY A 1 166 ? 4.141 -23.203 6.949 1 97.56 166 GLY A N 1
ATOM 1256 C CA . GLY A 1 166 ? 5.008 -22.438 7.82 1 97.56 166 GLY A CA 1
ATOM 1257 C C . GLY A 1 166 ? 6.457 -22.422 7.371 1 97.56 166 GLY A C 1
ATOM 1258 O O . GLY A 1 166 ? 7.137 -21.406 7.465 1 97.56 166 GLY A O 1
ATOM 1259 N N . ASP A 1 167 ? 6.961 -23.547 6.887 1 97.25 167 ASP A N 1
ATOM 1260 C CA . ASP A 1 167 ? 8.328 -23.672 6.383 1 97.25 167 ASP A CA 1
ATOM 1261 C C . ASP A 1 167 ? 8.5 -22.891 5.082 1 97.25 167 ASP A C 1
ATOM 1263 O O . ASP A 1 167 ? 9.531 -22.25 4.863 1 97.25 167 ASP A O 1
ATOM 1267 N N . VAL A 1 168 ? 7.523 -22.969 4.258 1 98.06 168 VAL A N 1
ATOM 1268 C CA . VAL A 1 168 ? 7.539 -22.234 2.998 1 98.06 168 VAL A CA 1
ATOM 1269 C C . VAL A 1 168 ? 7.629 -20.734 3.275 1 98.06 168 VAL A C 1
ATOM 1271 O O . VAL A 1 168 ? 8.484 -20.047 2.717 1 98.06 168 VAL A O 1
ATOM 1274 N N . TRP A 1 169 ? 6.812 -20.25 4.219 1 98.12 169 TRP A N 1
ATOM 1275 C CA . TRP A 1 169 ? 6.801 -18.828 4.539 1 98.12 169 TRP A CA 1
ATOM 1276 C C . TRP A 1 169 ? 8.133 -18.391 5.137 1 98.12 169 TRP A C 1
ATOM 1278 O O . TRP A 1 169 ? 8.617 -17.281 4.863 1 98.12 169 TRP A O 1
ATOM 1288 N N . ALA A 1 170 ? 8.664 -19.281 5.914 1 97.19 170 ALA A N 1
ATOM 1289 C CA . ALA A 1 170 ? 9.922 -18.969 6.594 1 97.19 170 ALA A CA 1
ATOM 1290 C C . ALA A 1 170 ? 11.094 -19.031 5.621 1 97.19 170 ALA A C 1
ATOM 1292 O O . ALA A 1 170 ? 12.227 -18.703 5.988 1 97.19 170 ALA A O 1
ATOM 1293 N N . GLY A 1 171 ? 10.875 -19.469 4.418 1 96.31 171 GLY A N 1
ATOM 1294 C CA . GLY A 1 171 ? 11.93 -19.531 3.416 1 96.31 171 GLY A CA 1
ATOM 1295 C C . GLY A 1 171 ? 12.867 -20.703 3.602 1 96.31 171 GLY A C 1
ATOM 1296 O O . GLY A 1 171 ? 14.055 -20.594 3.297 1 96.31 171 GLY A O 1
ATOM 1297 N N . LYS A 1 172 ? 12.312 -21.75 4.168 1 96.31 172 LYS A N 1
ATOM 1298 C CA . LYS A 1 172 ? 13.141 -22.953 4.375 1 96.31 172 LYS A CA 1
ATOM 1299 C C . LYS A 1 172 ? 13.188 -23.797 3.113 1 96.31 172 LYS A C 1
ATOM 1301 O O . LYS A 1 172 ? 12.617 -24.891 3.072 1 96.31 172 LYS A O 1
ATOM 1306 N N . PHE A 1 173 ? 13.922 -23.328 2.172 1 96.69 173 PHE A N 1
ATOM 1307 C CA . PHE A 1 173 ? 14.07 -24.031 0.898 1 96.69 173 PHE A CA 1
ATOM 1308 C C . PHE A 1 173 ? 15.43 -24.703 0.802 1 96.69 173 PHE A C 1
ATOM 1310 O O . PHE A 1 173 ? 16.406 -24.234 1.396 1 96.69 173 PHE A O 1
ATOM 1317 N N . ALA A 1 174 ? 15.422 -25.766 0.129 1 93.88 174 ALA A N 1
ATOM 1318 C CA . ALA A 1 174 ? 16.656 -26.516 -0.069 1 93.88 174 ALA A CA 1
ATOM 1319 C C . ALA A 1 174 ? 16.766 -27.047 -1.498 1 93.88 174 ALA A C 1
ATOM 1321 O O . ALA A 1 174 ? 15.75 -27.141 -2.201 1 93.88 174 ALA A O 1
ATOM 1322 N N . CYS A 1 175 ? 17.969 -27.297 -1.823 1 92.31 175 CYS A N 1
ATOM 1323 C CA . CYS A 1 175 ? 18.234 -27.984 -3.086 1 92.31 175 CYS A CA 1
ATOM 1324 C C . CYS A 1 175 ? 18.156 -29.5 -2.912 1 92.31 175 CYS A C 1
ATOM 1326 O O . CYS A 1 175 ? 18.938 -30.078 -2.17 1 92.31 175 CYS A O 1
ATOM 1328 N N . GLU A 1 176 ? 17.047 -30.219 -3.115 1 83.25 176 GLU A N 1
ATOM 1329 C CA . GLU A 1 176 ? 16.906 -31.656 -2.82 1 83.25 176 GLU A CA 1
ATOM 1330 C C . GLU A 1 176 ? 16.969 -32.5 -4.094 1 83.25 176 GLU A C 1
ATOM 1332 O O . GLU A 1 176 ? 16.672 -33.688 -4.074 1 83.25 176 GLU A O 1
ATOM 1337 N N . GLY A 1 177 ? 17.453 -32.156 -5.008 1 62.5 177 GLY A N 1
ATOM 1338 C CA . GLY A 1 177 ? 17.562 -33.281 -5.914 1 62.5 177 GLY A CA 1
ATOM 1339 C C . GLY A 1 177 ? 17.5 -32.906 -7.375 1 62.5 177 GLY A C 1
ATOM 1340 O O . GLY A 1 177 ? 17.234 -31.734 -7.699 1 62.5 177 GLY A O 1
ATOM 1341 N N . GLY A 1 178 ? 17.906 -33.781 -8.188 1 63.12 178 GLY A N 1
ATOM 1342 C CA . GLY A 1 178 ? 17.844 -33.969 -9.625 1 63.12 178 GLY A CA 1
ATOM 1343 C C . GLY A 1 178 ? 18.938 -33.25 -10.375 1 63.12 178 GLY A C 1
ATOM 1344 O O . GLY A 1 178 ? 19.953 -32.875 -9.789 1 63.12 178 GLY A O 1
ATOM 1345 N N . VAL A 1 179 ? 18.75 -33.188 -11.5 1 71.31 179 VAL A N 1
ATOM 1346 C CA . VAL A 1 179 ? 19.688 -32.625 -12.469 1 71.31 179 VAL A CA 1
ATOM 1347 C C . VAL A 1 179 ? 19.703 -31.094 -12.336 1 71.31 179 VAL A C 1
ATOM 1349 O O . VAL A 1 179 ? 20.781 -30.484 -12.32 1 71.31 179 VAL A O 1
ATOM 1352 N N . ALA A 1 180 ? 18.453 -30.641 -12.031 1 79.5 180 ALA A N 1
ATOM 1353 C CA . ALA A 1 180 ? 18.406 -29.188 -11.953 1 79.5 180 ALA A CA 1
ATOM 1354 C C . ALA A 1 180 ? 18.688 -28.703 -10.531 1 79.5 180 ALA A C 1
ATOM 1356 O O . ALA A 1 180 ? 18.156 -29.25 -9.57 1 79.5 180 ALA A O 1
ATOM 1357 N N . LYS A 1 181 ? 19.594 -27.734 -10.391 1 90.62 181 LYS A N 1
ATOM 1358 C CA . LYS A 1 181 ? 19.969 -27.141 -9.102 1 90.62 181 LYS A CA 1
ATOM 1359 C C . LYS A 1 181 ? 19.094 -25.938 -8.781 1 90.62 181 LYS A C 1
ATOM 1361 O O . LYS A 1 181 ? 18.625 -25.25 -9.68 1 90.62 181 LYS A O 1
ATOM 1366 N N . MET A 1 182 ? 18.859 -25.859 -7.469 1 94 182 MET A N 1
ATOM 1367 C CA . MET A 1 182 ? 18.188 -24.656 -7.012 1 94 182 MET A CA 1
ATOM 1368 C C . MET A 1 182 ? 19.016 -23.406 -7.344 1 94 182 MET A C 1
ATOM 1370 O O . MET A 1 182 ? 20.219 -23.391 -7.152 1 94 182 MET A O 1
ATOM 1374 N N . THR A 1 183 ? 18.438 -22.406 -7.902 1 94.38 183 THR A N 1
ATOM 1375 C CA . THR A 1 183 ? 19.078 -21.125 -8.18 1 94.38 183 THR A CA 1
ATOM 1376 C C . THR A 1 183 ? 18.359 -19.984 -7.461 1 94.38 183 THR A C 1
ATOM 1378 O O . THR A 1 183 ? 17.141 -19.969 -7.383 1 94.38 183 THR A O 1
ATOM 1381 N N . VAL A 1 184 ? 19.156 -19.109 -6.887 1 94.5 184 VAL A N 1
ATOM 1382 C CA . VAL A 1 184 ? 18.625 -17.938 -6.188 1 94.5 184 VAL A CA 1
ATOM 1383 C C . VAL A 1 184 ? 19.172 -16.672 -6.836 1 94.5 184 VAL A C 1
ATOM 1385 O O . VAL A 1 184 ? 20.375 -16.547 -7.07 1 94.5 184 VAL A O 1
ATOM 1388 N N . GLU A 1 185 ? 18.297 -15.805 -7.246 1 93.19 185 GLU A N 1
ATOM 1389 C CA . GLU A 1 185 ? 18.688 -14.492 -7.742 1 93.19 185 GLU A CA 1
ATOM 1390 C C . GLU A 1 185 ? 18.406 -13.406 -6.707 1 93.19 185 GLU A C 1
ATOM 1392 O O . GLU A 1 185 ? 17.281 -13.297 -6.203 1 93.19 185 GLU A O 1
ATOM 1397 N N . VAL A 1 186 ? 19.469 -12.617 -6.473 1 88.88 186 VAL A N 1
ATOM 1398 C CA . VAL A 1 186 ? 19.266 -11.562 -5.484 1 88.88 186 VAL A CA 1
ATOM 1399 C C . VAL A 1 186 ? 19.547 -10.203 -6.113 1 88.88 186 VAL A C 1
ATOM 1401 O O . VAL A 1 186 ? 19.172 -9.164 -5.562 1 88.88 186 VAL A O 1
ATOM 1404 N N . ASP A 1 187 ? 20.203 -10.305 -7.277 1 92.69 187 ASP A N 1
ATOM 1405 C CA . ASP A 1 187 ? 20.438 -9.031 -7.945 1 92.69 187 ASP A CA 1
ATOM 1406 C C . ASP A 1 187 ? 19.219 -8.578 -8.742 1 92.69 187 ASP A C 1
ATOM 1408 O O . ASP A 1 187 ? 18.406 -9.414 -9.172 1 92.69 187 ASP A O 1
ATOM 1412 N N . GLU A 1 188 ? 19.156 -7.316 -8.945 1 92.44 188 GLU A N 1
ATOM 1413 C CA . GLU A 1 188 ? 17.953 -6.707 -9.5 1 92.44 188 GLU A CA 1
ATOM 1414 C C . GLU A 1 188 ? 17.641 -7.27 -10.883 1 92.44 188 GLU A C 1
ATOM 1416 O O . GLU A 1 188 ? 16.484 -7.605 -11.172 1 92.44 188 GLU A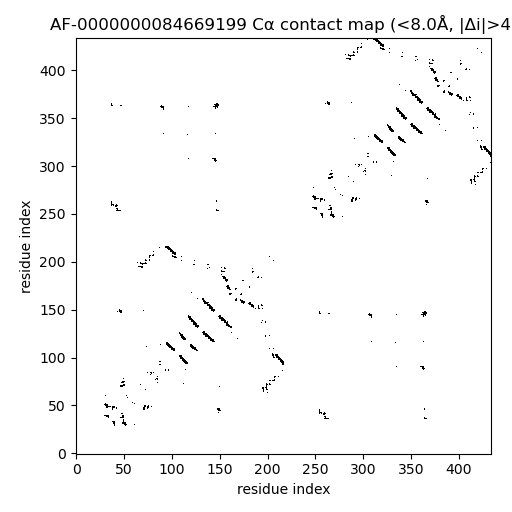 O 1
ATOM 1421 N N . GLU A 1 189 ? 18.594 -7.375 -11.727 1 92.25 189 GLU A N 1
ATOM 1422 C CA . GLU A 1 189 ? 18.375 -7.844 -13.094 1 92.25 189 GLU A CA 1
ATOM 1423 C C . GLU A 1 189 ? 17.953 -9.305 -13.117 1 92.25 189 GLU A C 1
ATOM 1425 O O . GLU A 1 189 ? 17.031 -9.68 -13.852 1 92.25 189 GLU A O 1
ATOM 1430 N N . GLY A 1 190 ? 18.703 -10.07 -12.359 1 93.81 190 GLY A N 1
ATOM 1431 C CA . GLY A 1 190 ? 18.344 -11.477 -12.258 1 93.81 190 GLY A CA 1
ATOM 1432 C C . GLY A 1 190 ? 16.953 -11.703 -11.695 1 93.81 190 GLY A C 1
ATOM 1433 O O . GLY A 1 190 ? 16.203 -12.531 -12.203 1 93.81 190 GLY A O 1
ATOM 1434 N N . MET A 1 191 ? 16.609 -10.977 -10.695 1 96.25 191 MET A N 1
ATOM 1435 C CA . MET A 1 191 ? 15.297 -11.094 -10.07 1 96.25 191 MET A CA 1
ATOM 1436 C C . MET A 1 191 ? 14.195 -10.68 -11.039 1 96.25 191 MET A C 1
ATOM 1438 O O . MET A 1 191 ? 13.172 -11.352 -11.148 1 96.25 191 MET A O 1
ATOM 1442 N N . ALA A 1 192 ? 14.445 -9.609 -11.719 1 93.75 192 ALA A N 1
ATOM 1443 C CA . ALA A 1 192 ? 13.453 -9.133 -12.688 1 93.75 192 ALA A CA 1
ATOM 1444 C C . ALA A 1 192 ? 13.195 -10.18 -13.766 1 93.75 192 ALA A C 1
ATOM 1446 O O . ALA A 1 192 ? 12.047 -10.414 -14.148 1 93.75 192 ALA A O 1
ATOM 1447 N N . GLY A 1 193 ? 14.289 -10.742 -14.266 1 93.38 193 GLY A N 1
ATOM 1448 C CA . GLY A 1 193 ? 14.148 -11.789 -15.266 1 93.38 193 GLY A CA 1
ATOM 1449 C C . GLY A 1 193 ? 13.344 -12.977 -14.781 1 93.38 193 GLY A C 1
ATOM 1450 O O . GLY A 1 193 ? 12.438 -13.445 -15.477 1 93.38 193 GLY A O 1
ATOM 1451 N N . ARG A 1 194 ? 13.695 -13.453 -13.664 1 95.12 194 ARG A N 1
ATOM 1452 C CA . ARG A 1 194 ? 12.992 -14.594 -13.094 1 95.12 194 ARG A CA 1
ATOM 1453 C C . ARG A 1 194 ? 11.547 -14.242 -12.781 1 95.12 194 ARG A C 1
ATOM 1455 O O . ARG A 1 194 ? 10.648 -15.07 -12.977 1 95.12 194 ARG A O 1
ATOM 1462 N N . GLY A 1 195 ? 11.375 -13.055 -12.234 1 96.38 195 GLY A N 1
ATOM 1463 C CA . GLY A 1 195 ? 10.016 -12.578 -12.008 1 96.38 195 GLY A CA 1
ATOM 1464 C C . GLY A 1 195 ? 9.172 -12.57 -13.266 1 96.38 195 GLY A C 1
ATOM 1465 O O . GLY A 1 195 ? 7.992 -12.938 -13.234 1 96.38 195 GLY A O 1
ATOM 1466 N N . ALA A 1 196 ? 9.766 -12.156 -14.32 1 94.44 196 ALA A N 1
ATOM 1467 C CA . ALA A 1 196 ? 9.062 -12.109 -15.602 1 94.44 196 ALA A CA 1
ATOM 1468 C C . ALA A 1 196 ? 8.703 -13.516 -16.078 1 94.44 196 ALA A C 1
ATOM 1470 O O . ALA A 1 196 ? 7.613 -13.727 -16.625 1 94.44 196 ALA A O 1
ATOM 1471 N N . VAL A 1 197 ? 9.602 -14.414 -15.93 1 94.25 197 VAL A N 1
ATOM 1472 C CA . VAL A 1 197 ? 9.336 -15.805 -16.297 1 94.25 197 VAL A CA 1
ATOM 1473 C C . VAL A 1 197 ? 8.133 -16.328 -15.516 1 94.25 197 VAL A C 1
ATOM 1475 O O . VAL A 1 197 ? 7.215 -16.906 -16.094 1 94.25 197 VAL A O 1
ATOM 1478 N N . LEU A 1 198 ? 8.172 -16.109 -14.242 1 97 198 LEU A N 1
ATOM 1479 C CA . LEU A 1 198 ? 7.066 -16.531 -13.398 1 97 198 LEU A CA 1
ATOM 1480 C C . LEU A 1 198 ? 5.766 -15.867 -13.828 1 97 198 LEU A C 1
ATOM 1482 O O . LEU A 1 198 ? 4.727 -16.531 -13.938 1 97 198 LEU A O 1
ATOM 1486 N N . ALA A 1 199 ? 5.816 -14.594 -14.094 1 96.75 199 ALA A N 1
ATOM 1487 C CA . ALA A 1 199 ? 4.648 -13.844 -14.547 1 96.75 199 ALA A CA 1
ATOM 1488 C C . ALA A 1 199 ? 4.055 -14.461 -15.805 1 96.75 199 ALA A C 1
ATOM 1490 O O . ALA A 1 199 ? 2.844 -14.68 -15.891 1 96.75 199 ALA A O 1
ATOM 1491 N N . CYS A 1 200 ? 4.883 -14.742 -16.703 1 93.31 200 CYS A N 1
ATOM 1492 C CA . CYS A 1 200 ? 4.441 -15.328 -17.969 1 93.31 200 CYS A CA 1
ATOM 1493 C C . CYS A 1 200 ? 3.799 -16.688 -17.734 1 93.31 200 CYS A C 1
ATOM 1495 O O . CYS A 1 200 ? 2.768 -17 -18.328 1 93.31 200 CYS A O 1
ATOM 1497 N N . GLU A 1 201 ? 4.375 -17.438 -16.906 1 93.31 201 GLU A N 1
ATOM 1498 C CA . GLU A 1 201 ? 3.83 -18.75 -16.609 1 93.31 201 GLU A CA 1
ATOM 1499 C C . GLU A 1 201 ? 2.436 -18.641 -15.992 1 93.31 201 GLU A C 1
ATOM 1501 O O . GLU A 1 201 ? 1.544 -19.422 -16.328 1 93.31 201 GLU A O 1
ATOM 1506 N N . ILE A 1 202 ? 2.268 -17.719 -15.117 1 94.81 202 ILE A N 1
ATOM 1507 C CA . ILE A 1 202 ? 0.998 -17.516 -14.438 1 94.81 202 ILE A CA 1
ATOM 1508 C C . ILE A 1 202 ? -0.085 -17.156 -15.453 1 94.81 202 ILE A C 1
ATOM 1510 O O . ILE A 1 202 ? -1.171 -17.734 -15.438 1 94.81 202 ILE A O 1
ATOM 1514 N N . VAL A 1 203 ? 0.225 -16.281 -16.281 1 93.12 203 VAL A N 1
ATOM 1515 C CA . VAL A 1 203 ? -0.751 -15.773 -17.25 1 93.12 203 VAL A CA 1
ATOM 1516 C C . VAL A 1 203 ? -1.046 -16.844 -18.297 1 93.12 203 VAL A C 1
ATOM 1518 O O . VAL A 1 203 ? -2.207 -17.094 -18.609 1 93.12 203 VAL A O 1
ATOM 1521 N N . ALA A 1 204 ? 0.005 -17.453 -18.75 1 90.31 204 ALA A N 1
ATOM 1522 C CA . ALA A 1 204 ? -0.165 -18.516 -19.734 1 90.31 204 ALA A CA 1
ATOM 1523 C C . ALA A 1 204 ? -0.956 -19.688 -19.156 1 90.31 204 ALA A C 1
ATOM 1525 O O . ALA A 1 204 ? -1.734 -20.328 -19.875 1 90.31 204 ALA A O 1
ATOM 1526 N N . GLY A 1 205 ? -0.684 -19.969 -17.922 1 92.19 205 GLY A N 1
ATOM 1527 C CA . GLY A 1 205 ? -1.354 -21.078 -17.266 1 92.19 205 GLY A CA 1
ATOM 1528 C C . GLY A 1 205 ? -2.805 -20.781 -16.938 1 92.19 205 GLY A C 1
ATOM 1529 O O . GLY A 1 205 ? -3.568 -21.703 -16.609 1 92.19 205 GLY A O 1
ATOM 1530 N N . ARG A 1 206 ? -3.244 -19.562 -17 1 93.31 206 ARG A N 1
ATOM 1531 C CA . ARG A 1 206 ? -4.605 -19.141 -16.688 1 93.31 206 ARG A CA 1
ATOM 1532 C C . ARG A 1 206 ? -5.105 -19.797 -15.406 1 93.31 206 ARG A C 1
ATOM 1534 O O . ARG A 1 206 ? -6.188 -20.375 -15.383 1 93.31 206 ARG A O 1
ATOM 1541 N N . TYR A 1 207 ? -4.34 -19.672 -14.398 1 94.69 207 TYR A N 1
ATOM 1542 C CA . TYR A 1 207 ? -4.602 -20.359 -13.148 1 94.69 207 TYR A CA 1
ATOM 1543 C C . TYR A 1 207 ? -5.953 -19.969 -12.57 1 94.69 207 TYR A C 1
ATOM 1545 O O . TYR A 1 207 ? -6.527 -20.688 -11.75 1 94.69 207 TYR A O 1
ATOM 1553 N N . TRP A 1 208 ? -6.555 -18.844 -13 1 95.5 208 TRP A N 1
ATOM 1554 C CA . TRP A 1 208 ? -7.855 -18.391 -12.516 1 95.5 208 TRP A CA 1
ATOM 1555 C C . TRP A 1 208 ? -8.977 -19.266 -13.062 1 95.5 208 TRP A C 1
ATOM 1557 O O . TRP A 1 208 ? -10.117 -19.172 -12.609 1 95.5 208 TRP A O 1
ATOM 1567 N N . GLU A 1 209 ? -8.688 -20.125 -14.008 1 93.44 209 GLU A N 1
ATOM 1568 C CA . GLU A 1 209 ? -9.695 -21 -14.594 1 93.44 209 GLU A CA 1
ATOM 1569 C C . GLU A 1 209 ? -9.781 -22.312 -13.836 1 93.44 209 GLU A C 1
ATOM 1571 O O . GLU A 1 209 ? -10.703 -23.109 -14.062 1 93.44 209 GLU A O 1
ATOM 1576 N N . GLY A 1 210 ? -8.805 -22.656 -13.008 1 93.56 210 GLY A N 1
ATOM 1577 C CA . GLY A 1 210 ? -8.797 -23.891 -12.227 1 93.56 210 GLY A CA 1
ATOM 1578 C C . GLY A 1 210 ? -9.438 -23.734 -10.867 1 93.56 210 GLY A C 1
ATOM 1579 O O . GLY A 1 210 ? -10.07 -22.719 -10.578 1 93.56 210 GLY A O 1
ATOM 1580 N N . ARG A 1 211 ? -9.383 -24.812 -10.109 1 95.5 211 ARG A N 1
ATOM 1581 C CA . ARG A 1 211 ? -9.867 -24.766 -8.734 1 95.5 211 ARG A CA 1
ATOM 1582 C C . ARG A 1 211 ? -9.031 -23.797 -7.887 1 95.5 211 ARG A C 1
ATOM 1584 O O . ARG A 1 211 ? -7.809 -23.766 -8.016 1 95.5 211 ARG A O 1
ATOM 1591 N N . VAL A 1 212 ? -9.695 -23.016 -7.082 1 97.69 212 VAL A N 1
ATOM 1592 C CA . VAL A 1 212 ? -9 -22.047 -6.25 1 97.69 212 VAL A CA 1
ATOM 1593 C C . VAL A 1 212 ? -9.461 -22.172 -4.801 1 97.69 212 VAL A C 1
ATOM 1595 O O . VAL A 1 212 ? -10.656 -22.328 -4.535 1 97.69 212 VAL A O 1
ATOM 1598 N N . ASP A 1 213 ? -8.578 -22.234 -3.896 1 98 213 ASP A N 1
ATOM 1599 C CA . ASP A 1 213 ? -8.828 -22.156 -2.461 1 98 213 ASP A CA 1
ATOM 1600 C C . ASP A 1 213 ? -8.289 -20.844 -1.884 1 98 213 ASP A C 1
ATOM 1602 O O . ASP A 1 213 ? -7.082 -20.609 -1.891 1 98 213 ASP A O 1
ATOM 1606 N N . VAL A 1 214 ? -9.195 -19.969 -1.423 1 98.25 214 VAL A N 1
ATOM 1607 C CA . VAL A 1 214 ? -8.812 -18.672 -0.881 1 98.25 214 VAL A CA 1
ATOM 1608 C C . VAL A 1 214 ? -9.086 -18.641 0.621 1 98.25 214 VAL A C 1
ATOM 1610 O O . VAL A 1 214 ? -10.172 -19.016 1.069 1 98.25 214 VAL A O 1
ATOM 1613 N N . LYS A 1 215 ? -8.156 -18.219 1.356 1 97.31 215 LYS A N 1
ATOM 1614 C CA . LYS A 1 215 ? -8.281 -18.016 2.797 1 97.31 215 LYS A CA 1
ATOM 1615 C C . LYS A 1 215 ? -7.812 -16.625 3.201 1 97.31 215 LYS A C 1
ATOM 1617 O O . LYS A 1 215 ? -6.754 -16.172 2.766 1 97.31 215 LYS A O 1
ATOM 1622 N N . CYS A 1 216 ? -8.641 -15.961 3.977 1 95.25 216 CYS A N 1
ATOM 1623 C CA . CYS A 1 216 ? -8.32 -14.633 4.477 1 95.25 216 CYS A CA 1
ATOM 1624 C C . CYS A 1 216 ? -8.477 -14.562 5.992 1 95.25 216 CYS A C 1
ATOM 1626 O O . CYS A 1 216 ? -9.273 -15.305 6.57 1 95.25 216 CYS A O 1
ATOM 1628 N N . LYS A 1 217 ? -7.773 -13.836 6.609 1 91.06 217 LYS A N 1
ATOM 1629 C CA . LYS A 1 217 ? -7.914 -13.477 8.016 1 91.06 217 LYS A CA 1
ATOM 1630 C C . LYS A 1 217 ? -7.953 -11.961 8.195 1 91.06 217 LYS A C 1
ATOM 1632 O O . LYS A 1 217 ? -7.266 -11.227 7.48 1 91.06 217 LYS A O 1
ATOM 1637 N N . MET B 1 1 ? -33.156 76.375 -61 1 29.83 1 MET B N 1
ATOM 1638 C CA . MET B 1 1 ? -33.469 75.5 -59.875 1 29.83 1 MET B CA 1
ATOM 1639 C C . MET B 1 1 ? -32.719 74.188 -59.969 1 29.83 1 MET B C 1
ATOM 1641 O O . MET B 1 1 ? -33.062 73.312 -60.75 1 29.83 1 MET B O 1
ATOM 1645 N N . THR B 1 2 ? -31.344 74.25 -60.031 1 39.25 2 THR B N 1
ATOM 1646 C CA . THR B 1 2 ? -30.359 73.25 -60.344 1 39.25 2 THR B CA 1
ATOM 1647 C C . THR B 1 2 ? -30.359 72.125 -59.281 1 39.25 2 THR B C 1
ATOM 1649 O O . THR B 1 2 ? -30.359 72.438 -58.094 1 39.25 2 THR B O 1
ATOM 1652 N N . PRO B 1 3 ? -30.781 70.938 -59.625 1 43.41 3 PRO B N 1
ATOM 1653 C CA . PRO B 1 3 ? -31.047 69.812 -58.719 1 43.41 3 PRO B CA 1
ATOM 1654 C C . PRO B 1 3 ? -29.812 69.375 -57.938 1 43.41 3 PRO B C 1
ATOM 1656 O O . PRO B 1 3 ? -28.688 69.5 -58.438 1 43.41 3 PRO B O 1
ATOM 1659 N N . PRO B 1 4 ? -29.812 69.375 -56.562 1 44.16 4 PRO B N 1
ATOM 1660 C CA . PRO B 1 4 ? -28.672 69.188 -55.688 1 44.16 4 PRO B CA 1
ATOM 1661 C C . PRO B 1 4 ? -28.016 67.812 -55.844 1 44.16 4 PRO B C 1
ATOM 1663 O O . PRO B 1 4 ? -28.688 66.875 -56.25 1 44.16 4 PRO B O 1
ATOM 1666 N N . PRO B 1 5 ? -26.719 67.75 -56.062 1 42.09 5 PRO B N 1
ATOM 1667 C CA . PRO B 1 5 ? -25.938 66.562 -56.406 1 42.09 5 PRO B CA 1
ATOM 1668 C C . PRO B 1 5 ? -26.078 65.5 -55.344 1 42.09 5 PRO B C 1
ATOM 1670 O O . PRO B 1 5 ? -26.391 65.75 -54.188 1 42.09 5 PRO B O 1
ATOM 1673 N N . THR B 1 6 ? -26.312 64.188 -55.719 1 39.25 6 THR B N 1
ATOM 1674 C CA . THR B 1 6 ? -26.562 62.906 -55.062 1 39.25 6 THR B CA 1
ATOM 1675 C C . THR B 1 6 ? -25.375 62.5 -54.219 1 39.25 6 THR B C 1
ATOM 1677 O O . THR B 1 6 ? -24.234 62.469 -54.719 1 39.25 6 THR B O 1
ATOM 1680 N N . PRO B 1 7 ? -25.422 62.594 -52.844 1 36.44 7 PRO B N 1
ATOM 1681 C CA . PRO B 1 7 ? -24.312 62.312 -51.906 1 36.44 7 PRO B CA 1
ATOM 1682 C C . PRO B 1 7 ? -23.797 60.875 -52.031 1 36.44 7 PRO B C 1
ATOM 1684 O O . PRO B 1 7 ? -24.594 59.938 -52.25 1 36.44 7 PRO B O 1
ATOM 1687 N N . SER B 1 8 ? -22.609 60.656 -52.625 1 32.75 8 SER B N 1
ATOM 1688 C CA . SER B 1 8 ? -21.922 59.375 -52.812 1 32.75 8 SER B CA 1
ATOM 1689 C C . SER B 1 8 ? -21.672 58.688 -51.469 1 32.75 8 SER B C 1
ATOM 1691 O O . SER B 1 8 ? -21.141 59.312 -50.531 1 32.75 8 SER B O 1
ATOM 1693 N N . THR B 1 9 ? -22.562 57.75 -51.062 1 33.25 9 THR B N 1
ATOM 1694 C CA . THR B 1 9 ? -22.531 56.938 -49.875 1 33.25 9 THR B CA 1
ATOM 1695 C C . THR B 1 9 ? -21.25 56.094 -49.812 1 33.25 9 THR B C 1
ATOM 1697 O O . THR B 1 9 ? -21 55.281 -50.719 1 33.25 9 THR B O 1
ATOM 1700 N N . ASN B 1 10 ? -20.141 56.656 -49.281 1 29.19 10 ASN B N 1
ATOM 1701 C CA . ASN B 1 10 ? -18.906 55.938 -49.031 1 29.19 10 ASN B CA 1
ATOM 1702 C C . ASN B 1 10 ? -19.141 54.719 -48.125 1 29.19 10 ASN B C 1
ATOM 1704 O O . ASN B 1 10 ? -19.656 54.844 -47.031 1 29.19 10 ASN B O 1
ATOM 1708 N N . THR B 1 11 ? -19.391 53.531 -48.719 1 32.28 11 THR B N 1
ATOM 1709 C CA . THR B 1 11 ? -19.516 52.219 -48.062 1 32.28 11 THR B CA 1
ATOM 1710 C C . THR B 1 11 ? -18.219 51.875 -47.344 1 32.28 11 THR B C 1
ATOM 1712 O O . THR B 1 11 ? -17.188 51.688 -48 1 32.28 11 THR B O 1
ATOM 1715 N N . ASN B 1 12 ? -17.953 52.438 -46.125 1 29.2 12 ASN B N 1
ATOM 1716 C CA . ASN B 1 12 ? -16.844 52.031 -45.281 1 29.2 12 ASN B CA 1
ATOM 1717 C C . ASN B 1 12 ? -16.875 50.531 -44.969 1 29.2 12 ASN B C 1
ATOM 1719 O O . ASN B 1 12 ? -17.875 50.031 -44.438 1 29.2 12 ASN B O 1
ATOM 1723 N N . THR B 1 13 ? -16.203 49.75 -45.844 1 30.73 13 THR B N 1
ATOM 1724 C CA . THR B 1 13 ? -15.977 48.312 -45.625 1 30.73 13 THR B CA 1
ATOM 1725 C C . THR B 1 13 ? -15.25 48.062 -44.312 1 30.73 13 THR B C 1
ATOM 1727 O O . THR B 1 13 ? -14.102 48.5 -44.125 1 30.73 13 THR B O 1
ATOM 1730 N N . ASN B 1 14 ? -15.977 48.062 -43.156 1 29.34 14 ASN B N 1
ATOM 1731 C CA . ASN B 1 14 ? -15.438 47.656 -41.875 1 29.34 14 ASN B CA 1
ATOM 1732 C C . ASN B 1 14 ? -14.867 4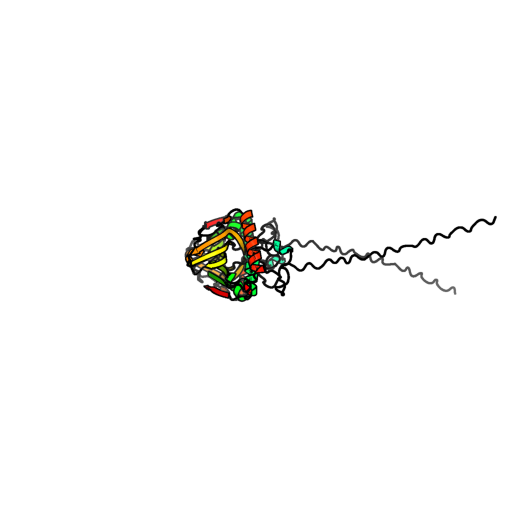6.219 -41.938 1 29.34 14 ASN B C 1
ATOM 1734 O O . ASN B 1 14 ? -15.602 45.281 -42.188 1 29.34 14 ASN B O 1
ATOM 1738 N N . THR B 1 15 ? -13.641 46.125 -42.406 1 32.28 15 THR B N 1
ATOM 1739 C CA . THR B 1 15 ? -12.914 44.875 -42.281 1 32.28 15 THR B CA 1
ATOM 1740 C C . THR B 1 15 ? -12.875 44.406 -40.844 1 32.28 15 THR B C 1
ATOM 1742 O O . THR B 1 15 ? -12.281 45.094 -39.969 1 32.28 15 THR B O 1
ATOM 1745 N N . LYS B 1 16 ? -13.945 43.688 -40.375 1 32.94 16 LYS B N 1
ATOM 1746 C CA . LYS B 1 16 ? -13.883 43 -39.094 1 32.94 16 LYS B CA 1
ATOM 1747 C C . LYS B 1 16 ? -12.609 42.188 -39 1 32.94 16 LYS B C 1
ATOM 1749 O O . LYS B 1 16 ? -12.367 41.281 -39.812 1 32.94 16 LYS B O 1
ATOM 1754 N N . SER B 1 17 ? -11.547 42.875 -38.562 1 31.42 17 SER B N 1
ATOM 1755 C CA . SER B 1 17 ? -10.391 42.094 -38.125 1 31.42 17 SER B CA 1
ATOM 1756 C C . SER B 1 17 ? -10.805 40.938 -37.219 1 31.42 17 SER B C 1
ATOM 1758 O O . SER B 1 17 ? -11.531 41.156 -36.25 1 31.42 17 SER B O 1
ATOM 1760 N N . GLU B 1 18 ? -10.984 39.812 -37.844 1 34.44 18 GLU B N 1
ATOM 1761 C CA . GLU B 1 18 ? -11.109 38.625 -37.031 1 34.44 18 GLU B CA 1
ATOM 1762 C C . GLU B 1 18 ? -10.047 38.594 -35.938 1 34.44 18 GLU B C 1
ATOM 1764 O O . GLU B 1 18 ? -8.852 38.625 -36.219 1 34.44 18 GLU B O 1
ATOM 1769 N N . GLU B 1 19 ? -10.336 39.219 -34.812 1 34.62 19 GLU B N 1
ATOM 1770 C CA . GLU B 1 19 ? -9.516 38.969 -33.625 1 34.62 19 GLU B CA 1
ATOM 1771 C C . GLU B 1 19 ? -9.25 37.469 -33.438 1 34.62 19 GLU B C 1
ATOM 1773 O O . GLU B 1 19 ? -10.188 36.688 -33.406 1 34.62 19 GLU B O 1
ATOM 1778 N N . ASN B 1 20 ? -8.141 37 -34 1 35.72 20 ASN B N 1
ATOM 1779 C CA . ASN B 1 20 ? -7.617 35.719 -33.594 1 35.72 20 ASN B CA 1
ATOM 1780 C C . ASN B 1 20 ? -7.711 35.5 -32.094 1 35.72 20 ASN B C 1
ATOM 1782 O O . ASN B 1 20 ? -7.117 36.25 -31.312 1 35.72 20 ASN B O 1
ATOM 1786 N N . LYS B 1 21 ? -8.891 35.031 -31.625 1 37.38 21 LYS B N 1
ATOM 1787 C CA . LYS B 1 21 ? -8.891 34.562 -30.234 1 37.38 21 LYS B CA 1
ATOM 1788 C C . LYS B 1 21 ? -7.652 33.719 -29.953 1 37.38 21 LYS B C 1
ATOM 1790 O O . LYS B 1 21 ? -7.395 32.719 -30.641 1 37.38 21 LYS B O 1
ATOM 1795 N N . PRO B 1 22 ? -6.633 34.438 -29.422 1 37.53 22 PRO B N 1
ATOM 1796 C CA . PRO B 1 22 ? -5.621 33.5 -28.969 1 37.53 22 PRO B CA 1
ATOM 1797 C C . PRO B 1 22 ? -6.234 32.25 -28.312 1 37.53 22 PRO B C 1
ATOM 1799 O O . PRO B 1 22 ? -7.199 32.375 -27.547 1 37.53 22 PRO B O 1
ATOM 1802 N N . THR B 1 23 ? -6.477 31.219 -29.094 1 37.56 23 THR B N 1
ATOM 1803 C CA . THR B 1 23 ? -6.719 29.984 -28.344 1 37.56 23 THR B CA 1
ATOM 1804 C C . THR B 1 23 ? -5.734 29.859 -27.188 1 37.56 23 THR B C 1
ATOM 1806 O O . THR B 1 23 ? -4.551 29.594 -27.391 1 37.56 23 THR B O 1
ATOM 1809 N N . SER B 1 24 ? -5.668 30.828 -26.328 1 34.56 24 SER B N 1
ATOM 1810 C CA . SER B 1 24 ? -4.957 30.578 -25.078 1 34.56 24 SER B CA 1
ATOM 1811 C C . SER B 1 24 ? -5.246 29.172 -24.547 1 34.56 24 SER B C 1
ATOM 1813 O O . SER B 1 24 ? -6.242 28.969 -23.844 1 34.56 24 SER B O 1
ATOM 1815 N N . GLY B 1 25 ? -5.438 28.203 -25.344 1 36.25 25 GLY B N 1
ATOM 1816 C CA . GLY B 1 25 ? -5.324 26.922 -24.672 1 36.25 25 GLY B CA 1
ATOM 1817 C C . GLY B 1 25 ? -4.211 26.875 -23.656 1 36.25 25 GLY B C 1
ATOM 1818 O O . GLY B 1 25 ? -3.057 26.609 -23.984 1 36.25 25 GLY B O 1
ATOM 1819 N N . GLY B 1 26 ? -4.07 27.781 -22.781 1 40.38 26 GLY B N 1
ATOM 1820 C CA . GLY B 1 26 ? -3.111 27.719 -21.703 1 40.38 26 GLY B CA 1
ATOM 1821 C C . GLY B 1 26 ? -2.801 26.297 -21.266 1 40.38 26 GLY B C 1
ATOM 1822 O O . GLY B 1 26 ? -3.713 25.484 -21.078 1 40.38 26 GLY B O 1
ATOM 1823 N N . ASP B 1 27 ? -1.817 25.656 -21.719 1 47 27 ASP B N 1
ATOM 1824 C CA . ASP B 1 27 ? -1.287 24.375 -21.25 1 47 27 ASP B CA 1
ATOM 1825 C C . ASP B 1 27 ? -1.557 24.172 -19.766 1 47 27 ASP B C 1
ATOM 1827 O O . ASP B 1 27 ? -0.979 24.859 -18.922 1 47 27 ASP B O 1
ATOM 1831 N N . LYS B 1 28 ? -2.732 24.047 -19.391 1 54.38 28 LYS B N 1
ATOM 1832 C CA . LYS B 1 28 ? -3.1 23.812 -18 1 54.38 28 LYS B CA 1
ATOM 1833 C C . LYS B 1 28 ? -2.123 22.859 -17.328 1 54.38 28 LYS B C 1
ATOM 1835 O O . LYS B 1 28 ? -2.039 21.688 -17.703 1 54.38 28 LYS B O 1
ATOM 1840 N N . LYS B 1 29 ? -1.065 23.438 -16.781 1 73.19 29 LYS B N 1
ATOM 1841 C CA . LYS B 1 29 ? -0.075 22.672 -16.016 1 73.19 29 LYS B CA 1
ATOM 1842 C C . LYS B 1 29 ? -0.748 21.766 -15 1 73.19 29 LYS B C 1
ATOM 1844 O O . LYS B 1 29 ? -1.734 22.156 -14.367 1 73.19 29 LYS B O 1
ATOM 1849 N N . SER B 1 30 ? -0.521 20.516 -14.977 1 82.56 30 SER B N 1
ATOM 1850 C CA . SER B 1 30 ? -1.022 19.516 -14.039 1 82.56 30 SER B CA 1
ATOM 1851 C C . SER B 1 30 ? -0.898 20 -12.602 1 82.56 30 SER B C 1
ATOM 1853 O O . SER B 1 30 ? 0.113 20.594 -12.227 1 82.56 30 SER B O 1
ATOM 1855 N N . PRO B 1 31 ? -1.993 19.891 -11.898 1 90.31 31 PRO B N 1
ATOM 1856 C CA . PRO B 1 31 ? -1.927 20.25 -10.484 1 90.31 31 PRO B CA 1
ATOM 1857 C C . PRO B 1 31 ? -0.923 19.422 -9.695 1 90.31 31 PRO B C 1
ATOM 1859 O O . PRO B 1 31 ? -0.6 19.75 -8.555 1 90.31 31 PRO B O 1
ATOM 1862 N N . TYR B 1 32 ? -0.409 18.375 -10.352 1 94.25 32 TYR B N 1
ATOM 1863 C CA . TYR B 1 32 ? 0.508 17.469 -9.672 1 94.25 32 TYR B CA 1
ATOM 1864 C C . TYR B 1 32 ? 1.855 17.422 -10.383 1 94.25 32 TYR B C 1
ATOM 1866 O O . TYR B 1 32 ? 1.93 17.594 -11.602 1 94.25 32 TYR B O 1
ATOM 1874 N N . THR B 1 33 ? 2.932 17.266 -9.609 1 95.5 33 THR B 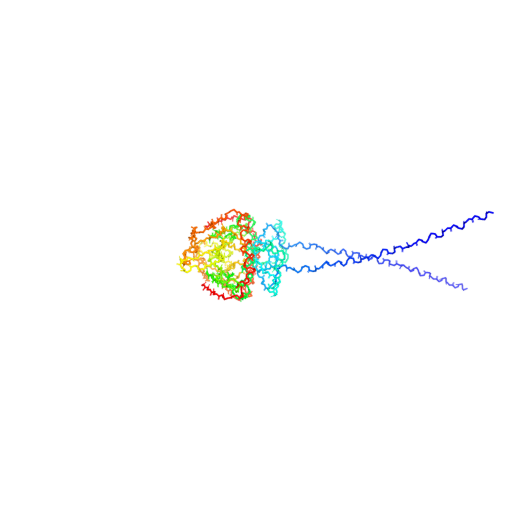N 1
ATOM 1875 C CA . THR B 1 33 ? 4.262 17.109 -10.18 1 95.5 33 THR B CA 1
ATOM 1876 C C . THR B 1 33 ? 4.543 15.641 -10.508 1 95.5 33 THR B C 1
ATOM 1878 O O . THR B 1 33 ? 3.814 14.75 -10.07 1 95.5 33 THR B O 1
ATOM 1881 N N . THR B 1 34 ? 5.578 15.359 -11.289 1 95.88 34 THR B N 1
ATOM 1882 C CA . THR B 1 34 ? 6 14.008 -11.648 1 95.88 34 THR B CA 1
ATOM 1883 C C . THR B 1 34 ? 7.246 13.609 -10.867 1 95.88 34 THR B C 1
ATOM 1885 O O . THR B 1 34 ? 7.926 12.641 -11.219 1 95.88 34 THR B O 1
ATOM 1888 N N . ASP B 1 35 ? 7.609 14.312 -9.844 1 95.62 35 ASP B N 1
ATOM 1889 C CA . ASP B 1 35 ? 8.891 14.195 -9.156 1 95.62 35 ASP B CA 1
ATOM 1890 C C . ASP B 1 35 ? 9.008 12.852 -8.438 1 95.62 35 ASP B C 1
ATOM 1892 O O . ASP B 1 35 ? 10.109 12.398 -8.133 1 95.62 35 ASP B O 1
ATOM 1896 N N . VAL B 1 36 ? 7.895 12.242 -8.07 1 97.5 36 VAL B N 1
ATOM 1897 C CA . VAL B 1 36 ? 7.891 10.961 -7.379 1 97.5 36 VAL B CA 1
ATOM 1898 C C . VAL B 1 36 ? 7.293 9.891 -8.289 1 97.5 36 VAL B C 1
ATOM 1900 O O . VAL B 1 36 ? 6.082 9.867 -8.523 1 97.5 36 VAL B O 1
ATOM 1903 N N . ALA B 1 37 ? 8.062 8.992 -8.711 1 96.5 37 ALA B N 1
ATOM 1904 C CA . ALA B 1 37 ? 7.715 8.023 -9.742 1 96.5 37 ALA B CA 1
ATOM 1905 C C . ALA B 1 37 ? 6.547 7.148 -9.305 1 96.5 37 ALA B C 1
ATOM 1907 O O . ALA B 1 37 ? 5.707 6.77 -10.125 1 96.5 37 ALA B O 1
ATOM 1908 N N . THR B 1 38 ? 6.469 6.828 -8.07 1 97.56 38 THR B N 1
ATOM 1909 C CA . THR B 1 38 ? 5.457 5.891 -7.594 1 97.56 38 THR B CA 1
ATOM 1910 C C . THR B 1 38 ? 4.164 6.625 -7.242 1 97.56 38 THR B C 1
ATOM 1912 O O . THR B 1 38 ? 3.17 5.996 -6.879 1 97.56 38 THR B O 1
ATOM 1915 N N . LEU B 1 39 ? 4.215 7.898 -7.285 1 98.31 39 LEU B N 1
ATOM 1916 C CA . LEU B 1 39 ? 3.031 8.727 -7.09 1 98.31 39 LEU B CA 1
ATOM 1917 C C . LEU B 1 39 ? 2.795 9.625 -8.297 1 98.31 39 LEU B C 1
ATOM 1919 O O . LEU B 1 39 ? 2.82 10.859 -8.18 1 98.31 39 LEU B O 1
ATOM 1923 N N . PRO B 1 40 ? 2.506 9 -9.398 1 97.25 40 PRO B N 1
ATOM 1924 C CA . PRO B 1 40 ? 2.33 9.805 -10.609 1 97.25 40 PRO B CA 1
ATOM 1925 C C . PRO B 1 40 ? 1.033 10.609 -10.602 1 97.25 40 PRO B C 1
ATOM 1927 O O . PRO B 1 40 ? 0.061 10.219 -9.953 1 97.25 40 PRO B O 1
ATOM 1930 N N . PRO B 1 41 ? 0.972 11.727 -11.367 1 96.38 41 PRO B N 1
ATOM 1931 C CA . PRO B 1 41 ? -0.259 12.516 -11.492 1 96.38 41 PRO B CA 1
ATOM 1932 C C . PRO B 1 41 ? -1.425 11.695 -12.047 1 96.38 41 PRO B C 1
ATOM 1934 O O . PRO B 1 41 ? -2.586 12 -11.766 1 96.38 41 PRO B O 1
ATOM 1937 N N . SER B 1 42 ? -1.111 10.656 -12.758 1 95.25 42 SER B N 1
ATOM 1938 C CA . SER B 1 42 ? -2.115 9.852 -13.438 1 95.25 42 SER B CA 1
ATOM 1939 C C . SER B 1 42 ? -2.572 8.688 -12.57 1 95.25 42 SER B C 1
ATOM 1941 O O . SER B 1 42 ? -3.352 7.836 -13.008 1 95.25 42 SER B O 1
ATOM 1943 N N . GLY B 1 43 ? -2.023 8.617 -11.367 1 96.38 43 GLY B N 1
ATOM 1944 C CA . GLY B 1 43 ? -2.477 7.578 -10.453 1 96.38 43 GLY B CA 1
ATOM 1945 C C . GLY B 1 43 ? -3.941 7.711 -10.086 1 96.38 43 GLY B C 1
ATOM 1946 O O . GLY B 1 43 ? -4.586 8.703 -10.422 1 96.38 43 GLY B O 1
ATOM 1947 N N . ALA B 1 44 ? -4.48 6.73 -9.398 1 96.56 44 ALA B N 1
ATOM 1948 C CA . ALA B 1 44 ? -5.875 6.754 -8.961 1 96.56 44 ALA B CA 1
ATOM 1949 C C . ALA B 1 44 ? -6.148 7.941 -8.047 1 96.56 44 ALA B C 1
ATOM 1951 O O . ALA B 1 44 ? -5.281 8.344 -7.266 1 96.56 44 ALA B O 1
ATOM 1952 N N . PRO B 1 45 ? -7.371 8.508 -8.086 1 94.88 45 PRO B N 1
ATOM 1953 C CA . PRO B 1 45 ? -7.695 9.656 -7.234 1 94.88 45 PRO B CA 1
ATOM 1954 C C . PRO B 1 45 ? -7.539 9.352 -5.746 1 94.88 45 PRO B C 1
ATOM 1956 O O . PRO B 1 45 ? -7.289 10.258 -4.949 1 94.88 45 PRO B O 1
ATOM 1959 N N . SER B 1 46 ? -7.746 8.078 -5.402 1 96.5 46 SER B N 1
ATOM 1960 C CA . SER B 1 46 ? -7.688 7.715 -3.992 1 96.5 46 SER B CA 1
ATOM 1961 C C . SER B 1 46 ? -6.25 7.527 -3.527 1 96.5 46 SER B C 1
ATOM 1963 O O . SER B 1 46 ? -6 7.309 -2.34 1 96.5 46 SER B O 1
ATOM 1965 N N . GLN B 1 47 ? -5.301 7.586 -4.465 1 98.06 47 GLN B N 1
ATOM 1966 C CA . GLN B 1 47 ? -3.887 7.508 -4.117 1 98.06 47 GLN B CA 1
ATOM 1967 C C . GLN B 1 47 ? -3.305 8.898 -3.871 1 98.06 47 GLN B C 1
ATOM 1969 O O . GLN B 1 47 ? -3.938 9.906 -4.191 1 98.06 47 GLN B O 1
ATOM 1974 N N . ALA B 1 48 ? -2.164 8.938 -3.238 1 98.31 48 ALA B N 1
ATOM 1975 C CA . ALA B 1 48 ? -1.512 10.219 -2.98 1 98.31 48 ALA B CA 1
ATOM 1976 C C . ALA B 1 48 ? -0.803 10.734 -4.23 1 98.31 48 ALA B C 1
ATOM 1978 O O . ALA B 1 48 ? -0.276 9.953 -5.02 1 98.31 48 ALA B O 1
ATOM 1979 N N . HIS B 1 49 ? -0.787 12.016 -4.387 1 97.56 49 HIS B N 1
ATOM 1980 C CA . HIS B 1 49 ? -0.047 12.758 -5.402 1 97.56 49 HIS B CA 1
ATOM 1981 C C . HIS B 1 49 ? 0.726 13.914 -4.789 1 97.56 49 HIS B C 1
ATOM 1983 O O . HIS B 1 49 ? 0.402 14.367 -3.688 1 97.56 49 HIS B O 1
ATOM 1989 N N . ILE B 1 50 ? 1.738 14.305 -5.535 1 97.31 50 ILE B N 1
ATOM 1990 C CA . ILE B 1 50 ? 2.488 15.469 -5.07 1 97.31 50 ILE B CA 1
ATOM 1991 C C . ILE B 1 50 ? 1.97 16.734 -5.758 1 97.31 50 ILE B C 1
ATOM 1993 O O . ILE B 1 50 ? 2.02 16.844 -6.984 1 97.31 50 ILE B O 1
ATOM 1997 N N . LEU B 1 51 ? 1.523 17.641 -4.953 1 95.25 51 LEU B N 1
ATOM 1998 C CA . LEU B 1 51 ? 0.961 18.875 -5.477 1 95.25 51 LEU B CA 1
ATOM 1999 C C . LEU B 1 51 ? 2.051 19.75 -6.09 1 95.25 51 LEU B C 1
ATOM 2001 O O . LEU B 1 51 ? 3.154 19.844 -5.547 1 95.25 51 LEU B O 1
ATOM 2005 N N . ASN B 1 52 ? 1.785 20.328 -7.211 1 92.38 52 ASN B N 1
ATOM 2006 C CA . ASN B 1 52 ? 2.637 21.344 -7.812 1 92.38 52 ASN B CA 1
ATOM 2007 C C . ASN B 1 52 ? 2.414 22.719 -7.168 1 92.38 52 ASN B C 1
ATOM 2009 O O . ASN B 1 52 ? 1.646 23.531 -7.684 1 92.38 52 ASN B O 1
ATOM 2013 N N . LEU B 1 53 ? 2.986 22.922 -6.051 1 86.75 53 LEU B N 1
ATOM 2014 C CA . LEU B 1 53 ? 2.754 24.125 -5.281 1 86.75 53 LEU B CA 1
ATOM 2015 C C . LEU B 1 53 ? 3.678 25.25 -5.742 1 86.75 53 LEU B C 1
ATOM 2017 O O . LEU B 1 53 ? 4.812 25 -6.152 1 86.75 53 LEU B O 1
ATOM 2021 N N . PRO B 1 54 ? 3.031 26.375 -5.84 1 74.12 54 PRO B N 1
ATOM 2022 C CA . PRO B 1 54 ? 3.887 27.516 -6.199 1 74.12 54 PRO B CA 1
ATOM 2023 C C . PRO B 1 54 ? 5 27.766 -5.184 1 74.12 54 PRO B C 1
ATOM 2025 O O . PRO B 1 54 ? 4.84 27.453 -4 1 74.12 54 PRO B O 1
ATOM 2028 N N . LEU B 1 55 ? 6.125 28.047 -5.668 1 59.5 55 LEU B N 1
ATOM 2029 C CA . LEU B 1 55 ? 7.324 28.297 -4.883 1 59.5 55 LEU B CA 1
ATOM 2030 C C . LEU B 1 55 ? 7.09 29.438 -3.887 1 59.5 55 LEU B C 1
ATOM 2032 O O . LEU B 1 55 ? 7.598 29.391 -2.764 1 59.5 55 LEU B O 1
ATOM 2036 N N . SER B 1 56 ? 6.312 30.469 -4.355 1 60.75 56 SER B N 1
ATOM 2037 C CA . SER B 1 56 ? 6.168 31.609 -3.465 1 60.75 56 SER B CA 1
ATOM 2038 C C . SER B 1 56 ? 5.016 31.422 -2.486 1 60.75 56 SER B C 1
ATOM 2040 O O . SER B 1 56 ? 3.9 31.078 -2.895 1 60.75 56 SER B O 1
ATOM 2042 N N . PRO B 1 57 ? 5.293 31.391 -1.144 1 59.25 57 PRO B N 1
ATOM 2043 C CA . PRO B 1 57 ? 4.27 31.25 -0.105 1 59.25 57 PRO B CA 1
ATOM 2044 C C . PRO B 1 57 ? 3.098 32.219 -0.288 1 59.25 57 PRO B C 1
ATOM 2046 O O . PRO B 1 57 ? 2.002 31.953 0.219 1 59.25 57 PRO B O 1
ATOM 2049 N N . THR B 1 58 ? 3.359 33.312 -0.914 1 58.22 58 THR B N 1
ATOM 2050 C CA . THR B 1 58 ? 2.326 34.344 -1.05 1 58.22 58 THR B CA 1
ATOM 2051 C C . THR B 1 58 ? 1.382 34 -2.199 1 58.22 58 THR B C 1
ATOM 2053 O O . THR B 1 58 ? 0.346 34.625 -2.369 1 58.22 58 THR B O 1
ATOM 2056 N N . SER B 1 59 ? 1.768 33.031 -2.902 1 56.25 59 SER B N 1
ATOM 2057 C CA . SER B 1 59 ? 0.906 32.688 -4.027 1 56.25 59 SER B CA 1
ATOM 2058 C C . SER B 1 59 ? -0.28 31.859 -3.574 1 56.25 59 SER B C 1
ATOM 2060 O O . SER B 1 59 ? -0.116 30.906 -2.797 1 56.25 59 SER B O 1
ATOM 2062 N N . PRO B 1 60 ? -1.477 32.406 -3.951 1 57 60 PRO B N 1
ATOM 2063 C CA . PRO B 1 60 ? -2.65 31.625 -3.555 1 57 60 PRO B CA 1
ATOM 2064 C C . PRO B 1 60 ? -2.568 30.172 -4.008 1 57 60 PRO B C 1
ATOM 2066 O O . PRO B 1 60 ? -1.966 29.875 -5.039 1 57 60 PRO B O 1
ATOM 2069 N N . LEU B 1 61 ? -2.814 29.328 -3.057 1 59.41 61 LEU B N 1
ATOM 2070 C CA . LEU B 1 61 ? -2.965 27.938 -3.465 1 59.41 61 LEU B CA 1
ATOM 2071 C C . LEU B 1 61 ? -3.855 27.828 -4.699 1 59.41 61 LEU B C 1
ATOM 2073 O O . LEU B 1 61 ? -4.758 28.641 -4.895 1 59.41 61 LEU B O 1
ATOM 2077 N N . PRO B 1 62 ? -3.391 27.156 -5.762 1 51.91 62 PRO B N 1
ATOM 2078 C CA . PRO B 1 62 ? -4.254 27.031 -6.938 1 51.91 62 PRO B CA 1
ATOM 2079 C C . PRO B 1 62 ? -5.727 26.844 -6.574 1 51.91 62 PRO B C 1
ATOM 2081 O O . PRO B 1 62 ? -6.039 26.266 -5.523 1 51.91 62 PRO B O 1
ATOM 2084 N N . SER B 1 63 ? -6.531 27.797 -6.996 1 48.97 63 SER B N 1
ATOM 2085 C CA . SER B 1 63 ? -7.973 27.828 -6.793 1 48.97 63 SER B CA 1
ATOM 2086 C C . SER B 1 63 ? -8.555 26.422 -6.734 1 48.97 63 SER B C 1
ATOM 2088 O O . SER B 1 63 ? -9.609 26.203 -6.133 1 48.97 63 SER B O 1
ATOM 2090 N N . SER B 1 64 ? -8.148 25.547 -7.59 1 47.5 64 SER B N 1
ATOM 2091 C CA . SER B 1 64 ? -8.641 24.172 -7.613 1 47.5 64 SER B CA 1
ATOM 2092 C C . SER B 1 64 ? -8.273 23.438 -6.328 1 47.5 64 SER B C 1
ATOM 2094 O O . SER B 1 64 ? -8.375 22.203 -6.27 1 47.5 64 SER B O 1
ATOM 2096 N N . SER B 1 65 ? -7.77 24.203 -5.402 1 48.66 65 SER B N 1
ATOM 2097 C CA . SER B 1 65 ? -7.465 23.797 -4.039 1 48.66 65 SER B CA 1
ATOM 2098 C C . SER B 1 65 ? -8.648 23.062 -3.404 1 48.66 65 SER B C 1
ATOM 2100 O O . SER B 1 65 ? -8.5 22.422 -2.369 1 48.66 65 SER B O 1
ATOM 2102 N N . SER B 1 66 ? -9.805 23.5 -3.861 1 52.81 66 SER B N 1
ATOM 2103 C CA . SER B 1 66 ? -11 22.844 -3.357 1 52.81 66 SER B CA 1
ATOM 2104 C C . SER B 1 66 ? -10.953 21.344 -3.613 1 52.81 66 SER B C 1
ATOM 2106 O O . SER B 1 66 ? -11.773 20.594 -3.078 1 52.81 66 SER B O 1
ATOM 2108 N N . SER B 1 67 ? -9.828 20.922 -4.234 1 74.88 67 SER B N 1
ATOM 2109 C CA . SER B 1 67 ? -9.875 19.516 -4.613 1 74.88 67 SER B CA 1
ATOM 2110 C C . SER B 1 67 ? -8.68 18.75 -4.051 1 74.88 67 SER B C 1
ATOM 2112 O O . SER B 1 67 ? -8.406 17.625 -4.469 1 74.88 67 SER B O 1
ATOM 2114 N N . ILE B 1 68 ? -8.109 19.5 -2.961 1 88.69 68 ILE B N 1
ATOM 2115 C CA . ILE B 1 68 ? -6.945 18.828 -2.396 1 88.69 68 ILE B CA 1
ATOM 2116 C C . ILE B 1 68 ? -7.395 17.734 -1.434 1 88.69 68 ILE B C 1
ATOM 2118 O O . ILE B 1 68 ? -8.25 17.969 -0.573 1 88.69 68 ILE B O 1
ATOM 2122 N N . THR B 1 69 ? -6.883 16.609 -1.639 1 95.12 69 THR B N 1
ATOM 2123 C CA . THR B 1 69 ? -7.219 15.5 -0.746 1 95.12 69 THR B CA 1
ATOM 2124 C C . THR B 1 69 ? -6.219 15.406 0.402 1 95.12 69 THR B C 1
ATOM 2126 O O . THR B 1 69 ? -5.121 15.961 0.322 1 95.12 69 THR B O 1
ATOM 2129 N N . LEU B 1 70 ? -6.668 14.805 1.471 1 97.62 70 LEU B N 1
ATOM 2130 C CA . LEU B 1 70 ? -5.832 14.68 2.66 1 97.62 70 LEU B CA 1
ATOM 2131 C C . LEU B 1 70 ? -4.531 13.953 2.336 1 97.62 70 LEU B C 1
ATOM 2133 O O . LEU B 1 70 ? -3.453 14.391 2.75 1 97.62 70 LEU B O 1
ATOM 2137 N N . GLN B 1 71 ? -4.59 12.812 1.583 1 98.25 71 GLN B N 1
ATOM 2138 C CA . GLN B 1 71 ? -3.391 12.047 1.252 1 98.25 71 GLN B CA 1
ATOM 2139 C C . GLN B 1 71 ? -2.436 12.867 0.387 1 98.25 71 GLN B C 1
ATOM 2141 O O . GLN B 1 71 ? -1.217 12.734 0.505 1 98.25 71 GLN B O 1
ATOM 2146 N N . ASP B 1 72 ? -2.953 13.781 -0.487 1 97.31 72 ASP B N 1
ATOM 2147 C CA . ASP B 1 72 ? -2.104 14.664 -1.284 1 97.31 72 ASP B CA 1
ATOM 2148 C C . ASP B 1 72 ? -1.364 15.664 -0.399 1 97.31 72 ASP B C 1
ATOM 2150 O O . ASP B 1 72 ? -0.172 15.906 -0.592 1 97.31 72 ASP B O 1
ATOM 2154 N N . ALA B 1 73 ? -2.1 16.234 0.507 1 97.19 73 ALA B N 1
ATOM 2155 C CA . ALA B 1 73 ? -1.511 17.219 1.414 1 97.19 73 ALA B CA 1
ATOM 2156 C C . ALA B 1 73 ? -0.398 16.594 2.252 1 97.19 73 ALA B C 1
ATOM 2158 O O . ALA B 1 73 ? 0.676 17.172 2.404 1 97.19 73 ALA B O 1
ATOM 2159 N N . ILE B 1 74 ? -0.674 15.375 2.791 1 98.62 74 ILE B N 1
ATOM 2160 C CA . ILE B 1 74 ? 0.292 14.664 3.627 1 98.62 74 ILE B CA 1
ATOM 2161 C C . ILE B 1 74 ? 1.532 14.328 2.805 1 98.62 74 ILE B C 1
ATOM 2163 O O . ILE B 1 74 ? 2.656 14.648 3.201 1 98.62 74 ILE B O 1
ATOM 2167 N N . ALA B 1 75 ? 1.367 13.688 1.626 1 98.62 75 ALA B N 1
ATOM 2168 C CA . ALA B 1 75 ? 2.486 13.289 0.776 1 98.62 75 ALA B CA 1
ATOM 2169 C C . ALA B 1 75 ? 3.309 14.5 0.345 1 98.62 75 ALA B C 1
ATOM 2171 O O . ALA B 1 75 ? 4.539 14.453 0.348 1 98.62 75 ALA B O 1
ATOM 2172 N N . THR B 1 76 ? 2.635 15.578 0.011 1 97.81 76 THR B N 1
ATOM 2173 C CA . THR B 1 76 ? 3.307 16.797 -0.416 1 97.81 76 THR B CA 1
ATOM 2174 C C . THR B 1 76 ? 4.148 17.375 0.718 1 97.81 76 THR B C 1
ATOM 2176 O O . THR B 1 76 ? 5.293 17.781 0.506 1 97.81 76 THR B O 1
ATOM 2179 N N . THR B 1 77 ? 3.564 17.406 1.885 1 97.75 77 THR B N 1
ATOM 2180 C CA . THR B 1 77 ? 4.277 17.938 3.047 1 97.75 77 THR B CA 1
ATOM 2181 C C . THR B 1 77 ? 5.539 17.125 3.314 1 97.75 77 THR B C 1
ATOM 2183 O O . THR B 1 77 ? 6.625 17.688 3.482 1 97.75 77 THR B O 1
ATOM 2186 N N . LEU B 1 78 ? 5.383 15.805 3.355 1 98.69 78 LEU B N 1
ATOM 2187 C CA . LEU B 1 78 ? 6.52 14.93 3.629 1 98.69 78 LEU B CA 1
ATOM 2188 C C . LEU B 1 78 ? 7.578 15.062 2.539 1 98.69 78 LEU B C 1
ATOM 2190 O O . LEU B 1 78 ? 8.773 15.062 2.83 1 98.69 78 LEU B O 1
ATOM 2194 N N . PHE B 1 79 ? 7.191 15.203 1.303 1 98.5 79 PHE B N 1
ATOM 2195 C CA . PHE B 1 79 ? 8.094 15.359 0.169 1 98.5 79 PHE B CA 1
ATOM 2196 C C . PHE B 1 79 ? 8.914 16.641 0.299 1 98.5 79 PHE B C 1
ATOM 2198 O O . PHE B 1 79 ? 10.109 16.656 -0.006 1 98.5 79 PHE B O 1
ATOM 2205 N N . HIS B 1 80 ? 8.289 17.688 0.739 1 96.94 80 HIS B N 1
ATOM 2206 C CA . HIS B 1 80 ? 8.961 18.984 0.836 1 96.94 80 HIS B CA 1
ATOM 2207 C C . HIS B 1 80 ? 9.914 19.016 2.029 1 96.94 80 HIS B C 1
ATOM 2209 O O . HIS B 1 80 ? 10.867 19.797 2.043 1 96.94 80 HIS B O 1
ATOM 2215 N N . VAL B 1 81 ? 9.594 18.219 3.082 1 97.62 81 VAL B N 1
ATOM 2216 C CA . VAL B 1 81 ? 10.617 18.062 4.109 1 97.62 81 VAL B CA 1
ATOM 2217 C C . VAL B 1 81 ? 11.883 17.469 3.486 1 97.62 81 VAL B C 1
ATOM 2219 O O . VAL B 1 81 ? 12.969 18.031 3.631 1 97.62 81 VAL B O 1
ATOM 2222 N N . SER B 1 82 ? 11.773 16.406 2.814 1 97.75 82 SER B N 1
ATOM 2223 C CA . SER B 1 82 ? 12.797 15.781 1.979 1 97.75 82 SER B CA 1
ATOM 2224 C C . SER B 1 82 ? 12.242 14.57 1.241 1 97.75 82 SER B C 1
ATOM 2226 O O . SER B 1 82 ? 11.328 13.906 1.729 1 97.75 82 SER B O 1
ATOM 2228 N N . ALA B 1 83 ? 12.812 14.234 0.088 1 97.25 83 ALA B N 1
ATOM 2229 C CA . ALA B 1 83 ? 12.43 13.031 -0.648 1 97.25 83 ALA B CA 1
ATOM 2230 C C . ALA B 1 83 ? 12.594 11.781 0.215 1 97.25 83 ALA B C 1
ATOM 2232 O O . ALA B 1 83 ? 11.789 10.852 0.136 1 97.25 83 ALA B O 1
ATOM 2233 N N . SER B 1 84 ? 13.602 11.828 1.039 1 97.69 84 SER B N 1
ATOM 2234 C CA . SER B 1 84 ? 13.883 10.695 1.912 1 97.69 84 SER B CA 1
ATOM 2235 C C . SER B 1 84 ? 12.789 10.516 2.959 1 97.69 84 SER B C 1
ATOM 2237 O O . SER B 1 84 ? 12.43 9.391 3.301 1 97.69 84 SER B O 1
ATOM 2239 N N . THR B 1 85 ? 12.266 11.586 3.498 1 98.56 85 THR B N 1
ATOM 2240 C CA . THR B 1 85 ? 11.203 11.516 4.496 1 98.56 85 THR B CA 1
ATOM 2241 C C . THR B 1 85 ? 9.953 10.867 3.912 1 98.56 85 THR B C 1
ATOM 2243 O O . THR B 1 85 ? 9.359 9.977 4.527 1 98.56 85 THR B O 1
ATOM 2246 N N . LEU B 1 86 ? 9.602 11.305 2.721 1 98.81 86 LEU B N 1
ATOM 2247 C CA . LEU B 1 86 ? 8.453 10.688 2.055 1 98.81 86 LEU B CA 1
ATOM 2248 C C . LEU B 1 86 ? 8.711 9.211 1.779 1 98.81 86 LEU B C 1
ATOM 2250 O O . LEU B 1 86 ? 7.836 8.375 2 1 98.81 86 LEU B O 1
ATOM 2254 N N . SER B 1 87 ? 9.922 8.906 1.312 1 98.38 87 SER B N 1
ATOM 2255 C CA . SER B 1 87 ? 10.281 7.523 1.023 1 98.38 87 SER B CA 1
ATOM 2256 C C . SER B 1 87 ? 10.141 6.648 2.264 1 98.38 87 SER B C 1
ATOM 2258 O O . SER B 1 87 ? 9.672 5.512 2.18 1 98.38 87 SER B O 1
ATOM 2260 N N . GLN B 1 88 ? 10.562 7.152 3.383 1 98.56 88 GLN B N 1
ATOM 2261 C CA . GLN B 1 88 ? 10.461 6.406 4.633 1 98.56 88 GLN B CA 1
ATOM 2262 C C . GLN B 1 88 ? 9 6.164 5.004 1 98.56 88 GLN B C 1
ATOM 2264 O O . GLN B 1 88 ? 8.641 5.078 5.465 1 98.56 88 GLN B O 1
ATOM 2269 N N . PHE B 1 89 ? 8.195 7.137 4.801 1 98.88 89 PHE B N 1
ATOM 2270 C CA . PHE B 1 89 ? 6.773 7.016 5.086 1 98.88 89 PHE B CA 1
ATOM 2271 C C . PHE B 1 89 ? 6.137 5.941 4.215 1 98.88 89 PHE B C 1
ATOM 2273 O O . PHE B 1 89 ? 5.285 5.18 4.68 1 98.88 89 PHE B O 1
ATOM 2280 N N . LEU B 1 90 ? 6.543 5.863 2.93 1 98.69 90 LEU B N 1
ATOM 2281 C CA . LEU B 1 90 ? 5.926 4.977 1.951 1 98.69 90 LEU B CA 1
ATOM 2282 C C . LEU B 1 90 ? 6.551 3.588 2.006 1 98.69 90 LEU B C 1
ATOM 2284 O O . LEU B 1 90 ? 6.012 2.635 1.439 1 98.69 90 LEU B O 1
ATOM 2288 N N . SER B 1 91 ? 7.664 3.42 2.727 1 98.06 91 SER B N 1
ATOM 2289 C CA . SER B 1 91 ? 8.461 2.199 2.691 1 98.06 91 SER B CA 1
ATOM 2290 C C . SER B 1 91 ? 7.797 1.078 3.482 1 98.06 91 SER B C 1
ATOM 2292 O O . SER B 1 91 ? 7.391 1.278 4.629 1 98.06 91 SER B O 1
ATOM 2294 N N . PRO B 1 92 ? 7.688 -0.076 2.863 1 96.38 92 PRO B N 1
ATOM 2295 C CA . PRO B 1 92 ? 7.195 -1.232 3.615 1 96.38 92 PRO B CA 1
ATOM 2296 C C . PRO B 1 92 ? 8.172 -1.687 4.703 1 96.38 92 PRO B C 1
ATOM 2298 O O . PRO B 1 92 ? 7.809 -2.496 5.559 1 96.38 92 PRO B O 1
ATOM 2301 N N . GLN B 1 93 ? 9.359 -1.217 4.684 1 96.44 93 GLN B N 1
ATOM 2302 C CA . GLN B 1 93 ? 10.367 -1.607 5.668 1 96.44 93 GLN B CA 1
ATOM 2303 C C . GLN B 1 93 ? 10.266 -0.75 6.926 1 96.44 93 GLN B C 1
ATOM 2305 O O . GLN B 1 93 ? 10.852 -1.077 7.957 1 96.44 93 GLN B O 1
ATOM 2310 N N . THR B 1 94 ? 9.586 0.358 6.828 1 97.69 94 THR B N 1
ATOM 2311 C CA . THR B 1 94 ? 9.312 1.207 7.984 1 97.69 94 THR B CA 1
ATOM 2312 C C . THR B 1 94 ? 8.039 0.766 8.695 1 97.69 94 THR B C 1
ATOM 2314 O O . THR B 1 94 ? 6.938 0.92 8.156 1 97.69 94 THR B O 1
ATOM 2317 N N . SER B 1 95 ? 8.172 0.229 9.906 1 96.38 95 SER B N 1
ATOM 2318 C CA . SER B 1 95 ? 7.008 -0.287 10.617 1 96.38 95 SER B CA 1
ATOM 2319 C C . SER B 1 95 ? 6.215 0.84 11.273 1 96.38 95 SER B C 1
ATOM 2321 O O . SER B 1 95 ? 4.988 0.769 11.367 1 96.38 95 SER B O 1
ATOM 2323 N N . VAL B 1 96 ? 6.961 1.801 11.773 1 98.31 96 VAL B N 1
ATOM 2324 C CA . VAL B 1 96 ? 6.359 2.965 12.414 1 98.31 96 VAL B CA 1
ATOM 2325 C C . VAL B 1 96 ? 7.008 4.242 11.883 1 98.31 96 VAL B C 1
ATOM 2327 O O . VAL B 1 96 ? 8.234 4.328 11.805 1 98.31 96 VAL B O 1
ATOM 2330 N N . PHE B 1 97 ? 6.309 5.133 11.469 1 98.81 97 PHE B N 1
ATOM 2331 C CA . PHE B 1 97 ? 6.738 6.453 11.023 1 98.81 97 PHE B CA 1
ATOM 2332 C C . PHE B 1 97 ? 5.984 7.551 11.766 1 98.81 97 PHE B C 1
ATOM 2334 O O . PHE B 1 97 ? 4.754 7.531 11.828 1 98.81 97 PHE B O 1
ATOM 2341 N N . LYS B 1 98 ? 6.652 8.469 12.398 1 98.81 98 LYS B N 1
ATOM 2342 C CA . LYS B 1 98 ? 6.004 9.617 13.031 1 98.81 98 LYS B CA 1
ATOM 2343 C C . LYS B 1 98 ? 6.758 10.906 12.734 1 98.81 98 LYS B C 1
ATOM 2345 O O . LYS B 1 98 ? 7.969 10.992 12.953 1 98.81 98 LYS B O 1
ATOM 2350 N N . ALA B 1 99 ? 6.102 11.844 12.234 1 98.81 99 ALA B N 1
ATOM 2351 C CA . ALA B 1 99 ? 6.637 13.18 12.016 1 98.81 99 ALA B CA 1
ATOM 2352 C C . ALA B 1 99 ? 5.773 14.234 12.703 1 98.81 99 ALA B C 1
ATOM 2354 O O . ALA B 1 99 ? 4.551 14.234 12.555 1 98.81 99 ALA B O 1
ATOM 2355 N N . VAL B 1 100 ? 6.359 15.055 13.484 1 98.69 100 VAL B N 1
ATOM 2356 C CA . VAL B 1 100 ? 5.691 16.188 14.117 1 98.69 100 VAL B CA 1
ATOM 2357 C C . VAL B 1 100 ? 6.289 17.5 13.609 1 98.69 100 VAL B C 1
ATOM 2359 O O . VAL B 1 100 ? 7.508 17.688 13.641 1 98.69 100 VAL B O 1
ATOM 2362 N N . PHE B 1 101 ? 5.402 18.281 13.148 1 98.38 101 PHE B N 1
ATOM 2363 C CA . PHE B 1 101 ? 5.789 19.547 12.523 1 98.38 101 PHE B CA 1
ATOM 2364 C C . PHE B 1 101 ? 5.379 20.734 13.383 1 98.38 101 PHE B C 1
ATOM 2366 O O . PHE B 1 101 ? 4.242 20.797 13.859 1 98.38 101 PHE B O 1
ATOM 2373 N N . GLY B 1 102 ? 6.328 21.609 13.57 1 96.81 102 GLY B N 1
ATOM 2374 C CA . GLY B 1 102 ? 5.949 22.922 14.07 1 96.81 102 GLY B CA 1
ATOM 2375 C C . GLY B 1 102 ? 5.5 23.859 12.969 1 96.81 102 GLY B C 1
ATOM 2376 O O . GLY B 1 102 ? 5.938 23.75 11.828 1 96.81 102 GLY B O 1
ATOM 2377 N N . SER B 1 103 ? 4.629 24.75 13.289 1 93.38 103 SER B N 1
ATOM 2378 C CA . SER B 1 103 ? 4.184 25.719 12.305 1 93.38 103 SER B CA 1
ATOM 2379 C C . SER B 1 103 ? 5.059 26.969 12.336 1 93.38 103 SER B C 1
ATOM 2381 O O . SER B 1 103 ? 5.359 27.5 13.414 1 93.38 103 SER B O 1
ATOM 2383 N N . SER B 1 104 ? 5.465 27.422 11.234 1 88.62 104 SER B N 1
ATOM 2384 C CA . SER B 1 104 ? 6.148 28.703 11.133 1 88.62 104 SER B CA 1
ATOM 2385 C C . SER B 1 104 ? 5.156 29.859 11.039 1 88.62 104 SER B C 1
ATOM 2387 O O . SER B 1 104 ? 5.504 31.016 11.305 1 88.62 104 SER B O 1
ATOM 238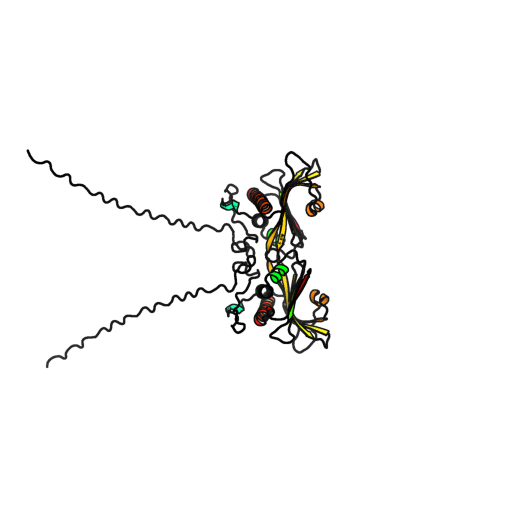9 N N . LYS B 1 105 ? 3.93 29.547 10.758 1 87.5 105 LYS B N 1
ATOM 2390 C CA . LYS B 1 105 ? 2.906 30.562 10.5 1 87.5 105 LYS B CA 1
ATOM 2391 C C . LYS B 1 105 ? 1.993 30.734 11.711 1 87.5 105 LYS B C 1
ATOM 2393 O O . LYS B 1 105 ? 1.576 31.844 12.023 1 87.5 105 LYS B O 1
ATOM 2398 N N . TYR B 1 106 ? 1.689 29.656 12.336 1 88.69 106 TYR B N 1
ATOM 2399 C CA . TYR B 1 106 ? 0.735 29.656 13.438 1 88.69 106 TYR B CA 1
ATOM 2400 C C . TYR B 1 106 ? 1.411 29.266 14.75 1 88.69 106 TYR B C 1
ATOM 2402 O O . TYR B 1 106 ? 1.654 28.078 14.992 1 88.69 106 TYR B O 1
ATOM 2410 N N . SER B 1 107 ? 1.61 30.266 15.578 1 90.06 107 SER B N 1
ATOM 2411 C CA . SER B 1 107 ? 2.312 30.016 16.844 1 90.06 107 SER B CA 1
ATOM 2412 C C . SER B 1 107 ? 1.592 28.969 17.688 1 90.06 107 SER B C 1
ATOM 2414 O O . SER B 1 107 ? 0.375 29.047 17.859 1 90.06 107 SER B O 1
ATOM 2416 N N . GLY B 1 108 ? 2.307 27.984 18.094 1 92.69 108 GLY B N 1
ATOM 2417 C CA . GLY B 1 108 ? 1.782 26.969 18.984 1 92.69 108 GLY B CA 1
ATOM 2418 C C . GLY B 1 108 ? 1.131 25.812 18.266 1 92.69 108 GLY B C 1
ATOM 2419 O O . GLY B 1 108 ? 0.914 24.75 18.859 1 92.69 108 GLY B O 1
ATOM 2420 N N . MET B 1 109 ? 0.781 26.047 17.016 1 96.38 109 MET B N 1
ATOM 2421 C CA . MET B 1 109 ? 0.12 25 16.25 1 96.38 109 MET B CA 1
ATOM 2422 C C . MET B 1 109 ? 1.138 23.984 15.727 1 96.38 109 MET B C 1
ATOM 2424 O O . MET B 1 109 ? 2.217 24.375 15.266 1 96.38 109 MET B O 1
ATOM 2428 N N . GLN B 1 110 ? 0.78 22.719 15.828 1 98.12 110 GLN B N 1
ATOM 2429 C CA . GLN B 1 110 ? 1.613 21.625 15.312 1 98.12 110 GLN B CA 1
ATOM 2430 C C . GLN B 1 110 ? 0.808 20.703 14.422 1 98.12 110 GLN B C 1
ATOM 2432 O O . GLN B 1 110 ? -0.423 20.766 14.383 1 98.12 110 GLN B O 1
ATOM 2437 N N . PHE B 1 111 ? 1.459 20 13.609 1 98.56 111 PHE B N 1
ATOM 2438 C CA . PHE B 1 111 ? 0.89 19.016 12.695 1 98.56 111 PHE B CA 1
ATOM 2439 C C . PHE B 1 111 ? 1.586 17.672 12.852 1 98.56 111 PHE B C 1
ATOM 2441 O O . PHE B 1 111 ? 2.809 17.609 12.992 1 98.56 111 PHE B O 1
ATOM 2448 N N . VAL B 1 112 ? 0.831 16.547 12.961 1 98.88 112 VAL B N 1
ATOM 2449 C CA . VAL B 1 112 ? 1.434 15.242 13.148 1 98.88 112 VAL B CA 1
ATOM 2450 C C . VAL B 1 112 ? 0.991 14.305 12.023 1 98.88 112 VAL B C 1
ATOM 2452 O O . VAL B 1 112 ? -0.17 14.336 11.602 1 98.88 112 VAL B O 1
ATOM 2455 N N . VAL B 1 113 ? 1.87 13.539 11.469 1 98.94 113 VAL B N 1
ATOM 2456 C CA . VAL B 1 113 ? 1.644 12.375 10.617 1 98.94 113 VAL B CA 1
ATOM 2457 C C . VAL B 1 113 ? 2.232 11.133 11.273 1 98.94 113 VAL B C 1
ATOM 2459 O O . VAL B 1 113 ? 3.439 11.062 11.508 1 98.94 113 VAL B O 1
ATOM 2462 N N . TRP B 1 114 ? 1.406 10.211 11.578 1 98.88 114 TRP B N 1
ATOM 2463 C CA . TRP B 1 114 ? 1.796 9 12.297 1 98.88 114 TRP B CA 1
ATOM 2464 C C . TRP B 1 114 ? 1.248 7.758 11.602 1 98.88 114 TRP B C 1
ATOM 2466 O O . TRP B 1 114 ? 0.033 7.602 11.461 1 98.88 114 TRP B O 1
ATOM 2476 N N . ARG B 1 115 ? 2.168 6.855 11.133 1 98.81 115 ARG B N 1
ATOM 2477 C CA . ARG B 1 115 ? 1.754 5.629 10.461 1 98.81 115 ARG B CA 1
ATOM 2478 C C . ARG B 1 115 ? 2.279 4.398 11.195 1 98.81 115 ARG B C 1
ATOM 2480 O O . ARG B 1 115 ? 3.461 4.332 11.539 1 98.81 115 ARG B O 1
ATOM 2487 N N . ARG B 1 116 ? 1.477 3.482 11.477 1 98.19 116 ARG B N 1
ATOM 2488 C CA . ARG B 1 116 ? 1.792 2.129 11.922 1 98.19 116 ARG B CA 1
ATOM 2489 C C . ARG B 1 116 ? 1.151 1.088 11.016 1 98.19 116 ARG B C 1
ATOM 2491 O O . ARG B 1 116 ? -0.07 0.921 11.016 1 98.19 116 ARG B O 1
ATOM 2498 N N . GLY B 1 117 ? 1.995 0.406 10.266 1 96.62 117 GLY B N 1
ATOM 2499 C CA . GLY B 1 117 ? 1.416 -0.446 9.242 1 96.62 117 GLY B CA 1
ATOM 2500 C C . GLY B 1 117 ? 0.547 0.313 8.258 1 96.62 117 GLY B C 1
ATOM 2501 O O . GLY B 1 117 ? 0.986 1.305 7.668 1 96.62 117 GLY B O 1
ATOM 2502 N N . CYS B 1 118 ? -0.69 -0.154 8.125 1 97.94 118 CYS B N 1
ATOM 2503 C CA . CYS B 1 118 ? -1.584 0.45 7.141 1 97.94 118 CYS B CA 1
ATOM 2504 C C . CYS B 1 118 ? -2.41 1.566 7.77 1 97.94 118 CYS B C 1
ATOM 2506 O O . CYS B 1 118 ? -3.186 2.232 7.082 1 97.94 118 CYS B O 1
ATOM 2508 N N . GLU B 1 119 ? -2.279 1.816 9.031 1 98.38 119 GLU B N 1
ATOM 2509 C CA . GLU B 1 119 ? -3.061 2.836 9.727 1 98.38 119 GLU B CA 1
ATOM 2510 C C . GLU B 1 119 ? -2.307 4.16 9.789 1 98.38 119 GLU B C 1
ATOM 2512 O O . GLU B 1 119 ? -1.121 4.191 10.133 1 98.38 119 GLU B O 1
ATOM 2517 N N . VAL B 1 120 ? -2.957 5.184 9.445 1 98.81 120 VAL B N 1
ATOM 2518 C CA . VAL B 1 120 ? -2.365 6.516 9.5 1 98.81 120 VAL B CA 1
ATOM 2519 C C . VAL B 1 120 ? -3.217 7.426 10.383 1 98.81 120 VAL B C 1
ATOM 2521 O O . VAL B 1 120 ? -4.434 7.52 10.195 1 98.81 120 VAL B O 1
ATOM 2524 N N . PHE B 1 121 ? -2.646 8.023 11.359 1 98.81 121 PHE B N 1
ATOM 2525 C CA . PHE B 1 121 ? -3.236 9.102 12.141 1 98.81 121 PHE B CA 1
ATOM 2526 C C . PHE B 1 121 ? -2.609 10.445 11.773 1 98.81 121 PHE B C 1
ATOM 2528 O O . PHE B 1 121 ? -1.387 10.547 11.656 1 98.81 121 PHE B O 1
ATOM 2535 N N . THR B 1 122 ? -3.412 11.43 11.617 1 98.88 122 THR B N 1
ATOM 2536 C CA . THR B 1 122 ? -2.91 12.766 11.305 1 98.88 122 THR B CA 1
ATOM 2537 C C . THR B 1 122 ? -3.818 13.836 11.906 1 98.88 122 THR B C 1
ATOM 2539 O O . THR B 1 122 ? -4.984 13.57 12.203 1 98.88 122 THR B O 1
ATOM 2542 N N . GLY B 1 123 ? -3.236 14.977 12.133 1 98.69 123 GLY B N 1
ATOM 2543 C CA . GLY B 1 123 ? -4.043 16.062 12.664 1 98.69 123 GLY B CA 1
ATOM 2544 C C . GLY B 1 123 ? -3.229 17.281 13.039 1 98.69 123 GLY B C 1
ATOM 2545 O O . GLY B 1 123 ? -2.014 17.188 13.219 1 98.69 123 GLY B O 1
ATOM 2546 N N . THR B 1 124 ? -3.887 18.406 13.055 1 98.38 124 THR B N 1
ATOM 2547 C CA . THR B 1 124 ? -3.322 19.641 13.617 1 98.38 124 THR B CA 1
ATOM 2548 C C . THR B 1 124 ? -3.705 19.781 15.086 1 98.38 124 THR B C 1
ATOM 2550 O O . THR B 1 124 ? -4.84 19.5 15.469 1 98.38 124 THR B O 1
ATOM 2553 N N . PHE B 1 125 ? -2.701 20.188 15.906 1 97.69 125 PHE B N 1
ATOM 2554 C CA . PHE B 1 125 ? -3.004 20.203 17.328 1 97.69 125 PHE B CA 1
ATOM 2555 C C . PHE B 1 125 ? -2.176 21.25 18.062 1 97.69 125 PHE B C 1
ATOM 2557 O O . PHE B 1 125 ? -1.2 21.766 17.516 1 97.69 125 PHE B O 1
ATOM 2564 N N . GLU B 1 126 ? -2.604 21.609 19.219 1 97 126 GLU B N 1
ATOM 2565 C CA . GLU B 1 126 ? -1.906 22.453 20.172 1 97 126 GLU B CA 1
ATOM 2566 C C . GLU B 1 126 ? -1.636 21.703 21.469 1 97 126 GLU B C 1
ATOM 2568 O O . GLU B 1 126 ? -2.439 20.875 21.906 1 97 126 GLU B O 1
ATOM 2573 N N . HIS B 1 127 ? -0.489 22.016 21.984 1 96.31 127 HIS B N 1
ATOM 2574 C CA . HIS B 1 127 ? -0.156 21.516 23.312 1 96.31 127 HIS B CA 1
ATOM 2575 C C . HIS B 1 127 ? -0.523 22.516 24.406 1 96.31 127 HIS B C 1
ATOM 2577 O O . HIS B 1 127 ? 0.16 23.531 24.578 1 96.31 127 HIS B O 1
ATOM 2583 N N . HIS B 1 128 ? -1.615 22.25 25.047 1 93.88 128 HIS B N 1
ATOM 2584 C CA . HIS B 1 128 ? -1.999 23.062 26.188 1 93.88 128 HIS B CA 1
ATOM 2585 C C . HIS B 1 128 ? -1.303 22.594 27.469 1 93.88 128 HIS B C 1
ATOM 2587 O O . HIS B 1 128 ? -1.831 21.734 28.188 1 93.88 128 HIS B O 1
ATOM 2593 N N . THR B 1 129 ? -0.209 23.188 27.75 1 93.44 129 THR B N 1
ATOM 2594 C CA . THR B 1 129 ? 0.68 22.719 28.812 1 93.44 129 THR B CA 1
ATOM 2595 C C . THR B 1 129 ? 0.028 22.906 30.188 1 93.44 129 THR B C 1
ATOM 2597 O O . THR B 1 129 ? 0.219 22.094 31.078 1 93.44 129 THR B O 1
ATOM 2600 N N . SER B 1 130 ? -0.7 23.938 30.359 1 92.44 130 SER B N 1
ATOM 2601 C CA . SER B 1 130 ? -1.301 24.25 31.641 1 92.44 130 SER B CA 1
ATOM 2602 C C . SER B 1 130 ? -2.279 23.172 32.062 1 92.44 130 SER B C 1
ATOM 2604 O O . SER B 1 130 ? -2.381 22.859 33.25 1 92.44 130 SER B O 1
ATOM 2606 N N . ILE B 1 131 ? -2.973 22.609 31.141 1 91.62 131 ILE B N 1
ATOM 2607 C CA . ILE B 1 131 ? -3.955 21.594 31.5 1 91.62 131 ILE B CA 1
ATOM 2608 C C . ILE B 1 131 ? -3.471 20.219 31.031 1 91.62 131 ILE B C 1
ATOM 2610 O O . ILE B 1 131 ? -4.223 19.234 31.062 1 91.62 131 ILE B O 1
ATOM 2614 N N . LYS B 1 132 ? -2.217 20.094 30.5 1 93.75 132 LYS B N 1
ATOM 2615 C CA . LYS B 1 132 ? -1.553 18.859 30.078 1 93.75 132 LYS B CA 1
ATOM 2616 C C . LYS B 1 132 ? -2.404 18.094 29.062 1 93.75 132 LYS B C 1
ATOM 2618 O O . LYS B 1 132 ? -2.668 16.906 29.234 1 93.75 132 LYS B O 1
ATOM 2623 N N . ARG B 1 133 ? -2.881 18.844 28.047 1 96.19 133 ARG B N 1
ATOM 2624 C CA . ARG B 1 133 ? -3.727 18.266 27 1 96.19 133 ARG B CA 1
ATOM 2625 C C . ARG B 1 133 ? -3.234 18.656 25.609 1 96.19 133 ARG B C 1
ATOM 2627 O O . ARG B 1 133 ? -2.766 19.781 25.406 1 96.19 133 ARG B O 1
ATOM 2634 N N . PHE B 1 134 ? -3.295 17.719 24.75 1 97.25 134 PHE B N 1
ATOM 2635 C CA . PHE B 1 134 ? -3.328 18.062 23.344 1 97.25 134 PHE B CA 1
ATOM 2636 C C . PHE B 1 134 ? -4.746 18.422 22.891 1 97.25 134 PHE B C 1
ATOM 2638 O O . PHE B 1 134 ? -5.695 17.703 23.234 1 97.25 134 PHE B O 1
ATOM 2645 N N . ARG B 1 135 ? -4.918 19.5 22.281 1 96.62 135 ARG B N 1
ATOM 2646 C CA . ARG B 1 135 ? -6.168 19.797 21.578 1 96.62 135 ARG B CA 1
ATOM 2647 C C . ARG B 1 135 ? -6.004 19.688 20.078 1 96.62 135 ARG B C 1
ATOM 2649 O O . ARG B 1 135 ? -5.285 20.484 19.469 1 96.62 135 ARG B O 1
ATOM 2656 N N . PHE B 1 136 ? -6.652 18.688 19.5 1 97.25 136 PHE B N 1
ATOM 2657 C CA . PHE B 1 136 ? -6.648 18.547 18.047 1 97.25 136 PHE B CA 1
ATOM 2658 C C . PHE B 1 136 ? -7.777 19.359 17.422 1 97.25 136 PHE B C 1
ATOM 2660 O O . PHE B 1 136 ? -8.953 19.078 17.656 1 97.25 136 PHE B O 1
ATOM 2667 N N . GLU B 1 137 ? -7.371 20.375 16.703 1 96.31 137 GLU B N 1
ATOM 2668 C CA . GLU B 1 137 ? -8.375 21.141 15.961 1 96.31 137 GLU B CA 1
ATOM 2669 C C . GLU B 1 137 ? -9.047 20.297 14.898 1 96.31 137 GLU B C 1
ATOM 2671 O O . GLU B 1 137 ? -10.273 20.328 14.75 1 96.31 137 GLU B O 1
ATOM 2676 N N . HIS B 1 138 ? -8.281 19.609 14.133 1 97.19 138 HIS B N 1
ATOM 2677 C CA . HIS B 1 138 ? -8.727 18.609 13.164 1 97.19 138 HIS B CA 1
ATOM 2678 C C . HIS B 1 138 ? -7.879 17.344 13.242 1 97.19 138 HIS B C 1
ATOM 2680 O O . HIS B 1 138 ? -6.66 17.422 13.406 1 97.19 138 HIS B O 1
ATOM 2686 N N . LEU B 1 139 ? -8.5 16.25 13.227 1 98.06 139 LEU B N 1
ATOM 2687 C CA . LEU B 1 139 ? -7.762 15 13.125 1 98.06 139 LEU B CA 1
ATOM 2688 C C . LEU B 1 139 ? -8.484 14.016 12.211 1 98.06 139 LEU B C 1
ATOM 2690 O O . LEU B 1 139 ? -9.672 14.188 11.93 1 98.06 139 LEU B O 1
ATOM 2694 N N . ALA B 1 140 ? -7.75 13.086 11.664 1 98.62 140 ALA B N 1
ATOM 2695 C CA . ALA B 1 140 ? -8.273 12.055 10.781 1 98.62 140 ALA B CA 1
ATOM 2696 C C . ALA B 1 140 ? -7.539 10.734 10.984 1 98.62 140 ALA B C 1
ATOM 2698 O O . ALA B 1 140 ? -6.34 10.719 11.273 1 98.62 140 ALA B O 1
ATOM 2699 N N . GLY B 1 141 ? -8.227 9.633 10.984 1 98.19 141 GLY B N 1
ATOM 2700 C CA . GLY B 1 141 ? -7.699 8.281 10.859 1 98.19 141 GLY B CA 1
ATOM 2701 C C . GLY B 1 141 ? -7.965 7.66 9.5 1 98.19 141 GLY B C 1
ATOM 2702 O O . GLY B 1 141 ? -9.078 7.742 8.984 1 98.19 141 GLY B O 1
ATOM 2703 N N . CYS B 1 142 ? -6.93 7.121 8.938 1 98.06 142 CYS B N 1
ATOM 2704 C CA . CYS B 1 142 ? -7.016 6.547 7.598 1 98.06 142 CYS B CA 1
ATOM 2705 C C . CYS B 1 142 ? -6.414 5.148 7.562 1 98.06 142 CYS B C 1
ATOM 2707 O O . CYS B 1 142 ? -5.633 4.781 8.445 1 98.06 142 CYS B O 1
ATOM 2709 N N . LEU B 1 143 ? -6.84 4.422 6.605 1 98.31 143 LEU B N 1
ATOM 2710 C CA . LEU B 1 143 ? -6.176 3.188 6.195 1 98.31 143 LEU B CA 1
ATOM 2711 C C . LEU B 1 143 ? -5.578 3.332 4.801 1 98.31 143 LEU B C 1
ATOM 2713 O O . LEU B 1 143 ? -6.145 4.02 3.947 1 98.31 143 LEU B O 1
ATOM 2717 N N . VAL B 1 144 ? -4.453 2.74 4.602 1 98.69 144 VAL B N 1
ATOM 2718 C CA . VAL B 1 144 ? -3.826 2.684 3.287 1 98.69 144 VAL B CA 1
ATOM 2719 C C . VAL B 1 144 ? -3.834 1.245 2.773 1 98.69 144 VAL B C 1
ATOM 2721 O O . VAL B 1 144 ? -3.291 0.346 3.42 1 98.69 144 VAL B O 1
ATOM 2724 N N . GLY B 1 145 ? -4.469 1.032 1.628 1 98.44 145 GLY B N 1
ATOM 2725 C CA . GLY B 1 145 ? -4.488 -0.286 1.014 1 98.44 145 GLY B CA 1
ATOM 2726 C C . GLY B 1 145 ? -3.172 -0.661 0.361 1 98.44 145 GLY B C 1
ATOM 2727 O O . GLY B 1 145 ? -2.297 0.189 0.18 1 98.44 145 GLY B O 1
ATOM 2728 N N . TYR B 1 146 ? -3.057 -1.92 -0.031 1 98.19 146 TYR B N 1
ATOM 2729 C CA . TYR B 1 146 ? -1.834 -2.41 -0.658 1 98.19 146 TYR B CA 1
ATOM 2730 C C . TYR B 1 146 ? -1.798 -2.049 -2.139 1 98.19 146 TYR B C 1
ATOM 2732 O O . TYR B 1 146 ? -0.864 -2.422 -2.852 1 98.19 146 TYR B O 1
ATOM 2740 N N . ASP B 1 147 ? -2.811 -1.304 -2.586 1 98.31 147 ASP B N 1
ATOM 2741 C CA . ASP B 1 147 ? -2.799 -0.625 -3.879 1 98.31 147 ASP B CA 1
ATOM 2742 C C . ASP B 1 147 ? -2.4 0.841 -3.727 1 98.31 147 ASP B C 1
ATOM 2744 O O . ASP B 1 147 ? -2.369 1.587 -4.707 1 98.31 147 ASP B O 1
ATOM 2748 N N . GLY B 1 148 ? -2.096 1.282 -2.52 1 98.5 148 GLY B N 1
ATOM 2749 C CA . GLY B 1 148 ? -1.706 2.658 -2.252 1 98.5 148 GLY B CA 1
ATOM 2750 C C . GLY B 1 148 ? -2.889 3.582 -2.035 1 98.5 148 GLY B C 1
ATOM 2751 O O . GLY B 1 148 ? -2.713 4.773 -1.777 1 98.5 148 GLY B O 1
ATOM 2752 N N . ALA B 1 149 ? -4.113 3.061 -2.135 1 98.31 149 ALA B N 1
ATOM 2753 C CA . ALA B 1 149 ? -5.316 3.879 -1.975 1 98.31 149 ALA B CA 1
ATOM 2754 C C . ALA B 1 149 ? -5.594 4.16 -0.501 1 98.31 149 ALA B C 1
ATOM 2756 O O . ALA B 1 149 ? -5.453 3.273 0.344 1 98.31 149 ALA B O 1
ATOM 2757 N N . TRP B 1 150 ? -5.98 5.363 -0.266 1 98.31 150 TRP B N 1
ATOM 2758 C CA . TRP B 1 150 ? -6.301 5.789 1.094 1 98.31 150 TRP B CA 1
ATOM 2759 C C . TRP B 1 150 ? -7.805 5.727 1.344 1 98.31 150 TRP B C 1
ATOM 2761 O O . TRP B 1 150 ? -8.602 6.035 0.455 1 98.31 150 TRP B O 1
ATOM 2771 N N . GLN B 1 151 ? -8.148 5.32 2.506 1 96.88 151 GLN B N 1
ATOM 2772 C CA . GLN B 1 151 ? -9.539 5.301 2.965 1 96.88 151 GLN B CA 1
ATOM 2773 C C . GLN B 1 151 ? -9.68 6.02 4.305 1 96.88 151 GLN B C 1
ATOM 2775 O O . GLN B 1 151 ? -9.078 5.613 5.301 1 96.88 151 GLN B O 1
ATOM 2780 N N . LEU B 1 152 ? -10.477 7.043 4.309 1 97.31 152 LEU B N 1
ATOM 2781 C CA . LEU B 1 152 ? -10.789 7.727 5.559 1 97.31 152 LEU B CA 1
ATOM 2782 C C . LEU B 1 152 ? -11.672 6.855 6.449 1 97.31 152 LEU B C 1
ATOM 2784 O O . LEU B 1 152 ? -12.641 6.262 5.98 1 97.31 152 LEU B O 1
ATOM 2788 N N . ARG B 1 153 ? -11.32 6.742 7.707 1 97.06 153 ARG B N 1
ATOM 2789 C CA . ARG B 1 153 ? -12.086 5.898 8.625 1 97.06 153 ARG B CA 1
ATOM 2790 C C . ARG B 1 153 ? -12.844 6.742 9.641 1 97.06 153 ARG B C 1
ATOM 2792 O O . ARG B 1 153 ? -13.938 6.367 10.078 1 97.06 153 ARG B O 1
ATOM 2799 N N . VAL B 1 154 ? -12.219 7.867 10.008 1 96.81 154 VAL B N 1
ATOM 2800 C CA . VAL B 1 154 ? -12.812 8.734 11.023 1 96.81 154 VAL B CA 1
ATOM 2801 C C . VAL B 1 154 ? -12.195 10.125 10.938 1 96.81 154 VAL B C 1
ATOM 2803 O O . VAL B 1 154 ? -11.023 10.273 10.594 1 96.81 154 VAL B O 1
ATOM 2806 N N . THR B 1 155 ? -12.945 11.102 11.109 1 97.94 155 THR B N 1
ATOM 2807 C CA . THR B 1 155 ? -12.469 12.461 11.312 1 97.94 155 THR B CA 1
ATOM 2808 C C . THR B 1 155 ? -13.125 13.094 12.539 1 97.94 155 THR B C 1
ATOM 2810 O O . THR B 1 155 ? -14.242 12.734 12.898 1 97.94 155 THR B O 1
ATOM 2813 N N . ALA B 1 156 ? -12.414 13.945 13.148 1 97.06 156 ALA B N 1
ATOM 2814 C CA . ALA B 1 156 ? -12.953 14.664 14.305 1 97.06 156 ALA B CA 1
ATOM 2815 C C . ALA B 1 156 ? -12.359 16.062 14.406 1 97.06 156 ALA B C 1
ATOM 2817 O O . ALA B 1 156 ? -11.352 16.359 13.773 1 97.06 156 ALA B O 1
ATOM 2818 N N . SER B 1 157 ? -13.047 16.906 15.141 1 96 157 SER B N 1
ATOM 2819 C CA . SER B 1 157 ? -12.57 18.266 15.438 1 96 157 SER B CA 1
ATOM 2820 C C . SER B 1 157 ? -12.727 18.578 16.922 1 96 157 SER B C 1
ATOM 2822 O O . SER B 1 157 ? -13.562 18 17.609 1 96 157 SER B O 1
ATOM 2824 N N . ASN B 1 158 ? -11.867 19.469 17.281 1 96.31 158 ASN B N 1
ATOM 2825 C CA . ASN B 1 158 ? -11.867 19.938 18.672 1 96.31 158 ASN B CA 1
ATOM 2826 C C . ASN B 1 158 ? -11.812 18.781 19.656 1 96.31 158 ASN B C 1
ATOM 2828 O O . ASN B 1 158 ? -12.625 18.703 20.578 1 96.31 158 ASN B O 1
ATOM 2832 N N . ALA B 1 159 ? -10.938 17.859 19.438 1 97 159 ALA B N 1
ATOM 2833 C CA . ALA B 1 159 ? -10.758 16.656 20.25 1 97 159 ALA B CA 1
ATOM 2834 C C . ALA B 1 159 ? -9.586 16.828 21.203 1 97 159 ALA B C 1
ATOM 2836 O O . ALA B 1 159 ? -8.5 17.25 20.812 1 97 159 ALA B O 1
ATOM 2837 N N . TYR B 1 160 ? -9.781 16.531 22.406 1 96.69 160 TYR B N 1
ATOM 2838 C CA . TYR B 1 160 ? -8.742 16.656 23.422 1 96.69 160 TYR B CA 1
ATOM 2839 C C . TYR B 1 160 ? -8.227 15.281 23.844 1 96.69 160 TYR B C 1
ATOM 2841 O O . TYR B 1 160 ? -9 14.32 23.906 1 96.69 160 TYR B O 1
ATOM 2849 N N . ALA B 1 161 ? -6.988 15.148 24.078 1 97.19 161 ALA B N 1
ATOM 2850 C CA . ALA B 1 161 ? -6.355 13.93 24.594 1 97.19 161 ALA B CA 1
ATOM 2851 C C . ALA B 1 161 ? -5.27 14.266 25.609 1 97.19 161 ALA B C 1
ATOM 2853 O O . ALA B 1 161 ? -4.742 15.383 25.625 1 97.19 161 ALA B O 1
ATOM 2854 N N . ALA B 1 162 ? -4.973 13.32 26.5 1 96.69 162 ALA B N 1
ATOM 2855 C CA . ALA B 1 162 ? -3.791 13.469 27.344 1 96.69 162 ALA B CA 1
ATOM 2856 C C . ALA B 1 162 ? -2.525 13.609 26.5 1 96.69 162 ALA B C 1
ATOM 2858 O O . ALA B 1 162 ? -2.482 13.164 25.359 1 96.69 162 ALA B O 1
ATOM 2859 N N . THR B 1 163 ? -1.535 14.281 27.109 1 96.94 163 THR B N 1
ATOM 2860 C CA . THR B 1 163 ? -0.288 14.5 26.375 1 96.94 163 THR B CA 1
ATOM 2861 C C . THR B 1 163 ? 0.555 13.227 26.375 1 96.94 163 THR B C 1
ATOM 2863 O O . THR B 1 163 ? 1.727 13.25 26.75 1 96.94 163 THR B O 1
ATOM 2866 N N . ARG B 1 164 ? -0.005 12.141 26.062 1 96.56 164 ARG B N 1
ATOM 2867 C CA . ARG B 1 164 ? 0.602 10.828 25.859 1 96.56 164 ARG B CA 1
ATOM 2868 C C . ARG B 1 164 ? 0.257 10.273 24.484 1 96.56 164 ARG B C 1
ATOM 2870 O O . ARG B 1 164 ? -0.909 10 24.188 1 96.56 164 ARG B O 1
ATOM 2877 N N . TRP B 1 165 ? 1.242 10.109 23.75 1 97.5 165 TRP B N 1
ATOM 2878 C CA . TRP B 1 165 ? 1.027 9.695 22.359 1 97.5 165 TRP B CA 1
ATOM 2879 C C . TRP B 1 165 ? 0.313 8.352 22.297 1 97.5 165 TRP B C 1
ATOM 2881 O O . TRP B 1 165 ? -0.462 8.102 21.375 1 97.5 165 TRP B O 1
ATOM 2891 N N . GLY B 1 166 ? 0.664 7.492 23.219 1 97.5 166 GLY B N 1
ATOM 2892 C CA . GLY B 1 166 ? -0.067 6.238 23.281 1 97.5 166 GLY B CA 1
ATOM 2893 C C . GLY B 1 166 ? -1.569 6.426 23.375 1 97.5 166 GLY B C 1
ATOM 2894 O O . GLY B 1 166 ? -2.33 5.664 22.766 1 97.5 166 GLY B O 1
ATOM 2895 N N . ASP B 1 167 ? -2.039 7.418 24.109 1 97.19 167 ASP B N 1
ATOM 2896 C CA . ASP B 1 167 ? -3.459 7.734 24.234 1 97.19 167 ASP B CA 1
ATOM 2897 C C . ASP B 1 167 ? -4.012 8.297 22.938 1 97.19 167 ASP B C 1
ATOM 2899 O O . ASP B 1 167 ? -5.133 7.977 22.547 1 97.19 167 ASP B O 1
ATOM 2903 N N . VAL B 1 168 ? -3.248 9.117 22.312 1 98.06 168 VAL B N 1
ATOM 2904 C CA . VAL B 1 168 ? -3.635 9.688 21.031 1 98.06 168 VAL B CA 1
ATOM 2905 C C . VAL B 1 168 ? -3.838 8.578 20 1 98.06 168 VAL B C 1
ATOM 2907 O O . VAL B 1 168 ? -4.875 8.516 19.344 1 98.06 168 VAL B O 1
ATOM 2910 N N . TRP B 1 169 ? -2.898 7.625 19.969 1 98.19 169 TRP B N 1
ATOM 2911 C CA . TRP B 1 169 ? -2.982 6.531 19 1 98.19 169 TRP B CA 1
ATOM 2912 C C . TRP B 1 169 ? -4.191 5.645 19.281 1 98.19 169 TRP B C 1
ATOM 2914 O O . TRP B 1 169 ? -4.844 5.156 18.359 1 98.19 169 TRP B O 1
ATOM 2924 N N . ALA B 1 170 ? -4.414 5.477 20.547 1 97.19 170 ALA B N 1
ATOM 2925 C CA . ALA B 1 170 ? -5.512 4.609 20.969 1 97.19 170 ALA B CA 1
ATOM 2926 C C . ALA B 1 170 ? -6.859 5.289 20.75 1 97.19 170 ALA B C 1
ATOM 2928 O O . ALA B 1 170 ? -7.91 4.68 20.969 1 97.19 170 ALA B O 1
ATOM 2929 N N . GLY B 1 171 ? -6.875 6.527 20.375 1 96.31 171 GLY B N 1
ATOM 2930 C CA . GLY B 1 171 ? -8.117 7.238 20.094 1 96.31 171 GLY B CA 1
ATOM 2931 C C . GLY B 1 171 ? -8.844 7.676 21.359 1 96.31 171 GLY B C 1
ATOM 2932 O O . GLY B 1 171 ? -10.07 7.723 21.375 1 96.31 171 GLY B O 1
ATOM 2933 N N . LYS B 1 172 ? -8.047 7.91 22.391 1 96.31 172 LYS B N 1
ATOM 2934 C CA . LYS B 1 172 ? -8.656 8.352 23.641 1 96.31 172 LYS B CA 1
ATOM 2935 C C . LYS B 1 172 ? -8.891 9.859 23.625 1 96.31 172 LYS B C 1
ATOM 2937 O O . LYS B 1 172 ? -8.219 10.609 24.344 1 96.31 172 LYS B O 1
ATOM 2942 N N . PHE B 1 173 ? -9.875 10.25 22.891 1 96.81 173 PHE B N 1
ATOM 2943 C CA . PHE B 1 173 ? -10.227 11.656 22.766 1 96.81 173 PHE B CA 1
ATOM 2944 C C . PHE B 1 173 ? -11.492 11.977 23.562 1 96.81 173 PHE B C 1
ATOM 2946 O O . PHE B 1 173 ? -12.352 11.109 23.75 1 96.81 173 PHE B O 1
ATOM 2953 N N . ALA B 1 174 ? -11.508 13.148 24.047 1 94.12 174 ALA B N 1
ATOM 2954 C CA . ALA B 1 174 ? -12.656 13.609 24.828 1 94.12 174 ALA B CA 1
ATOM 2955 C C . ALA B 1 174 ? -13.023 15.047 24.453 1 94.12 174 ALA B C 1
ATOM 2957 O O . ALA B 1 174 ? -12.203 15.781 23.906 1 94.12 174 ALA B O 1
ATOM 2958 N N . CYS B 1 175 ? -14.266 15.328 24.781 1 92.81 175 CYS B N 1
ATOM 2959 C CA . CYS B 1 175 ? -14.727 16.703 24.656 1 92.81 175 CYS B CA 1
ATOM 2960 C C . CYS B 1 175 ? -14.445 17.484 25.938 1 92.81 175 CYS B C 1
ATOM 2962 O O . CYS B 1 175 ? -14.984 17.156 27 1 92.81 175 CYS B O 1
ATOM 2964 N N . GLU B 1 176 ? -13.469 18.188 26.281 1 83.81 176 GLU B N 1
ATOM 2965 C CA . GLU B 1 176 ? -13.141 18.797 27.562 1 83.81 176 GLU B CA 1
ATOM 2966 C C . GLU B 1 176 ? -13.383 20.297 27.531 1 83.81 176 GLU B C 1
ATOM 2968 O O . GLU B 1 176 ? -13.438 20.953 28.578 1 83.81 176 GLU B O 1
ATOM 2973 N N . GLY B 1 177 ? -13.508 20.875 26.422 1 62.28 177 GLY B N 1
ATOM 2974 C CA . GLY B 1 177 ? -13.477 22.297 26.703 1 62.28 177 GLY B CA 1
ATOM 2975 C C . GLY B 1 177 ? -14.195 23.141 25.672 1 62.28 177 GLY B C 1
ATOM 2976 O O . GLY B 1 177 ? -14.531 22.641 24.594 1 62.28 177 GLY B O 1
ATOM 2977 N N . GLY B 1 178 ? -14.57 24.328 26.203 1 63.22 178 GLY B N 1
ATOM 2978 C CA . GLY B 1 178 ? -14.93 25.594 25.594 1 63.22 178 GLY B CA 1
ATOM 2979 C C . GLY B 1 178 ? -16.281 25.578 24.922 1 63.22 178 GLY B C 1
ATOM 2980 O O . GLY B 1 178 ? -17.109 24.703 25.203 1 63.22 178 GLY B O 1
ATOM 2981 N N . VAL B 1 179 ? -16.484 26.453 24.234 1 71.5 179 VAL B N 1
ATOM 2982 C CA . VAL B 1 179 ? -17.719 26.75 23.5 1 71.5 179 VAL B CA 1
ATOM 2983 C C . VAL B 1 179 ? -17.891 25.75 22.359 1 71.5 179 VAL B C 1
ATOM 2985 O O . VAL B 1 179 ? -18.984 25.219 22.141 1 71.5 179 VAL B O 1
ATOM 2988 N N . ALA B 1 180 ? -16.672 25.375 21.891 1 79.69 180 ALA B N 1
ATOM 2989 C CA . ALA B 1 180 ? -16.766 24.469 20.75 1 79.69 180 ALA B CA 1
ATOM 2990 C C . ALA B 1 180 ? -16.781 23.016 21.203 1 79.69 180 ALA B C 1
ATOM 2992 O O . ALA B 1 180 ? -15.992 22.625 22.078 1 79.69 180 ALA B O 1
ATOM 2993 N N . LYS B 1 181 ? -17.703 22.203 20.703 1 91 181 LYS B N 1
ATOM 2994 C CA . LYS B 1 181 ? -17.844 20.781 21.031 1 91 181 LYS B CA 1
ATOM 2995 C C . LYS B 1 181 ? -17.047 19.922 20.047 1 91 181 LYS B C 1
ATOM 2997 O O . LYS B 1 181 ? -16.891 20.297 18.875 1 91 181 LYS B O 1
ATOM 3002 N N . MET B 1 182 ? -16.547 18.859 20.656 1 94.31 182 MET B N 1
ATOM 3003 C CA . MET B 1 182 ? -15.938 17.859 19.797 1 94.31 182 MET B CA 1
ATOM 3004 C C . MET B 1 182 ? -16.953 17.297 18.797 1 94.31 182 MET B C 1
ATOM 3006 O O . MET B 1 182 ? -18.078 16.984 19.172 1 94.31 182 MET B O 1
ATOM 3010 N N . THR B 1 183 ? -16.625 17.219 17.547 1 94.56 183 THR B N 1
ATOM 3011 C CA . THR B 1 183 ? -17.453 16.625 16.531 1 94.56 183 THR B CA 1
ATOM 3012 C C . THR B 1 183 ? -16.734 15.445 15.859 1 94.56 183 THR B C 1
ATOM 3014 O O . THR B 1 183 ? -15.531 15.516 15.617 1 94.56 183 THR B O 1
ATOM 3017 N N . VAL B 1 184 ? -17.484 14.375 15.664 1 94.5 184 VAL B N 1
ATOM 3018 C CA . VAL B 1 184 ? -16.953 13.188 15 1 94.5 184 VAL B CA 1
ATOM 3019 C C . VAL B 1 184 ? -17.766 12.891 13.742 1 94.5 184 VAL B C 1
ATOM 3021 O O . VAL B 1 184 ? -19 12.867 13.789 1 94.5 184 VAL B O 1
ATOM 3024 N N . GLU B 1 185 ? -17.125 12.805 12.625 1 93.06 185 GLU B N 1
ATOM 3025 C CA . GLU B 1 185 ? -17.75 12.391 11.375 1 93.06 185 GLU B CA 1
ATOM 3026 C C . GLU B 1 185 ? -17.375 10.953 11.016 1 93.06 185 GLU B C 1
ATOM 3028 O O . GLU B 1 185 ? -16.188 10.617 10.953 1 93.06 185 GLU B O 1
ATOM 3033 N N . VAL B 1 186 ? -18.438 10.18 10.742 1 88.69 186 VAL B N 1
ATOM 3034 C CA . VAL B 1 186 ? -18.141 8.789 10.391 1 88.69 186 VAL B CA 1
ATOM 3035 C C . VAL B 1 186 ? -18.734 8.469 9.023 1 88.69 186 VAL B C 1
ATOM 3037 O O . VAL B 1 186 ? -18.375 7.461 8.406 1 88.69 186 VAL B O 1
ATOM 3040 N N . ASP B 1 187 ? -19.609 9.398 8.609 1 92.62 187 ASP B N 1
ATOM 3041 C CA . ASP B 1 187 ? -20.141 9.164 7.277 1 92.62 187 ASP B CA 1
ATOM 3042 C C . ASP B 1 187 ? -19.188 9.68 6.199 1 92.62 187 ASP B C 1
ATOM 3044 O O . ASP B 1 187 ? -18.406 10.602 6.445 1 92.62 187 ASP B O 1
ATOM 3048 N N . GLU B 1 188 ? -19.312 9.102 5.066 1 92.38 188 GLU B N 1
ATOM 3049 C CA . GLU B 1 188 ? -18.359 9.336 3.992 1 92.38 188 GLU B CA 1
ATOM 3050 C C . GLU B 1 188 ? -18.297 10.812 3.611 1 92.38 188 GLU B C 1
ATOM 3052 O O . GLU B 1 188 ? -17.219 11.375 3.453 1 92.38 188 GLU B O 1
ATOM 3057 N N . GLU B 1 189 ? -19.406 11.445 3.459 1 92.19 189 GLU B N 1
ATOM 3058 C CA . GLU B 1 189 ? -19.469 12.844 3.033 1 92.19 189 GLU B CA 1
ATOM 3059 C C . GLU B 1 189 ? -18.875 13.766 4.094 1 92.19 189 GLU B C 1
ATOM 3061 O O . GLU B 1 189 ? -18.109 14.672 3.775 1 92.19 189 GLU B O 1
ATOM 3066 N N . GLY B 1 190 ? -19.344 13.523 5.309 1 93.69 190 GLY B N 1
ATOM 3067 C CA . GLY B 1 190 ? -18.797 14.312 6.406 1 93.69 190 GLY B CA 1
ATOM 3068 C C . GLY B 1 190 ? -17.312 14.148 6.582 1 93.69 190 GLY B C 1
ATOM 3069 O O . GLY B 1 190 ? -16.578 15.125 6.781 1 93.69 190 GLY B O 1
ATOM 3070 N N . MET B 1 191 ? -16.828 12.961 6.473 1 96.12 191 MET B N 1
ATOM 3071 C CA . MET B 1 191 ? -15.406 12.672 6.605 1 96.12 191 MET B CA 1
ATOM 3072 C C . MET B 1 191 ? -14.609 13.328 5.484 1 96.12 191 MET B C 1
ATOM 3074 O O . MET B 1 191 ? -13.562 13.93 5.734 1 96.12 191 MET B O 1
ATOM 3078 N N . ALA B 1 192 ? -15.133 13.211 4.309 1 93.69 192 ALA B N 1
ATOM 3079 C CA . ALA B 1 192 ? -14.453 13.82 3.168 1 93.69 192 ALA B CA 1
ATOM 3080 C C . ALA B 1 192 ? -14.328 15.328 3.348 1 93.69 192 ALA B C 1
ATOM 3082 O O . ALA B 1 192 ? -13.281 15.914 3.055 1 93.69 192 ALA B O 1
ATOM 3083 N N . GLY B 1 193 ? -15.438 15.945 3.785 1 93.38 193 GLY B N 1
ATOM 3084 C CA . GLY B 1 193 ? -15.406 17.375 4.035 1 93.38 193 GLY B CA 1
ATOM 3085 C C . GLY B 1 193 ? -14.375 17.781 5.07 1 93.38 193 GLY B C 1
ATOM 3086 O O . GLY B 1 193 ? -13.594 18.719 4.848 1 93.38 193 GLY B O 1
ATOM 3087 N N . ARG B 1 194 ? -14.406 17.125 6.148 1 95.06 194 ARG B N 1
ATOM 3088 C CA . ARG B 1 194 ? -13.461 17.438 7.219 1 95.06 194 ARG B CA 1
ATOM 3089 C C . ARG B 1 194 ? -12.023 17.141 6.781 1 95.06 194 ARG B C 1
ATOM 3091 O O . ARG B 1 194 ? -11.102 17.875 7.129 1 95.06 194 ARG B O 1
ATOM 3098 N N . GLY B 1 195 ? -11.883 16.016 6.082 1 96.38 195 GLY B N 1
ATOM 3099 C CA . GLY B 1 195 ? -10.578 15.703 5.52 1 96.38 195 GLY B CA 1
ATOM 3100 C C . GLY B 1 195 ? -10.039 16.797 4.613 1 96.38 195 GLY B C 1
ATOM 3101 O O . GLY B 1 195 ? -8.852 17.125 4.656 1 96.38 195 GLY B O 1
ATOM 3102 N N . ALA B 1 196 ? -10.914 17.344 3.85 1 94.44 196 ALA B N 1
ATOM 3103 C CA . ALA B 1 196 ? -10.531 18.422 2.941 1 94.44 196 ALA B CA 1
ATOM 3104 C C . ALA B 1 196 ? -10.125 19.672 3.715 1 94.44 196 ALA B C 1
ATOM 3106 O O . ALA B 1 196 ? -9.164 20.359 3.34 1 94.44 196 ALA B O 1
ATOM 3107 N N . VAL B 1 197 ? -10.844 19.984 4.723 1 94.31 197 VAL B N 1
ATOM 3108 C CA . VAL B 1 197 ? -10.508 21.125 5.566 1 94.31 197 VAL B CA 1
ATOM 3109 C C . VAL B 1 197 ? -9.109 20.938 6.148 1 94.31 197 VAL B C 1
ATOM 3111 O O . VAL B 1 197 ? -8.281 21.859 6.078 1 94.31 197 VAL B O 1
ATOM 3114 N N . LEU B 1 198 ? -8.883 19.781 6.691 1 97 198 LEU B N 1
ATOM 3115 C CA . LEU B 1 198 ? -7.57 19.484 7.246 1 97 198 LEU B CA 1
ATOM 3116 C C . LEU B 1 198 ? -6.488 19.578 6.176 1 97 198 LEU B C 1
ATOM 3118 O O . LEU B 1 198 ? -5.438 20.188 6.41 1 97 198 LEU B O 1
ATOM 3122 N N . ALA B 1 199 ? -6.762 19.031 5.02 1 96.88 199 ALA B N 1
ATOM 3123 C CA . ALA B 1 199 ? -5.82 19.094 3.904 1 96.88 199 ALA B CA 1
ATOM 3124 C C . ALA B 1 199 ? -5.461 20.531 3.562 1 96.88 199 ALA B C 1
ATOM 3126 O O . ALA B 1 199 ? -4.281 20.875 3.414 1 96.88 199 ALA B O 1
ATOM 3127 N N . CYS B 1 200 ? -6.434 21.328 3.471 1 93.44 200 CYS B N 1
ATOM 3128 C CA . CYS B 1 200 ? -6.23 22.734 3.137 1 93.44 200 CYS B CA 1
ATOM 3129 C C . CYS B 1 200 ? -5.398 23.422 4.203 1 93.44 200 CYS B C 1
ATOM 3131 O O . CYS B 1 200 ? -4.5 24.219 3.885 1 93.44 200 CYS B O 1
ATOM 3133 N N . GLU B 1 201 ? -5.676 23.141 5.395 1 93.44 201 GLU B N 1
ATOM 3134 C CA . GLU B 1 201 ? -4.93 23.734 6.496 1 93.44 201 GLU B CA 1
ATOM 3135 C C . GLU B 1 201 ? -3.453 23.344 6.438 1 93.44 201 GLU B C 1
ATOM 3137 O O . GLU B 1 201 ? -2.576 24.188 6.68 1 93.44 201 GLU B O 1
ATOM 3142 N N . ILE B 1 202 ? -3.201 22.109 6.141 1 94.94 202 ILE B N 1
ATOM 3143 C CA . ILE B 1 202 ? -1.844 21.594 6.066 1 94.94 202 ILE B CA 1
ATOM 3144 C C . ILE B 1 202 ? -1.066 22.312 4.973 1 94.94 202 ILE B C 1
ATOM 3146 O O . ILE B 1 202 ? 0.054 22.781 5.199 1 94.94 202 ILE B O 1
ATOM 3150 N N . VAL B 1 203 ? -1.658 22.438 3.877 1 93.25 203 VAL B N 1
ATOM 3151 C CA . VAL B 1 203 ? -0.989 23.016 2.721 1 93.25 203 VAL B CA 1
ATOM 3152 C C . VAL B 1 203 ? -0.817 24.531 2.93 1 93.25 203 VAL B C 1
ATOM 3154 O O . VAL B 1 203 ? 0.264 25.062 2.697 1 93.25 203 VAL B O 1
ATOM 3157 N N . ALA B 1 204 ? -1.87 25.125 3.41 1 90.5 204 ALA B N 1
ATOM 3158 C CA . ALA B 1 204 ? -1.808 26.562 3.666 1 90.5 204 ALA B CA 1
ATOM 3159 C C . ALA B 1 204 ? -0.775 26.891 4.742 1 90.5 204 ALA B C 1
ATOM 3161 O O . ALA B 1 204 ? -0.106 27.922 4.684 1 90.5 204 ALA B O 1
ATOM 3162 N N . GLY B 1 205 ? -0.721 26.031 5.73 1 92.31 205 GLY B N 1
ATOM 3163 C CA . GLY B 1 205 ? 0.205 26.25 6.832 1 92.31 205 GLY B CA 1
ATOM 3164 C C . GLY B 1 205 ? 1.649 25.969 6.457 1 92.31 205 GLY B C 1
ATOM 3165 O O . GLY B 1 205 ? 2.568 26.344 7.188 1 92.31 205 GLY B O 1
ATOM 3166 N N . ARG B 1 206 ? 1.918 25.344 5.34 1 93.5 206 ARG B N 1
ATOM 3167 C CA . ARG B 1 206 ? 3.254 25 4.863 1 93.5 206 ARG B CA 1
ATOM 3168 C C . ARG B 1 206 ? 4.105 24.422 5.992 1 93.5 206 ARG B C 1
ATOM 3170 O O . ARG B 1 206 ? 5.223 24.875 6.227 1 93.5 206 ARG B O 1
ATOM 3177 N N . TYR B 1 207 ? 3.58 23.453 6.621 1 94.88 207 TYR B N 1
ATOM 3178 C CA . TYR B 1 207 ? 4.199 22.891 7.816 1 94.88 207 TYR B CA 1
ATOM 3179 C C . TYR B 1 207 ? 5.594 22.359 7.512 1 94.88 207 TYR B C 1
ATOM 3181 O O . TYR B 1 207 ? 6.414 22.203 8.414 1 94.88 207 TYR B O 1
ATOM 3189 N N . TRP B 1 208 ? 5.949 22.109 6.238 1 95.56 208 TRP B N 1
ATOM 3190 C CA . TRP B 1 208 ? 7.27 21.609 5.852 1 95.56 208 TRP B CA 1
ATOM 3191 C C . TRP B 1 208 ? 8.32 22.703 5.996 1 95.56 208 TRP B C 1
ATOM 3193 O O . TRP B 1 208 ? 9.523 22.422 5.91 1 95.56 208 TRP B O 1
ATOM 3203 N N . GLU B 1 209 ? 7.914 23.922 6.211 1 93.62 209 GLU B N 1
ATOM 3204 C CA . GLU B 1 209 ? 8.859 25.031 6.355 1 93.62 209 GLU B CA 1
ATOM 3205 C C . GLU B 1 209 ? 9.266 25.219 7.812 1 93.62 209 GLU B C 1
ATOM 3207 O O . GLU B 1 209 ? 10.195 25.969 8.109 1 93.62 209 GLU B O 1
ATOM 3212 N N . GLY B 1 210 ? 8.547 24.641 8.781 1 93.69 210 GLY B N 1
ATOM 3213 C CA . GLY B 1 210 ? 8.867 24.734 10.203 1 93.69 210 GLY B CA 1
ATOM 3214 C C . GLY B 1 210 ? 9.773 23.625 10.688 1 93.69 210 GLY B C 1
ATOM 3215 O O . GLY B 1 210 ? 10.328 22.875 9.883 1 93.69 210 GLY B O 1
ATOM 3216 N N . ARG B 1 211 ? 10.031 23.656 11.984 1 95.56 211 ARG B N 1
ATOM 3217 C CA . ARG B 1 211 ? 10.812 22.594 12.586 1 95.56 211 ARG B CA 1
ATOM 3218 C C . ARG B 1 211 ? 10.086 21.25 12.484 1 95.56 211 ARG B C 1
ATOM 3220 O O . ARG B 1 211 ? 8.867 21.188 12.664 1 95.56 211 ARG B O 1
ATOM 3227 N N . VAL B 1 212 ? 10.812 20.203 12.141 1 97.75 212 VAL B N 1
ATOM 3228 C CA . VAL B 1 212 ? 10.211 18.875 11.984 1 97.75 212 VAL B CA 1
ATOM 3229 C C . VAL B 1 212 ? 11.008 17.859 12.789 1 97.75 212 VAL B C 1
ATOM 3231 O O . VAL B 1 212 ? 12.242 17.875 12.773 1 97.75 212 VAL B O 1
ATOM 3234 N N . ASP B 1 213 ? 10.367 17.062 13.555 1 98 213 ASP B N 1
ATOM 3235 C CA . ASP B 1 213 ? 10.93 15.898 14.227 1 98 213 ASP B CA 1
ATOM 3236 C C . ASP B 1 213 ? 10.391 14.609 13.617 1 98 213 ASP B C 1
ATOM 3238 O O . ASP B 1 213 ? 9.188 14.336 13.688 1 98 213 ASP B O 1
ATOM 3242 N N . VAL B 1 214 ? 11.266 13.828 12.961 1 98.25 214 VAL B N 1
ATOM 3243 C CA . VAL B 1 214 ? 10.867 12.586 12.312 1 98.25 214 VAL B CA 1
ATOM 3244 C C . VAL B 1 214 ? 11.469 11.398 13.055 1 98.25 214 VAL B C 1
ATOM 3246 O O . VAL B 1 214 ? 12.672 11.383 13.352 1 98.25 214 VAL B O 1
ATOM 3249 N N . LYS B 1 215 ? 10.68 10.461 13.344 1 97.38 215 LYS B N 1
ATOM 3250 C CA . LYS B 1 215 ? 11.102 9.211 13.961 1 97.38 215 LYS B CA 1
ATOM 3251 C C . LYS B 1 215 ? 10.586 8.008 13.172 1 97.38 215 LYS B C 1
ATOM 3253 O O . LYS B 1 215 ? 9.406 7.961 12.805 1 97.38 215 LYS B O 1
ATOM 3258 N N . CYS B 1 216 ? 11.492 7.086 12.867 1 95.31 216 CYS B N 1
ATOM 3259 C CA . CYS B 1 216 ? 11.141 5.863 12.156 1 95.31 216 CYS B CA 1
ATOM 3260 C C . CYS B 1 216 ? 11.633 4.633 12.906 1 95.31 216 CYS B C 1
ATOM 3262 O O . CYS B 1 216 ? 12.617 4.703 13.641 1 95.31 216 CYS B O 1
ATOM 3264 N N . LYS B 1 217 ? 11 3.625 12.836 1 91.31 217 LYS B N 1
ATOM 3265 C CA . LYS B 1 217 ? 11.406 2.303 13.297 1 91.31 217 LYS B CA 1
ATOM 3266 C C . LYS B 1 217 ? 11.32 1.275 12.172 1 91.31 217 LYS B C 1
ATOM 3268 O O . LYS B 1 217 ? 10.406 1.333 11.344 1 91.31 217 LYS B O 1
#

Secondary structure (DSSP, 8-state):
--PPP-------------------------SB-SSSTTS-TTS-TTS---B---SSTTS---GGGGG--HHHHHHHHHHHH-HHHHHHHH-TT-SEEEEEEE-SSSTTEEEEEEEETTEEEEEEEEEEGGGTEEEEEEEEEEEE-TTS-EEEEEEEEEEEEES-HHHHHTT--B--SSSSPPEEE-SHHHHHHHHHHHHHHHHHHTGGGS-EEEEE-/--PPP-------------------------SB-SSSTTS-TTS-TTS---B---SSTTS---GGGGG--HHHHHHHHHHHH-HHHHHHHH-TT-SEEEEEEE-SSSTTEEEEEEEETTEEEEEEEEEEGGGTEEEEEEEEEEEE-TTS-EEEEEEEEEEEEES-HHHHHTT--B--SSSSPPEEE-SHHHHHHHHHHHHHHHHHHTGGGS-EEEEE-

pLDDT: mean 85.21, std 21.67, range [28.61, 98.94]

Sequence (434 aa):
MTPPPTPSTNTNTNTKSEENKPTSGGDKKSPYTTDVATLPPSGAPSQAHILNLPLSPTSPLPSSSSSITLQDAIATTLFHVSASTLSQFLSPQTSVFKAVFGSSKYSGMQFVVWRRGCEVFTGTFEHHTSIKRFRFEHLAGCLVGYDGAWQLRVTASNAYAATRWGDVWAGKFACEGGVAKMTVEVDEEGMAGRGAVLACEIVAGRYWEGRVDVKCKMTPPPTPSTNTNTNTKSEENKPTSGGDKKSPYTTDVATLPPSGAPSQAHILNLPLSPTSPLPSSSSSITLQDAIATTLFHVSASTLSQFLSPQTSVFKAVFGSSKYSGMQFVVWRRGCEVFTGTFEHHTSIKRFRFEHLAGCLVGYDGAWQLRVTASNAYAATRWGDVWAGKFACEGGVAKMTVEVDEEGMAGRGAVLACEIVAGRYWEGRVDVKCK